Protein AF-A0A2R5GQH5-F1 (afdb_monomer)

Mean predicted aligned error: 20.08 Å

Structure (mmCIF, N/CA/C/O backbone):
data_AF-A0A2R5GQH5-F1
#
_entry.id   AF-A0A2R5GQH5-F1
#
loop_
_atom_site.group_PDB
_atom_site.id
_atom_site.type_symbol
_atom_site.label_atom_id
_atom_site.label_alt_id
_atom_site.label_comp_id
_atom_site.label_asym_id
_atom_site.label_entity_id
_atom_site.label_seq_id
_atom_site.pdbx_PDB_ins_code
_atom_site.Cartn_x
_atom_site.Cartn_y
_atom_site.Cartn_z
_atom_site.occupancy
_atom_site.B_iso_or_equiv
_atom_site.auth_seq_id
_atom_site.auth_comp_id
_atom_site.auth_asym_id
_atom_site.auth_atom_id
_atom_site.pdbx_PDB_model_num
ATOM 1 N N . MET A 1 1 ? 35.329 39.230 -35.478 1.00 44.91 1 MET A N 1
ATOM 2 C CA . MET A 1 1 ? 36.585 38.486 -35.707 1.00 44.91 1 MET A CA 1
ATOM 3 C C . MET A 1 1 ? 36.229 37.181 -36.399 1.00 44.91 1 MET A C 1
ATOM 5 O O . MET A 1 1 ? 35.336 36.503 -35.910 1.00 44.91 1 MET A O 1
ATOM 9 N N . LEU A 1 2 ? 36.819 36.884 -37.560 1.00 52.72 2 LEU A N 1
ATOM 10 C CA . LEU A 1 2 ? 36.615 35.599 -38.247 1.00 52.72 2 LEU A CA 1
ATOM 11 C C . LEU A 1 2 ? 37.352 34.487 -37.484 1.00 52.72 2 LEU A C 1
ATOM 13 O O . LEU A 1 2 ? 38.409 34.743 -36.910 1.00 52.72 2 LEU A O 1
ATOM 17 N N . SER A 1 3 ? 36.789 33.277 -37.451 1.00 60.03 3 SER A N 1
ATOM 18 C CA . SER A 1 3 ? 37.409 32.130 -36.780 1.00 60.03 3 SER A CA 1
ATOM 19 C C . SER A 1 3 ? 38.676 31.681 -37.515 1.00 60.03 3 SER A C 1
ATOM 21 O O . SER A 1 3 ? 38.767 31.780 -38.739 1.00 60.03 3 SER A O 1
ATOM 23 N N . LEU A 1 4 ? 39.652 31.149 -36.773 1.00 57.22 4 LEU A N 1
ATOM 24 C CA . LEU A 1 4 ? 40.913 30.622 -37.314 1.00 57.22 4 LEU A CA 1
ATOM 25 C C . LEU A 1 4 ? 40.680 29.596 -38.444 1.00 57.22 4 LEU A C 1
ATOM 27 O O . LEU A 1 4 ? 41.400 29.592 -39.439 1.00 57.22 4 LEU A O 1
ATOM 31 N N . ALA A 1 5 ? 39.606 28.809 -38.336 1.00 57.81 5 ALA A N 1
ATOM 32 C CA . ALA A 1 5 ? 39.188 27.841 -39.347 1.00 57.81 5 ALA A CA 1
ATOM 33 C C . ALA A 1 5 ? 38.790 28.491 -40.688 1.00 57.81 5 ALA A C 1
ATOM 35 O O . ALA A 1 5 ? 39.092 27.951 -41.750 1.00 57.81 5 ALA A O 1
ATOM 36 N N . ALA A 1 6 ? 38.158 29.671 -40.665 1.00 60.16 6 ALA A N 1
ATOM 37 C CA . ALA A 1 6 ? 37.800 30.390 -41.888 1.00 60.16 6 ALA A CA 1
ATOM 38 C C . ALA A 1 6 ? 39.041 30.942 -42.610 1.00 60.16 6 ALA A C 1
ATOM 40 O O . ALA A 1 6 ? 39.087 30.949 -43.838 1.00 60.16 6 ALA A O 1
ATOM 41 N N . VAL A 1 7 ? 40.069 31.355 -41.859 1.00 59.56 7 VAL A N 1
ATOM 42 C CA . VAL A 1 7 ? 41.346 31.825 -42.425 1.00 59.56 7 VAL A CA 1
ATOM 43 C C . VAL A 1 7 ? 42.114 30.666 -43.068 1.00 59.56 7 VAL A C 1
ATOM 45 O O . VAL A 1 7 ? 42.601 30.805 -44.189 1.00 59.56 7 VAL A O 1
ATOM 48 N N . GLN A 1 8 ? 42.149 29.504 -42.412 1.00 64.56 8 GLN A N 1
ATOM 49 C CA . GLN A 1 8 ? 42.804 28.299 -42.937 1.00 64.56 8 GLN A CA 1
ATOM 50 C C . GLN A 1 8 ? 42.114 27.754 -44.198 1.00 64.56 8 GLN A C 1
ATOM 52 O O . GLN A 1 8 ? 42.789 27.350 -45.144 1.00 64.56 8 GLN A O 1
ATOM 57 N N . ALA A 1 9 ? 40.779 27.803 -44.262 1.00 61.53 9 ALA A N 1
ATOM 58 C CA . ALA A 1 9 ? 40.029 27.378 -45.445 1.00 61.53 9 ALA A CA 1
ATOM 59 C C . ALA A 1 9 ? 40.311 28.262 -46.676 1.00 61.53 9 ALA A C 1
ATOM 61 O O . ALA A 1 9 ? 40.429 27.753 -47.789 1.00 61.53 9 ALA A O 1
ATOM 62 N N . VAL A 1 10 ? 40.469 29.578 -46.484 1.00 60.12 10 VAL A N 1
ATOM 63 C CA . VAL A 1 10 ? 40.819 30.508 -47.574 1.00 60.12 10 VAL A CA 1
ATOM 64 C C . VAL A 1 10 ? 42.263 30.301 -48.044 1.00 60.12 10 VAL A C 1
ATOM 66 O O . VAL A 1 10 ? 42.510 30.321 -49.248 1.00 60.12 10 VAL A O 1
ATOM 69 N N . GLN A 1 11 ? 43.202 30.036 -47.127 1.00 60.84 11 GLN A N 1
ATOM 70 C CA . GLN A 1 11 ? 44.593 29.705 -47.473 1.00 60.84 11 GLN A CA 1
ATOM 71 C C . GLN A 1 11 ? 44.680 28.449 -48.345 1.00 60.84 11 GLN A C 1
ATOM 73 O O . GLN A 1 11 ? 45.340 28.462 -49.384 1.00 60.84 11 GLN A O 1
ATOM 78 N N . ALA A 1 12 ? 43.957 27.392 -47.964 1.00 58.16 12 ALA A N 1
ATOM 79 C CA . ALA A 1 12 ? 43.946 26.134 -48.701 1.00 58.16 12 ALA A CA 1
ATOM 80 C C . ALA A 1 12 ? 43.295 26.265 -50.090 1.00 58.16 12 ALA A C 1
ATOM 82 O O . ALA A 1 12 ? 43.807 25.714 -51.061 1.00 58.16 12 ALA A O 1
ATOM 83 N N . ALA A 1 13 ? 42.194 27.015 -50.207 1.00 52.31 13 ALA A N 1
ATOM 84 C CA . ALA A 1 13 ? 41.469 27.158 -51.471 1.00 52.31 13 ALA A CA 1
ATOM 85 C C . ALA A 1 13 ? 42.189 28.045 -52.506 1.00 52.31 13 ALA A C 1
ATOM 87 O O . ALA A 1 13 ? 41.978 27.868 -53.705 1.00 52.31 13 ALA A O 1
ATOM 88 N N . ALA A 1 14 ? 43.019 28.996 -52.065 1.00 57.66 14 ALA A N 1
ATOM 89 C CA . ALA A 1 14 ? 43.700 29.946 -52.949 1.00 57.66 14 ALA A CA 1
ATOM 90 C C . ALA A 1 14 ? 45.151 29.558 -53.300 1.00 57.66 14 ALA A C 1
ATOM 92 O O . ALA A 1 14 ? 45.746 30.195 -54.167 1.00 57.66 14 ALA A O 1
ATOM 93 N N . GLY A 1 15 ? 45.727 28.539 -52.646 1.00 57.91 15 GLY A N 1
ATOM 94 C CA . GLY A 1 15 ? 47.116 28.113 -52.871 1.00 57.91 15 GLY A CA 1
ATOM 95 C C . GLY A 1 15 ? 48.166 29.164 -52.485 1.00 57.91 15 GLY A C 1
ATOM 96 O O . GLY A 1 15 ? 49.270 29.146 -53.025 1.00 57.91 15 GLY A O 1
ATOM 97 N N . LEU A 1 16 ? 47.811 30.097 -51.596 1.00 59.41 16 LEU A N 1
ATOM 98 C CA . LEU A 1 16 ? 48.658 31.218 -51.175 1.00 59.41 16 LEU A CA 1
ATOM 99 C C . LEU A 1 16 ? 49.509 30.845 -49.954 1.00 59.41 16 LEU A C 1
ATOM 101 O O . LEU A 1 16 ? 49.094 30.038 -49.118 1.00 59.41 16 LEU A O 1
ATOM 105 N N . GLY A 1 17 ? 50.684 31.467 -49.827 1.00 63.69 17 GLY A N 1
ATOM 106 C CA . GLY A 1 17 ? 51.513 31.387 -48.625 1.00 63.69 17 GLY A CA 1
ATOM 107 C C . GLY A 1 17 ? 50.888 32.107 -47.421 1.00 63.69 17 GLY A C 1
ATOM 108 O O . GLY A 1 17 ? 49.728 32.524 -47.434 1.00 63.69 17 GLY A O 1
ATOM 109 N N . ALA A 1 18 ? 51.658 32.257 -46.336 1.00 59.59 18 ALA A N 1
ATOM 110 C CA . ALA A 1 18 ? 51.179 32.866 -45.093 1.00 59.59 18 ALA A CA 1
ATOM 111 C C . ALA A 1 18 ? 50.524 34.250 -45.330 1.00 59.59 18 ALA A C 1
ATOM 113 O O . ALA A 1 18 ? 51.138 35.167 -45.880 1.00 59.59 18 ALA A O 1
ATOM 114 N N . ILE A 1 19 ? 49.267 34.396 -44.894 1.00 60.22 19 ILE A N 1
ATOM 115 C CA . ILE A 1 19 ? 48.483 35.639 -44.989 1.00 60.22 19 ILE A CA 1
ATOM 116 C C . ILE A 1 19 ? 48.817 36.522 -43.786 1.00 60.22 19 ILE A C 1
ATOM 118 O O . ILE A 1 19 ? 48.731 36.053 -42.652 1.00 60.22 19 ILE A O 1
ATOM 122 N N . VAL A 1 20 ? 49.136 37.800 -44.016 1.00 56.88 20 VAL A N 1
ATOM 123 C CA . VAL A 1 20 ? 49.542 38.731 -42.939 1.00 56.88 20 VAL A CA 1
ATOM 124 C C . VAL A 1 20 ? 48.451 39.740 -42.584 1.00 56.88 20 VAL A C 1
ATOM 126 O O . VAL A 1 20 ? 48.391 40.195 -41.444 1.00 56.88 20 VAL A O 1
ATOM 129 N N . ALA A 1 21 ? 47.558 40.079 -43.519 1.00 62.41 21 ALA A N 1
ATOM 130 C CA . ALA A 1 21 ? 46.476 41.026 -43.255 1.00 62.41 21 ALA A CA 1
ATOM 131 C C . ALA A 1 21 ? 45.223 40.751 -44.099 1.00 62.41 21 ALA A C 1
ATOM 133 O O . ALA A 1 21 ? 45.315 40.384 -45.273 1.00 62.41 21 ALA A O 1
ATOM 134 N N . LEU A 1 22 ? 44.053 40.975 -43.489 1.00 67.56 22 LEU A N 1
ATOM 135 C CA . LEU A 1 22 ? 42.733 40.883 -44.115 1.00 67.56 22 LEU A CA 1
ATOM 136 C C . LEU A 1 22 ? 42.000 42.216 -43.965 1.00 67.56 22 LEU A C 1
ATOM 138 O O . LEU A 1 22 ? 41.916 42.751 -42.857 1.00 67.56 22 LEU A O 1
ATOM 142 N N . ARG A 1 23 ? 41.428 42.732 -45.058 1.00 69.25 23 ARG A N 1
ATOM 143 C CA . ARG A 1 23 ? 40.576 43.930 -45.034 1.00 69.25 23 ARG A CA 1
ATOM 144 C C . ARG A 1 23 ? 39.230 43.648 -45.717 1.00 69.25 23 ARG A C 1
ATOM 146 O O . ARG A 1 23 ? 39.226 43.165 -46.849 1.00 69.25 23 ARG A O 1
ATOM 153 N N . PRO A 1 24 ? 38.088 43.952 -45.074 1.00 61.94 24 PRO A N 1
ATOM 154 C CA . PRO A 1 24 ? 36.787 43.879 -45.733 1.00 61.94 24 PRO A CA 1
ATOM 155 C C . PRO A 1 24 ? 36.673 44.946 -46.832 1.00 61.94 24 PRO A C 1
ATOM 157 O O . PRO A 1 24 ? 37.017 46.106 -46.593 1.00 61.94 24 PRO A O 1
ATOM 160 N N . ALA A 1 25 ? 36.164 44.570 -48.006 1.00 71.00 25 ALA A N 1
ATOM 161 C CA . ALA A 1 25 ? 35.782 45.480 -49.085 1.00 71.00 25 ALA A CA 1
ATOM 162 C C . ALA A 1 25 ? 34.329 45.210 -49.512 1.00 71.00 25 ALA A C 1
ATOM 164 O O . ALA A 1 25 ? 33.770 44.161 -49.198 1.00 71.00 25 ALA A O 1
ATOM 165 N N . ALA A 1 26 ? 33.712 46.160 -50.220 1.00 59.16 26 ALA A N 1
ATOM 166 C CA . ALA A 1 26 ? 32.292 46.095 -50.580 1.00 59.16 26 ALA A CA 1
ATOM 167 C C . ALA A 1 26 ? 31.913 44.851 -51.414 1.00 59.16 26 ALA A C 1
ATOM 169 O O . ALA A 1 26 ? 30.779 44.390 -51.326 1.00 59.16 26 ALA A O 1
ATOM 170 N N . GLU A 1 27 ? 32.859 44.279 -52.169 1.00 50.16 27 GLU A N 1
ATOM 171 C CA . GLU A 1 27 ? 32.619 43.157 -53.094 1.00 50.16 27 GLU A CA 1
ATOM 172 C C . GLU A 1 27 ? 33.393 41.869 -52.736 1.00 50.16 27 GLU A C 1
ATOM 174 O O . GLU A 1 27 ? 33.347 40.887 -53.475 1.00 50.16 27 GLU A O 1
ATOM 179 N N . GLY A 1 28 ? 34.105 41.830 -51.601 1.00 72.50 28 GLY A N 1
ATOM 180 C CA . GLY A 1 28 ? 34.888 40.652 -51.214 1.00 72.50 28 GLY A CA 1
ATOM 181 C C . GLY A 1 28 ? 35.925 40.896 -50.118 1.00 72.50 28 GLY A C 1
ATOM 182 O O . GLY A 1 28 ? 35.917 41.921 -49.433 1.00 72.50 28 GLY A O 1
ATOM 183 N N . LEU A 1 29 ? 36.826 39.927 -49.940 1.00 70.56 29 LEU A N 1
ATOM 184 C CA . LEU A 1 29 ? 37.911 40.002 -48.961 1.00 70.56 29 LEU A CA 1
ATOM 185 C C . LEU A 1 29 ? 39.220 40.380 -49.668 1.00 70.56 29 LEU A C 1
ATOM 187 O O . LEU A 1 29 ? 39.620 39.705 -50.616 1.00 70.56 29 LEU A O 1
ATOM 191 N N . LEU A 1 30 ? 39.893 41.438 -49.208 1.00 70.00 30 LEU A N 1
ATOM 192 C CA . LEU A 1 30 ? 41.240 41.782 -49.670 1.00 70.00 30 LEU A CA 1
ATOM 193 C C . LEU A 1 30 ? 42.273 41.072 -48.795 1.00 70.00 30 LEU A C 1
ATOM 195 O O . LEU A 1 30 ? 42.230 41.181 -47.564 1.00 70.00 30 LEU A O 1
ATOM 199 N N . VAL A 1 31 ? 43.201 40.367 -49.437 1.00 75.81 31 VAL A N 1
ATOM 200 C CA . VAL A 1 31 ? 44.246 39.573 -48.782 1.00 75.81 31 VAL A CA 1
ATOM 201 C C . VAL A 1 31 ? 45.618 40.092 -49.208 1.00 75.81 31 VAL A C 1
ATOM 203 O O . VAL A 1 31 ? 45.819 40.409 -50.382 1.00 75.81 31 VAL A O 1
ATOM 206 N N . ARG A 1 32 ? 46.557 40.179 -48.257 1.00 70.00 32 ARG A N 1
ATOM 207 C CA . ARG A 1 32 ? 47.958 40.542 -48.517 1.00 70.00 32 ARG A CA 1
ATOM 208 C C . ARG A 1 32 ? 48.910 39.436 -48.055 1.00 70.00 32 ARG A C 1
ATOM 210 O O . ARG A 1 32 ? 48.818 38.968 -46.915 1.00 70.00 32 ARG A O 1
ATOM 217 N N . GLU A 1 33 ? 49.807 39.025 -48.947 1.00 65.69 33 GLU A N 1
ATOM 218 C CA . GLU A 1 33 ? 50.773 37.942 -48.727 1.00 65.69 33 GLU A CA 1
ATOM 219 C C . GLU A 1 33 ? 52.028 38.442 -47.984 1.00 65.69 33 GLU A C 1
ATOM 221 O O . GLU A 1 33 ? 52.397 39.615 -48.079 1.00 65.69 33 GLU A O 1
ATOM 226 N N . ALA A 1 34 ? 52.681 37.568 -47.209 1.00 49.56 34 ALA A N 1
ATOM 227 C CA . ALA A 1 34 ? 53.808 37.938 -46.343 1.00 49.56 34 ALA A CA 1
ATOM 228 C C . ALA A 1 34 ? 55.090 38.350 -47.083 1.00 49.56 34 ALA A C 1
ATOM 230 O O . ALA A 1 34 ? 55.912 39.085 -46.534 1.00 49.56 34 ALA A O 1
ATOM 231 N N . ALA A 1 35 ? 55.286 37.873 -48.311 1.00 52.91 35 ALA A N 1
ATOM 232 C CA . ALA A 1 35 ? 56.545 38.013 -49.033 1.00 52.91 35 ALA A CA 1
ATOM 233 C C . ALA A 1 35 ? 56.564 39.272 -49.921 1.00 52.91 35 ALA A C 1
ATOM 235 O O . ALA A 1 35 ? 56.533 39.190 -51.142 1.00 52.91 35 ALA A O 1
ATOM 236 N N . GLY A 1 36 ? 56.616 40.452 -49.296 1.00 50.25 36 GLY A N 1
ATOM 237 C CA . GLY A 1 36 ? 57.161 41.673 -49.914 1.00 50.25 36 GLY A CA 1
ATOM 238 C C . GLY A 1 36 ? 56.387 42.341 -51.062 1.00 50.25 36 GLY A C 1
ATOM 239 O O . GLY A 1 36 ? 56.897 43.310 -51.613 1.00 50.25 36 GLY A O 1
ATOM 240 N N . GLY A 1 37 ? 55.184 41.886 -51.420 1.00 54.28 37 GLY A N 1
ATOM 241 C CA . GLY A 1 37 ? 54.320 42.587 -52.380 1.00 54.28 37 GLY A CA 1
ATOM 242 C C . GLY A 1 37 ? 53.517 43.717 -51.722 1.00 54.28 37 GLY A C 1
ATOM 243 O O . GLY A 1 37 ? 52.884 43.503 -50.686 1.00 54.28 37 GLY A O 1
ATOM 244 N N . GLU A 1 38 ? 53.524 44.919 -52.311 1.00 55.75 38 GLU A N 1
ATOM 245 C CA . GLU A 1 38 ? 52.734 46.071 -51.829 1.00 55.75 38 GLU A CA 1
ATOM 246 C C . GLU A 1 38 ? 51.245 46.008 -52.228 1.00 55.75 38 GLU A C 1
ATOM 248 O O . GLU A 1 38 ? 50.427 46.763 -51.694 1.00 55.75 38 GLU A O 1
ATOM 253 N N . ASP A 1 39 ? 50.869 45.065 -53.097 1.00 64.75 39 ASP A N 1
ATOM 254 C CA . ASP A 1 39 ? 49.532 44.986 -53.683 1.00 64.75 39 ASP A CA 1
ATOM 255 C C . ASP A 1 39 ? 48.560 44.095 -52.888 1.00 64.75 39 ASP A C 1
ATOM 257 O O . ASP A 1 39 ? 48.905 43.027 -52.377 1.00 64.75 39 ASP A O 1
ATOM 261 N N . TRP A 1 40 ? 47.302 44.537 -52.805 1.00 68.62 40 TRP A N 1
ATOM 262 C CA . TRP A 1 40 ? 46.192 43.782 -52.216 1.00 68.62 40 TRP A CA 1
ATOM 263 C C . TRP A 1 40 ? 45.435 43.010 -53.300 1.00 68.62 40 TRP A C 1
ATOM 265 O O . TRP A 1 40 ? 45.035 43.594 -54.306 1.00 68.62 40 TRP A O 1
ATOM 275 N N . VAL A 1 41 ? 45.166 41.720 -53.076 1.00 70.88 41 VAL A N 1
ATOM 276 C CA . VAL A 1 41 ? 44.414 40.876 -54.022 1.00 70.88 41 VAL A CA 1
ATOM 277 C C . VAL A 1 41 ? 42.979 40.684 -53.530 1.00 70.88 41 VAL A C 1
ATOM 279 O O . VAL A 1 41 ? 42.759 40.291 -52.382 1.00 70.88 41 VAL A O 1
ATOM 282 N N . LEU A 1 42 ? 41.995 40.963 -54.393 1.00 58.66 42 LEU A N 1
ATOM 283 C CA . LEU A 1 42 ? 40.571 40.760 -54.110 1.00 58.66 42 LEU A CA 1
ATOM 284 C C . LEU A 1 42 ? 40.181 39.304 -54.368 1.00 58.66 42 LEU A C 1
ATOM 286 O O . LEU A 1 42 ? 40.212 38.836 -55.503 1.00 58.66 42 LEU A O 1
ATOM 290 N N . VAL A 1 43 ? 39.766 38.605 -53.315 1.00 68.12 43 VAL A N 1
ATOM 291 C CA . VAL A 1 43 ? 39.209 37.255 -53.412 1.00 68.12 43 VAL A CA 1
ATOM 292 C C . VAL A 1 43 ? 37.685 37.373 -53.382 1.00 68.12 43 VAL A C 1
ATOM 294 O O . VAL A 1 43 ? 37.073 37.512 -52.320 1.00 68.12 43 VAL A O 1
ATOM 297 N N . ALA A 1 44 ? 37.073 37.372 -54.567 1.00 54.41 44 ALA A N 1
ATOM 298 C CA . ALA A 1 44 ? 35.622 37.333 -54.734 1.00 54.41 44 ALA A CA 1
ATOM 299 C C . ALA A 1 44 ? 35.114 35.881 -54.816 1.00 54.41 44 ALA A C 1
ATOM 301 O O . ALA A 1 44 ? 35.858 34.950 -55.133 1.00 54.41 44 ALA A O 1
ATOM 302 N N . ARG A 1 45 ? 33.825 35.673 -54.521 1.00 43.91 45 ARG A N 1
ATOM 303 C CA . ARG A 1 45 ? 33.162 34.365 -54.640 1.00 43.91 45 ARG A CA 1
ATOM 304 C C . ARG A 1 45 ? 33.105 33.929 -56.113 1.00 43.91 45 ARG A C 1
ATOM 306 O O . ARG A 1 45 ? 32.171 34.278 -56.821 1.00 43.91 45 ARG A O 1
ATOM 313 N N . GLY A 1 46 ? 34.069 33.105 -56.522 1.00 46.56 46 GLY A N 1
ATOM 314 C CA . GLY A 1 46 ? 34.028 32.319 -57.757 1.00 46.56 46 GLY A CA 1
ATOM 315 C C . GLY A 1 46 ? 34.837 32.902 -58.921 1.00 46.56 46 GLY A C 1
ATOM 316 O O . GLY A 1 46 ? 34.573 34.007 -59.373 1.00 46.56 46 GLY A O 1
ATOM 317 N N . ALA A 1 47 ? 35.748 32.066 -59.435 1.00 36.28 47 ALA A N 1
ATOM 318 C CA . ALA A 1 47 ? 36.594 32.202 -60.630 1.00 36.28 47 ALA A CA 1
ATOM 319 C C . ALA A 1 47 ? 37.929 32.967 -60.482 1.00 36.28 47 ALA A C 1
ATOM 321 O O . ALA A 1 47 ? 37.990 34.192 -60.457 1.00 36.28 47 ALA A O 1
ATOM 322 N N . VAL A 1 48 ? 39.029 32.202 -60.516 1.00 35.44 48 VAL A N 1
ATOM 323 C CA . VAL A 1 48 ? 40.366 32.676 -60.904 1.00 35.44 48 VAL A CA 1
ATOM 324 C C . VAL A 1 48 ? 40.530 32.374 -62.394 1.00 35.44 48 VAL A C 1
ATOM 326 O O . VAL A 1 48 ? 40.599 31.211 -62.784 1.00 35.44 48 VAL A O 1
ATOM 329 N N . GLY A 1 49 ? 40.570 33.403 -63.239 1.00 33.31 49 GLY A N 1
ATOM 330 C CA . GLY A 1 49 ? 40.846 33.263 -64.670 1.00 33.31 49 GLY A CA 1
ATOM 331 C C . GLY A 1 49 ? 42.182 33.902 -65.046 1.00 33.31 49 GLY A C 1
ATOM 332 O O . GLY A 1 49 ? 42.351 35.105 -64.875 1.00 33.31 49 GLY A O 1
ATOM 333 N N . ARG A 1 50 ? 43.117 33.121 -65.605 1.00 36.38 50 ARG A N 1
ATOM 334 C CA . ARG A 1 50 ? 44.210 33.639 -66.451 1.00 36.38 50 ARG A CA 1
ATOM 335 C C . ARG A 1 50 ? 43.858 33.388 -67.917 1.00 36.38 50 ARG A C 1
ATOM 337 O O . ARG A 1 50 ? 43.481 32.276 -68.275 1.00 36.38 50 ARG A O 1
ATOM 344 N N . ALA A 1 51 ? 44.012 34.405 -68.761 1.00 32.81 51 ALA A N 1
ATOM 345 C CA . ALA A 1 51 ? 43.858 34.288 -70.210 1.00 32.81 51 ALA A CA 1
ATOM 346 C C . ALA A 1 51 ? 45.065 33.554 -70.840 1.00 32.81 51 ALA A C 1
ATOM 348 O O . ALA A 1 51 ? 46.203 33.887 -70.498 1.00 32.81 51 ALA A O 1
ATOM 349 N N . PRO A 1 52 ? 44.872 32.593 -71.765 1.00 39.91 52 PRO A N 1
ATOM 350 C CA . PRO A 1 52 ? 45.980 31.956 -72.464 1.00 39.91 52 PRO A CA 1
ATOM 351 C C . PRO A 1 52 ? 46.329 32.678 -73.775 1.00 39.91 52 PRO A C 1
ATOM 353 O O . PRO A 1 52 ? 45.475 32.925 -74.625 1.00 39.91 52 PRO A O 1
ATOM 356 N N . GLY A 1 53 ? 47.621 32.978 -73.937 1.00 42.31 53 GLY A N 1
ATOM 357 C CA . GLY A 1 53 ? 48.237 33.414 -75.190 1.00 42.31 53 GLY A CA 1
ATOM 358 C C . GLY A 1 53 ? 48.583 32.250 -76.131 1.00 42.31 53 GLY A C 1
ATOM 359 O O . GLY A 1 53 ? 48.411 31.078 -75.806 1.00 42.31 53 GLY A O 1
ATOM 360 N N . ALA A 1 54 ? 49.097 32.606 -77.309 1.00 44.75 54 ALA A N 1
ATOM 361 C CA . ALA A 1 54 ? 49.195 31.843 -78.560 1.00 44.75 54 ALA A CA 1
ATOM 362 C C . ALA A 1 54 ? 49.955 30.484 -78.579 1.00 44.75 54 ALA A C 1
ATOM 364 O O . ALA A 1 54 ? 50.168 29.937 -79.657 1.00 44.75 54 ALA A O 1
ATOM 365 N N . ALA A 1 55 ? 50.298 29.875 -77.441 1.00 48.00 55 ALA A N 1
ATOM 366 C CA . ALA A 1 55 ? 51.019 28.592 -77.361 1.00 48.00 55 ALA A CA 1
ATOM 367 C C . ALA A 1 55 ? 50.122 27.330 -77.476 1.00 48.00 55 ALA A C 1
ATOM 369 O O . ALA A 1 55 ? 50.586 26.206 -77.290 1.00 48.00 55 ALA A O 1
ATOM 370 N N . ALA A 1 56 ? 48.824 27.489 -77.763 1.00 46.31 56 ALA A N 1
ATOM 371 C CA . ALA A 1 56 ? 47.840 26.399 -77.756 1.00 46.31 56 ALA A CA 1
ATOM 372 C C . ALA A 1 56 ? 47.757 25.578 -79.061 1.00 46.31 56 ALA A C 1
ATOM 374 O O . ALA A 1 56 ? 47.064 24.565 -79.094 1.00 46.31 56 ALA A O 1
ATOM 375 N N . ARG A 1 57 ? 48.442 25.986 -80.140 1.00 45.56 57 ARG A N 1
ATOM 376 C CA . ARG A 1 57 ? 48.354 25.287 -81.439 1.00 45.56 57 ARG A CA 1
ATOM 377 C C . ARG A 1 57 ? 49.390 24.175 -81.626 1.00 45.56 57 ARG A C 1
ATOM 379 O O . ARG A 1 57 ? 49.165 23.293 -82.444 1.00 45.56 57 ARG A O 1
ATOM 386 N N . GLU A 1 58 ? 50.460 24.154 -80.835 1.00 44.22 58 GLU A N 1
ATOM 387 C CA . GLU A 1 58 ? 51.537 23.157 -80.968 1.00 44.22 58 GLU A CA 1
ATOM 388 C C . GLU A 1 58 ? 51.278 21.884 -80.133 1.00 44.22 58 GLU A C 1
ATOM 390 O O . GLU A 1 58 ? 51.652 20.786 -80.532 1.00 44.22 58 GLU A O 1
ATOM 395 N N . ARG A 1 59 ? 50.482 21.976 -79.054 1.00 48.47 59 ARG A N 1
ATOM 396 C CA . ARG A 1 59 ? 50.102 20.820 -78.206 1.00 48.47 59 ARG A CA 1
ATOM 397 C C . ARG A 1 59 ? 49.019 19.912 -78.805 1.00 48.47 59 ARG A C 1
ATOM 399 O O . ARG A 1 59 ? 48.766 18.827 -78.287 1.00 48.47 59 ARG A O 1
ATOM 406 N N . GLN A 1 60 ? 48.362 20.328 -79.890 1.00 47.06 60 GLN A N 1
ATOM 407 C CA . GLN A 1 60 ? 47.344 19.506 -80.561 1.00 47.06 60 GLN A CA 1
ATOM 408 C C . GLN A 1 60 ? 47.946 18.342 -81.368 1.00 47.06 60 GLN A C 1
ATOM 410 O O . GLN A 1 60 ? 47.225 17.390 -81.666 1.00 47.06 60 GLN A O 1
ATOM 415 N N . ALA A 1 61 ? 49.245 18.388 -81.685 1.00 45.81 61 ALA A N 1
ATOM 416 C CA . ALA A 1 61 ? 49.947 17.292 -82.352 1.00 45.81 61 ALA A CA 1
ATOM 417 C C . ALA A 1 61 ? 50.395 16.199 -81.360 1.00 45.81 61 ALA A C 1
ATOM 419 O O . ALA A 1 61 ? 50.182 15.022 -81.635 1.00 45.81 61 ALA A O 1
ATOM 420 N N . GLU A 1 62 ? 50.887 16.565 -80.170 1.00 45.84 62 GLU A N 1
ATOM 421 C CA . GLU A 1 62 ? 51.282 15.603 -79.119 1.00 45.84 62 GLU A CA 1
ATOM 422 C C . GLU A 1 62 ? 50.081 14.906 -78.450 1.00 45.84 62 GLU A C 1
ATOM 424 O O . GLU A 1 62 ? 50.168 13.748 -78.045 1.00 45.84 62 GLU A O 1
ATOM 429 N N . ALA A 1 63 ? 48.907 15.548 -78.410 1.00 45.16 63 ALA A N 1
ATOM 430 C CA . ALA A 1 63 ? 47.684 14.954 -77.857 1.00 45.16 63 ALA A CA 1
ATOM 431 C C . ALA A 1 63 ? 47.096 13.794 -78.696 1.00 45.16 63 ALA A C 1
ATOM 433 O O . ALA A 1 63 ? 46.146 13.140 -78.256 1.00 45.16 63 ALA A O 1
ATOM 434 N N . ARG A 1 64 ? 47.612 13.540 -79.909 1.00 45.34 64 ARG A N 1
ATOM 435 C CA . ARG A 1 64 ? 47.182 12.406 -80.747 1.00 45.34 64 ARG A CA 1
ATOM 436 C C . ARG A 1 64 ? 47.890 11.096 -80.397 1.00 45.34 64 ARG A C 1
ATOM 438 O O . ARG A 1 64 ? 47.229 10.063 -80.470 1.00 45.34 64 ARG A O 1
ATOM 445 N N . ASP A 1 65 ? 49.143 11.135 -79.946 1.00 42.25 65 ASP A N 1
ATOM 446 C CA . ASP A 1 65 ? 49.895 9.921 -79.583 1.00 42.25 65 ASP A CA 1
ATOM 447 C C . ASP A 1 65 ? 49.571 9.413 -78.167 1.00 42.25 65 ASP A C 1
ATOM 449 O O . ASP A 1 65 ? 49.597 8.209 -77.921 1.00 42.25 65 ASP A O 1
ATOM 453 N N . VAL A 1 66 ? 49.131 10.290 -77.257 1.00 45.47 66 VAL A N 1
ATOM 454 C CA . VAL A 1 66 ? 48.702 9.904 -75.893 1.00 45.47 66 VAL A CA 1
ATOM 455 C C . VAL A 1 66 ? 47.375 9.119 -75.888 1.00 45.47 66 VAL A C 1
ATOM 457 O O . VAL A 1 66 ? 47.130 8.301 -75.007 1.00 45.47 66 VAL A O 1
ATOM 460 N N . LYS A 1 67 ? 46.519 9.283 -76.905 1.00 46.62 67 LYS A N 1
ATOM 461 C CA . LYS A 1 67 ? 45.207 8.604 -76.955 1.00 46.62 67 LYS A CA 1
ATOM 462 C C . LYS A 1 67 ? 45.272 7.124 -77.340 1.00 46.62 67 LYS A C 1
ATOM 464 O O . LYS A 1 67 ? 44.299 6.405 -77.128 1.00 46.62 67 LYS A O 1
ATOM 469 N N . VAL A 1 68 ? 46.388 6.659 -77.902 1.00 49.88 68 VAL A N 1
ATOM 470 C CA . VAL A 1 68 ? 46.564 5.243 -78.272 1.00 49.88 68 VAL A CA 1
ATOM 471 C C . VAL A 1 68 ? 47.038 4.412 -77.071 1.00 49.88 68 VAL A C 1
ATOM 473 O O . VAL A 1 68 ? 46.724 3.228 -76.991 1.00 49.88 68 VAL A O 1
ATOM 476 N N . THR A 1 69 ? 47.711 5.026 -76.093 1.00 50.28 69 THR A N 1
ATOM 477 C CA . THR A 1 69 ? 48.193 4.349 -74.878 1.00 50.28 69 THR A CA 1
ATOM 478 C C . THR A 1 69 ? 47.134 4.259 -73.770 1.00 50.28 69 THR A C 1
ATOM 480 O O . THR A 1 69 ? 47.087 3.251 -73.071 1.00 50.28 69 THR A O 1
ATOM 483 N N . GLU A 1 70 ? 46.211 5.223 -73.653 1.00 49.66 70 GLU A N 1
ATOM 484 C CA . GLU A 1 70 ? 45.096 5.163 -72.680 1.00 49.66 70 GLU A CA 1
ATOM 485 C C . GLU A 1 70 ? 44.070 4.053 -72.985 1.00 49.66 70 GLU A C 1
ATOM 487 O O . GLU A 1 70 ? 43.495 3.467 -72.069 1.00 49.66 70 GLU A O 1
ATOM 492 N N . ALA A 1 71 ? 43.872 3.699 -74.260 1.00 50.12 71 ALA A N 1
ATOM 493 C CA . ALA A 1 71 ? 42.968 2.613 -74.652 1.00 50.12 71 ALA A CA 1
ATOM 494 C C . ALA A 1 71 ? 43.471 1.221 -74.217 1.00 50.12 71 ALA A C 1
ATOM 496 O O . ALA A 1 71 ? 42.664 0.309 -74.049 1.00 50.12 71 ALA A O 1
ATOM 497 N N . ALA A 1 72 ? 44.783 1.058 -74.010 1.00 52.09 72 ALA A N 1
ATOM 498 C CA . ALA A 1 72 ? 45.375 -0.189 -73.530 1.00 52.09 72 ALA A CA 1
ATOM 499 C C . ALA A 1 72 ? 45.210 -0.373 -72.009 1.00 52.09 72 ALA A C 1
ATOM 501 O O . ALA A 1 72 ? 45.020 -1.495 -71.555 1.00 52.09 72 ALA A O 1
ATOM 502 N N . ALA A 1 73 ? 45.200 0.715 -71.229 1.00 54.19 73 ALA A N 1
ATOM 503 C CA . ALA A 1 73 ? 45.012 0.668 -69.773 1.00 54.19 73 ALA A CA 1
ATOM 504 C C . ALA A 1 73 ? 43.570 0.316 -69.355 1.00 54.19 73 ALA A C 1
ATOM 506 O O . ALA A 1 73 ? 43.342 -0.199 -68.266 1.00 54.19 73 ALA A O 1
ATOM 507 N N . LEU A 1 74 ? 42.589 0.553 -70.233 1.00 52.72 74 LEU A N 1
ATOM 508 C CA . LEU A 1 74 ? 41.188 0.185 -70.012 1.00 52.72 74 LEU A CA 1
ATOM 509 C C . LEU A 1 74 ? 40.909 -1.315 -70.194 1.00 52.72 74 LEU A C 1
ATOM 511 O O . LEU A 1 74 ? 39.799 -1.733 -69.899 1.00 52.72 74 LEU A O 1
ATOM 515 N N . ALA A 1 75 ? 41.857 -2.124 -70.677 1.00 51.28 75 ALA A N 1
ATOM 516 C CA . ALA A 1 75 ? 41.632 -3.547 -70.949 1.00 51.28 75 ALA A CA 1
ATOM 517 C C . ALA A 1 75 ? 41.736 -4.462 -69.708 1.00 51.28 75 ALA A C 1
ATOM 519 O O . ALA A 1 75 ? 41.202 -5.568 -69.752 1.00 51.28 75 ALA A O 1
ATOM 520 N N . ASP A 1 76 ? 42.365 -4.003 -68.617 1.00 51.50 76 ASP A N 1
ATOM 521 C CA . ASP A 1 76 ? 42.600 -4.803 -67.396 1.00 51.50 76 ASP A CA 1
ATOM 522 C C . ASP A 1 76 ? 41.450 -4.742 -66.368 1.00 51.50 76 ASP A C 1
ATOM 524 O O . ASP A 1 76 ? 41.421 -5.504 -65.402 1.00 51.50 76 ASP A O 1
ATOM 528 N N . GLU A 1 77 ? 40.460 -3.870 -66.573 1.00 58.78 77 GLU A N 1
ATOM 529 C CA . GLU A 1 77 ? 39.239 -3.844 -65.764 1.00 58.78 77 GLU A CA 1
ATOM 530 C C . GLU A 1 77 ? 38.296 -4.986 -66.195 1.00 58.78 77 GLU A C 1
ATOM 532 O O . GLU A 1 77 ? 38.101 -5.197 -67.396 1.00 58.78 77 GLU A O 1
ATOM 537 N N . PRO A 1 78 ? 37.608 -5.679 -65.267 1.00 57.62 78 PRO A N 1
ATOM 538 C CA . PRO A 1 78 ? 36.756 -6.833 -65.587 1.00 57.62 78 PRO A CA 1
ATOM 539 C C . PRO A 1 78 ? 35.592 -6.529 -66.554 1.00 57.62 78 PRO A C 1
ATOM 541 O O . PRO A 1 78 ? 34.993 -7.455 -67.092 1.00 57.62 78 PRO A O 1
ATOM 544 N N . ASN A 1 79 ? 35.296 -5.248 -66.821 1.00 58.50 79 ASN A N 1
ATOM 545 C CA . ASN A 1 79 ? 34.312 -4.790 -67.815 1.00 58.50 79 ASN A CA 1
ATOM 546 C C . ASN A 1 79 ? 34.913 -3.927 -68.945 1.00 58.50 79 ASN A C 1
ATOM 548 O O . ASN A 1 79 ? 34.187 -3.438 -69.813 1.00 58.50 79 ASN A O 1
ATOM 552 N N . GLY A 1 80 ? 36.230 -3.725 -68.947 1.00 61.69 80 GLY A N 1
ATOM 553 C CA . GLY A 1 80 ? 36.945 -2.910 -69.924 1.00 61.69 80 GLY A CA 1
ATOM 554 C C . GLY A 1 80 ? 36.847 -3.437 -71.354 1.00 61.69 80 GLY A C 1
ATOM 555 O O . GLY A 1 80 ? 36.681 -2.674 -72.309 1.00 61.69 80 GLY A O 1
ATOM 556 N N . SER A 1 81 ? 36.834 -4.764 -71.491 1.00 66.06 81 SER A N 1
ATOM 557 C CA . SER A 1 81 ? 36.706 -5.469 -72.768 1.00 66.06 81 SER A CA 1
ATOM 558 C C . SER A 1 81 ? 35.404 -5.142 -73.509 1.00 66.06 81 SER A C 1
ATOM 560 O O . SER A 1 81 ? 35.445 -4.938 -74.720 1.00 66.06 81 SER A O 1
ATOM 562 N N . GLN A 1 82 ? 34.273 -4.982 -72.807 1.00 63.88 82 GLN A N 1
ATOM 563 C CA . GLN A 1 82 ? 32.986 -4.635 -73.429 1.00 63.88 82 GLN A CA 1
ATOM 564 C C . GLN A 1 82 ? 32.970 -3.216 -74.006 1.00 63.88 82 GLN A C 1
ATOM 566 O O . GLN A 1 82 ? 32.478 -3.006 -75.115 1.00 63.88 82 GLN A O 1
ATOM 571 N N . CYS A 1 83 ? 33.531 -2.235 -73.294 1.00 63.56 83 CYS A N 1
ATOM 572 C CA . CYS A 1 83 ? 33.618 -0.858 -73.790 1.00 63.56 83 CYS A CA 1
ATOM 573 C C . CYS A 1 83 ? 34.551 -0.747 -75.001 1.00 63.56 83 CYS A C 1
ATOM 575 O O . CYS A 1 83 ? 34.237 -0.041 -75.965 1.00 63.56 83 CYS A O 1
ATOM 577 N N . VAL A 1 84 ? 35.679 -1.464 -74.974 1.00 73.25 84 VAL A N 1
ATOM 578 C CA . VAL A 1 84 ? 36.637 -1.512 -76.086 1.00 73.25 84 VAL A CA 1
ATOM 579 C C . VAL A 1 84 ? 36.026 -2.223 -77.298 1.00 73.25 84 VAL A C 1
ATOM 581 O O . VAL A 1 84 ? 36.145 -1.729 -78.419 1.00 73.25 84 VAL A O 1
ATOM 584 N N . GLU A 1 85 ? 35.306 -3.327 -77.094 1.00 74.38 85 GLU A N 1
ATOM 585 C CA . GLU A 1 85 ? 34.648 -4.078 -78.166 1.00 74.38 85 GLU A CA 1
ATOM 586 C C . GLU A 1 85 ? 33.486 -3.297 -78.798 1.00 74.38 85 GLU A C 1
ATOM 588 O O . GLU A 1 85 ? 33.375 -3.247 -80.026 1.00 74.38 85 GLU A O 1
ATOM 593 N N . MET A 1 86 ? 32.683 -2.595 -77.992 1.00 69.56 86 MET A N 1
ATOM 594 C CA . MET A 1 86 ? 31.590 -1.744 -78.474 1.00 69.56 86 MET A CA 1
ATOM 595 C C . MET A 1 86 ? 32.114 -0.515 -79.236 1.00 69.56 86 MET A C 1
ATOM 597 O O . MET A 1 86 ? 31.601 -0.170 -80.303 1.00 69.56 86 MET A O 1
ATOM 601 N N . SER A 1 87 ? 33.209 0.091 -78.765 1.00 71.12 87 SER A N 1
ATOM 602 C CA . SER A 1 87 ? 33.902 1.174 -79.479 1.00 71.12 87 SER A CA 1
ATOM 603 C C . SER A 1 87 ? 34.507 0.684 -80.800 1.00 71.12 87 SER A C 1
ATOM 605 O O . SER A 1 87 ? 34.385 1.345 -81.833 1.00 71.12 87 SER A O 1
ATOM 607 N N . ALA A 1 88 ? 35.110 -0.508 -80.807 1.00 77.00 88 ALA A N 1
ATOM 608 C CA . ALA A 1 88 ? 35.639 -1.132 -82.015 1.00 77.00 88 ALA A CA 1
ATOM 609 C C . ALA A 1 88 ? 34.527 -1.500 -83.014 1.00 77.00 88 ALA A C 1
ATOM 611 O O . ALA A 1 88 ? 34.721 -1.332 -84.220 1.00 77.00 88 ALA A O 1
ATOM 612 N N . GLN A 1 89 ? 33.358 -1.953 -82.547 1.00 74.00 89 GLN A N 1
ATOM 613 C CA . GLN A 1 89 ? 32.181 -2.181 -83.390 1.00 74.00 89 GLN A CA 1
ATOM 614 C C . GLN A 1 89 ? 31.671 -0.884 -84.022 1.00 74.00 89 GLN A C 1
ATOM 616 O O . GLN A 1 89 ? 31.427 -0.872 -85.227 1.00 74.00 89 GLN A O 1
ATOM 621 N N . LEU A 1 90 ? 31.591 0.220 -83.271 1.00 67.06 90 LEU A N 1
ATOM 622 C CA . LEU A 1 90 ? 31.207 1.530 -83.814 1.00 67.06 90 LEU A CA 1
ATOM 623 C C . LEU A 1 90 ? 32.188 2.014 -84.891 1.00 67.06 90 LEU A C 1
ATOM 625 O O . LEU A 1 90 ? 31.763 2.477 -85.949 1.00 67.06 90 LEU A O 1
ATOM 629 N N . ILE A 1 91 ? 33.496 1.836 -84.675 1.00 77.38 91 ILE A N 1
ATOM 630 C CA . ILE A 1 91 ? 34.527 2.170 -85.672 1.00 77.38 91 ILE A CA 1
ATOM 631 C C . ILE A 1 91 ? 34.400 1.290 -86.927 1.00 77.38 91 ILE A C 1
ATOM 633 O O . ILE A 1 91 ? 34.587 1.784 -88.041 1.00 77.38 91 ILE A O 1
ATOM 637 N N . ARG A 1 92 ? 34.074 -0.003 -86.782 1.00 77.50 92 ARG A N 1
ATOM 638 C CA . ARG A 1 92 ? 33.843 -0.906 -87.926 1.00 77.50 92 ARG A CA 1
ATOM 639 C C . ARG A 1 92 ? 32.575 -0.532 -88.697 1.00 77.50 92 ARG A C 1
ATOM 641 O O . ARG A 1 92 ? 32.633 -0.456 -89.921 1.00 77.50 92 ARG A O 1
ATOM 648 N N . LEU A 1 93 ? 31.473 -0.244 -88.004 1.00 66.81 93 LEU A N 1
ATOM 649 C CA . LEU A 1 93 ? 30.200 0.162 -88.612 1.00 66.81 93 LEU A CA 1
ATOM 650 C C . LEU A 1 93 ? 30.325 1.496 -89.357 1.00 66.81 93 LEU A C 1
ATOM 652 O O . LEU A 1 93 ? 29.844 1.615 -90.481 1.00 66.81 93 LEU A O 1
ATOM 656 N N . ALA A 1 94 ? 31.060 2.459 -88.794 1.00 66.50 94 ALA A N 1
ATOM 657 C CA . ALA A 1 94 ? 31.328 3.744 -89.437 1.00 66.50 94 ALA A CA 1
ATOM 658 C C . ALA A 1 94 ? 32.149 3.627 -90.739 1.00 66.50 94 ALA A C 1
ATOM 660 O O . ALA A 1 94 ? 32.113 4.533 -91.569 1.00 66.50 94 ALA A O 1
ATOM 661 N N . ARG A 1 95 ? 32.894 2.527 -90.936 1.00 75.81 95 ARG A N 1
ATOM 662 C CA . ARG A 1 95 ? 33.713 2.291 -92.140 1.00 75.81 95 ARG A CA 1
ATOM 663 C C . ARG A 1 95 ? 32.974 1.562 -93.265 1.00 75.81 95 ARG A C 1
ATOM 665 O O . ARG A 1 95 ? 33.452 1.604 -94.393 1.00 75.81 95 ARG A O 1
ATOM 672 N N . GLN A 1 96 ? 31.869 0.869 -92.982 1.00 72.56 96 GLN A N 1
ATOM 673 C CA . GLN A 1 96 ? 31.271 -0.080 -93.933 1.00 72.56 96 GLN A CA 1
ATOM 674 C C . GLN A 1 96 ? 30.127 0.489 -94.794 1.00 72.56 96 GLN A C 1
ATOM 676 O O . GLN A 1 96 ? 29.813 -0.115 -95.815 1.00 72.56 96 GLN A O 1
ATOM 681 N N . ALA A 1 97 ? 29.541 1.647 -94.466 1.00 60.28 97 ALA A N 1
ATOM 682 C CA . ALA A 1 97 ? 28.543 2.326 -95.308 1.00 60.28 97 ALA A CA 1
ATOM 683 C C . ALA A 1 97 ? 28.288 3.774 -94.837 1.00 60.28 97 ALA A C 1
ATOM 685 O O . ALA A 1 97 ? 28.517 4.069 -93.662 1.00 60.28 97 ALA A O 1
ATOM 686 N N . PRO A 1 98 ? 27.758 4.679 -95.691 1.00 69.50 98 PRO A N 1
ATOM 687 C CA . PRO A 1 98 ? 27.166 5.929 -95.224 1.00 69.50 98 PRO A CA 1
ATOM 688 C C . PRO A 1 98 ? 25.915 5.598 -94.400 1.00 69.50 98 PRO A C 1
ATOM 690 O O . PRO A 1 98 ? 24.830 5.380 -94.942 1.00 69.50 98 PRO A O 1
ATOM 693 N N . LEU A 1 99 ? 26.086 5.496 -93.083 1.00 64.56 99 LEU A N 1
ATOM 694 C CA . LEU A 1 99 ? 24.985 5.297 -92.146 1.00 64.56 99 LEU A CA 1
ATOM 695 C C . LEU A 1 99 ? 23.964 6.426 -92.326 1.00 64.56 99 LEU A C 1
ATOM 697 O O . LEU A 1 99 ? 24.325 7.602 -92.439 1.00 64.56 99 LEU A O 1
ATOM 701 N N . ARG A 1 100 ? 22.675 6.075 -92.356 1.00 76.38 100 ARG A N 1
ATOM 702 C CA . ARG A 1 100 ? 21.607 7.076 -92.324 1.00 76.38 100 ARG A CA 1
ATOM 703 C C . ARG A 1 100 ? 21.667 7.780 -90.968 1.00 76.38 100 ARG A C 1
ATOM 705 O O . ARG A 1 100 ? 21.966 7.156 -89.953 1.00 76.38 100 ARG A O 1
ATOM 712 N N . GLY A 1 101 ? 21.377 9.081 -90.936 1.00 80.06 101 GLY A N 1
ATOM 713 C CA . GLY A 1 101 ? 21.519 9.888 -89.714 1.00 80.06 101 GLY A CA 1
ATOM 714 C C . GLY A 1 101 ? 20.718 9.371 -88.508 1.00 80.06 101 GLY A C 1
ATOM 715 O O . GLY A 1 101 ? 21.078 9.655 -87.369 1.00 80.06 101 GLY A O 1
ATOM 716 N N . GLU A 1 102 ? 19.667 8.586 -88.747 1.00 82.31 102 GLU A N 1
ATOM 717 C CA . GLU A 1 102 ? 18.842 7.964 -87.709 1.00 82.31 102 GLU A CA 1
ATOM 718 C C . GLU A 1 102 ? 19.545 6.795 -86.999 1.00 82.31 102 GLU A C 1
ATOM 720 O O . GLU A 1 102 ? 19.505 6.720 -85.772 1.00 82.31 102 GLU A O 1
ATOM 725 N N . ASP A 1 103 ? 20.285 5.956 -87.734 1.00 82.00 103 ASP A N 1
ATOM 726 C CA . ASP A 1 103 ? 21.061 4.854 -87.149 1.00 82.00 103 ASP A CA 1
ATOM 727 C C . ASP A 1 103 ? 22.184 5.397 -86.257 1.00 82.00 103 ASP A C 1
ATOM 729 O O . ASP A 1 103 ? 22.410 4.906 -85.151 1.00 82.00 103 ASP A O 1
ATOM 733 N N . ILE A 1 104 ? 22.836 6.481 -86.695 1.00 80.94 104 ILE A N 1
ATOM 734 C CA . ILE A 1 104 ? 23.861 7.171 -85.904 1.00 80.94 104 ILE A CA 1
ATOM 735 C C . ILE A 1 104 ? 23.249 7.702 -84.604 1.00 80.94 104 ILE A C 1
ATOM 737 O O . ILE A 1 104 ? 23.788 7.443 -83.531 1.00 80.94 104 ILE A O 1
ATOM 741 N N . ARG A 1 105 ? 22.097 8.382 -84.670 1.00 84.06 105 ARG A N 1
ATOM 742 C CA . ARG A 1 105 ? 21.432 8.917 -83.473 1.00 84.06 105 ARG A CA 1
ATOM 743 C C . ARG A 1 105 ? 21.089 7.811 -82.474 1.00 84.06 105 ARG A C 1
ATOM 745 O O . ARG A 1 105 ? 21.462 7.925 -81.312 1.00 84.06 105 ARG A O 1
ATOM 752 N N . ARG A 1 106 ? 20.487 6.713 -82.9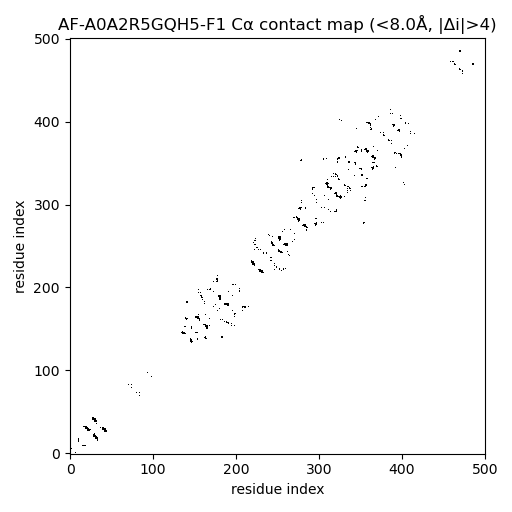39 1.00 86.31 106 ARG A N 1
ATOM 753 C CA . ARG A 1 106 ? 20.133 5.573 -82.082 1.00 86.31 106 ARG A CA 1
ATOM 754 C C . ARG A 1 106 ? 21.363 4.921 -81.448 1.00 86.31 106 ARG A C 1
ATOM 756 O O . ARG A 1 106 ? 21.340 4.560 -80.277 1.00 86.31 106 ARG A O 1
ATOM 763 N N . THR A 1 107 ? 22.462 4.790 -82.196 1.00 83.56 107 THR A N 1
ATOM 764 C CA . THR A 1 107 ? 23.720 4.276 -81.625 1.00 83.56 107 THR A CA 1
ATOM 765 C C . THR A 1 107 ? 24.327 5.219 -80.586 1.00 83.56 107 THR A C 1
ATOM 767 O O . THR A 1 107 ? 24.853 4.742 -79.584 1.00 83.56 107 THR A O 1
ATOM 770 N N . MET A 1 108 ? 24.218 6.539 -80.773 1.00 84.69 108 MET A N 1
ATOM 771 C CA . MET A 1 108 ? 24.676 7.525 -79.790 1.00 84.69 108 MET A CA 1
ATOM 772 C C . MET A 1 108 ? 23.814 7.528 -78.522 1.00 84.69 108 MET A C 1
ATOM 774 O O . MET A 1 108 ? 24.363 7.629 -77.429 1.00 84.69 108 MET A O 1
ATOM 778 N N . GLU A 1 109 ? 22.494 7.376 -78.651 1.00 91.00 109 GLU A N 1
ATOM 779 C CA . GLU A 1 109 ? 21.567 7.237 -77.517 1.00 91.00 109 GLU A CA 1
ATOM 780 C C . GLU A 1 109 ? 21.882 5.973 -76.705 1.00 91.00 109 GLU A C 1
ATOM 782 O O . GLU A 1 109 ? 22.149 6.071 -75.508 1.00 91.00 109 GLU A O 1
ATOM 787 N N . ASN A 1 110 ? 21.998 4.815 -77.366 1.00 86.62 110 ASN A N 1
ATOM 788 C CA . ASN A 1 110 ? 22.380 3.558 -76.713 1.00 86.62 110 ASN A CA 1
ATOM 789 C C . ASN A 1 110 ? 23.747 3.662 -76.008 1.00 86.62 110 ASN A C 1
ATOM 791 O O . ASN A 1 110 ? 23.928 3.136 -74.910 1.00 86.62 110 ASN A O 1
ATOM 795 N N . LEU A 1 111 ? 24.721 4.343 -76.625 1.00 85.75 111 LEU A N 1
ATOM 796 C CA . LEU A 1 111 ? 26.038 4.559 -76.023 1.00 85.75 111 LEU A CA 1
ATOM 797 C C . LEU A 1 111 ? 25.958 5.476 -74.795 1.00 85.75 111 LEU A C 1
ATOM 799 O O . LEU A 1 111 ? 26.600 5.197 -73.783 1.00 85.75 111 LEU A O 1
ATOM 803 N N . SER A 1 112 ? 25.155 6.541 -74.861 1.00 91.44 112 SER A N 1
ATOM 804 C CA . SER A 1 112 ? 24.921 7.448 -73.735 1.00 91.44 112 SER A CA 1
ATOM 805 C C . SER A 1 112 ? 24.260 6.730 -72.554 1.00 91.44 112 SER A C 1
ATOM 807 O O . SER A 1 112 ? 24.677 6.925 -71.413 1.00 91.44 112 SER A O 1
ATOM 809 N N . GLU A 1 113 ? 23.265 5.876 -72.808 1.00 94.06 113 GLU A N 1
ATOM 810 C CA . GLU A 1 113 ? 22.613 5.056 -71.777 1.00 94.06 113 GLU A CA 1
ATOM 811 C C . GLU A 1 113 ? 23.581 4.042 -71.153 1.00 94.06 113 GLU A C 1
ATOM 813 O O . GLU A 1 113 ? 23.659 3.926 -69.928 1.00 94.06 113 GLU A O 1
ATOM 818 N N . ALA A 1 114 ? 24.382 3.357 -71.975 1.00 89.69 114 ALA A N 1
ATOM 819 C CA . ALA A 1 114 ? 25.396 2.422 -71.492 1.00 89.69 114 ALA A CA 1
ATOM 820 C C . ALA A 1 114 ? 26.455 3.121 -70.620 1.00 89.69 114 ALA A C 1
ATOM 822 O O . ALA A 1 114 ? 26.816 2.617 -69.554 1.00 89.69 114 ALA A O 1
ATOM 823 N N . MET A 1 115 ? 26.918 4.309 -71.026 1.00 88.12 115 MET A N 1
ATOM 824 C CA . MET A 1 115 ? 27.843 5.120 -70.231 1.00 88.12 115 MET A CA 1
ATOM 825 C C . MET A 1 115 ? 27.229 5.569 -68.899 1.00 88.12 115 MET A C 1
ATOM 827 O O . MET A 1 115 ? 27.910 5.516 -67.873 1.00 88.12 115 MET A O 1
ATOM 831 N N . ALA A 1 116 ? 25.955 5.974 -68.888 1.00 92.62 116 ALA A N 1
ATOM 832 C CA . ALA A 1 116 ? 25.255 6.364 -67.664 1.00 92.62 116 ALA A CA 1
ATOM 833 C C . ALA A 1 116 ? 25.130 5.192 -66.675 1.00 92.62 116 ALA A C 1
ATOM 835 O O . ALA A 1 116 ? 25.411 5.354 -65.487 1.00 92.62 116 ALA A O 1
ATOM 836 N N . LEU A 1 117 ? 24.796 3.992 -67.164 1.00 93.12 117 LEU A N 1
ATOM 837 C CA . LEU A 1 117 ? 24.708 2.787 -66.335 1.00 93.12 117 LEU A CA 1
ATOM 838 C C . LEU A 1 117 ? 26.068 2.394 -65.734 1.00 93.12 117 LEU A C 1
ATOM 840 O O . LEU A 1 117 ? 26.147 2.014 -64.564 1.00 93.12 117 LEU A O 1
ATOM 844 N N . LEU A 1 118 ? 27.151 2.497 -66.509 1.00 90.38 118 LEU A N 1
ATOM 845 C CA . LEU A 1 118 ? 28.505 2.232 -66.013 1.00 90.38 118 LEU A CA 1
ATOM 846 C C . LEU A 1 118 ? 28.939 3.255 -64.958 1.00 90.38 118 LEU A C 1
ATOM 848 O O . LEU A 1 118 ? 29.512 2.870 -63.938 1.00 90.38 118 LEU A O 1
ATOM 852 N N . ALA A 1 119 ? 28.623 4.537 -65.161 1.00 91.62 119 ALA A N 1
ATOM 853 C CA . ALA A 1 119 ? 28.886 5.584 -64.177 1.00 91.62 119 ALA A CA 1
ATOM 854 C C . ALA A 1 119 ? 28.129 5.331 -62.861 1.00 91.62 119 ALA A C 1
ATOM 856 O O . ALA A 1 119 ? 28.721 5.443 -61.786 1.00 91.62 119 ALA A O 1
ATOM 857 N N . GLN A 1 120 ? 26.860 4.912 -62.936 1.00 94.50 120 GLN A N 1
ATOM 858 C CA . GLN A 1 120 ? 26.077 4.533 -61.759 1.00 94.50 120 GLN A CA 1
ATOM 859 C C . GLN A 1 120 ? 26.714 3.351 -61.013 1.00 94.50 120 GLN A C 1
ATOM 861 O O . GLN A 1 120 ? 26.946 3.439 -59.809 1.00 94.50 120 GLN A O 1
ATOM 866 N N . ARG A 1 121 ? 27.072 2.269 -61.718 1.00 92.62 121 ARG A N 1
ATOM 867 C CA . ARG A 1 121 ? 27.711 1.091 -61.102 1.00 92.62 121 ARG A CA 1
ATOM 868 C C . ARG A 1 121 ? 29.048 1.422 -60.445 1.00 92.62 121 ARG A C 1
ATOM 870 O O . ARG A 1 121 ? 29.348 0.889 -59.379 1.00 92.62 121 ARG A O 1
ATOM 877 N N . ARG A 1 122 ? 29.846 2.296 -61.067 1.00 90.69 122 ARG A N 1
ATOM 878 C CA . ARG A 1 122 ? 31.109 2.772 -60.494 1.00 90.69 122 ARG A CA 1
ATOM 879 C C . ARG A 1 122 ? 30.866 3.571 -59.217 1.00 90.69 122 ARG A C 1
ATOM 881 O O . ARG A 1 122 ? 31.514 3.294 -58.216 1.00 90.69 122 ARG A O 1
ATOM 888 N N . SER A 1 123 ? 29.896 4.485 -59.223 1.00 91.25 123 SER A N 1
ATOM 889 C CA . SER A 1 123 ? 29.518 5.248 -58.028 1.00 91.25 123 SER A CA 1
ATOM 890 C C . SER A 1 123 ? 29.035 4.338 -56.891 1.00 91.25 123 SER A C 1
ATOM 892 O O . SER A 1 123 ? 29.449 4.508 -55.746 1.00 91.25 123 SER A O 1
ATOM 894 N N . GLU A 1 124 ? 28.230 3.316 -57.195 1.00 91.62 124 GLU A N 1
ATOM 895 C CA . GLU A 1 124 ? 27.790 2.313 -56.216 1.00 91.62 124 GLU A CA 1
ATOM 896 C C . GLU A 1 124 ? 28.959 1.466 -55.682 1.00 91.62 124 GLU A C 1
ATOM 898 O O . GLU A 1 124 ? 29.004 1.147 -54.494 1.00 91.62 124 GLU A O 1
ATOM 903 N N . ALA A 1 125 ? 29.924 1.101 -56.532 1.00 89.69 125 ALA A N 1
ATOM 904 C CA . ALA A 1 125 ? 31.128 0.379 -56.121 1.00 89.69 125 ALA A CA 1
ATOM 905 C C . ALA A 1 125 ? 32.046 1.234 -55.232 1.00 89.69 125 ALA A C 1
ATOM 907 O O . ALA A 1 125 ? 32.464 0.764 -54.177 1.00 89.69 125 ALA A O 1
ATOM 908 N N . GLU A 1 126 ? 32.294 2.492 -55.603 1.00 89.94 126 GLU A N 1
ATOM 909 C CA . GLU A 1 126 ? 33.068 3.451 -54.804 1.00 89.94 126 GLU A CA 1
ATOM 910 C C . GLU A 1 126 ? 32.390 3.718 -53.451 1.00 89.94 126 GLU A C 1
ATOM 912 O O . GLU A 1 126 ? 33.053 3.730 -52.413 1.00 89.94 126 GLU A O 1
ATOM 917 N N . HIS A 1 127 ? 31.059 3.852 -53.431 1.00 87.25 127 HIS A N 1
ATOM 918 C CA . HIS A 1 127 ? 30.300 3.988 -52.190 1.00 87.25 127 HIS A CA 1
ATOM 919 C C . HIS A 1 127 ? 30.424 2.742 -51.300 1.00 87.25 127 HIS A C 1
ATOM 921 O O . HIS A 1 127 ? 30.682 2.878 -50.105 1.00 87.25 127 HIS A O 1
ATOM 927 N N . ARG A 1 128 ? 30.301 1.532 -51.868 1.00 83.88 128 ARG A N 1
ATOM 928 C CA . ARG A 1 128 ? 30.499 0.271 -51.128 1.00 83.88 128 ARG A CA 1
ATOM 929 C C . ARG A 1 128 ? 31.907 0.166 -50.542 1.00 83.88 128 ARG A C 1
ATOM 931 O O . ARG A 1 128 ? 32.030 -0.101 -49.351 1.00 83.88 128 ARG A O 1
ATOM 938 N N . ALA A 1 129 ? 32.940 0.462 -51.331 1.00 85.12 129 ALA A N 1
ATOM 939 C CA . ALA A 1 129 ? 34.328 0.443 -50.872 1.00 85.12 129 ALA A CA 1
ATOM 940 C C . ALA A 1 129 ? 34.573 1.448 -49.732 1.00 85.12 129 ALA A C 1
ATOM 942 O O . ALA A 1 129 ? 35.231 1.131 -48.743 1.00 85.12 129 ALA A O 1
ATOM 943 N N . LEU A 1 130 ? 33.990 2.650 -49.818 1.00 82.94 130 LEU A N 1
ATOM 944 C CA . LEU A 1 130 ? 34.082 3.649 -48.752 1.00 82.94 130 LEU A CA 1
ATOM 945 C C . LEU A 1 130 ? 33.377 3.190 -47.466 1.00 82.94 130 LEU A C 1
ATOM 947 O O . LEU A 1 130 ? 33.864 3.457 -46.367 1.00 82.94 130 LEU A O 1
ATOM 951 N N . VAL A 1 131 ? 32.227 2.522 -47.586 1.00 78.62 131 VAL A N 1
ATOM 952 C CA . VAL A 1 131 ? 31.497 1.962 -46.439 1.00 78.62 131 VAL A CA 1
ATOM 953 C C . VAL A 1 131 ? 32.301 0.845 -45.774 1.00 78.62 131 VAL A C 1
ATOM 955 O O . VAL A 1 131 ? 32.372 0.816 -44.548 1.00 78.62 131 VAL A O 1
ATOM 958 N N . GLU A 1 132 ? 32.947 -0.031 -46.544 1.00 79.25 132 GLU A N 1
ATOM 959 C CA . GLU A 1 132 ? 33.820 -1.084 -46.008 1.00 79.25 132 GLU A CA 1
ATOM 960 C C . GLU A 1 132 ? 35.057 -0.511 -45.316 1.00 79.25 132 GLU A C 1
ATOM 962 O O . GLU A 1 132 ? 35.346 -0.891 -44.183 1.00 79.25 132 GLU A O 1
ATOM 967 N N . LEU A 1 133 ? 35.715 0.486 -45.915 1.00 79.19 133 LEU A N 1
ATOM 968 C CA . LEU A 1 133 ? 36.849 1.169 -45.289 1.00 79.19 133 LEU A CA 1
ATOM 969 C C . LEU A 1 133 ? 36.445 1.835 -43.963 1.00 79.19 133 LEU A C 1
ATOM 971 O O . LEU A 1 133 ? 37.146 1.727 -42.959 1.00 79.19 133 LEU A O 1
ATOM 975 N N . LYS A 1 134 ? 35.279 2.493 -43.934 1.00 78.69 134 LYS A N 1
ATOM 976 C CA . LYS A 1 134 ? 34.734 3.081 -42.703 1.00 78.69 134 LYS A CA 1
ATOM 977 C C . LYS A 1 134 ? 34.365 2.033 -41.661 1.00 78.69 134 LYS A C 1
ATOM 979 O O . LYS A 1 134 ? 34.395 2.357 -40.481 1.00 78.69 134 LYS A O 1
ATOM 984 N N . ARG A 1 135 ? 33.988 0.816 -42.065 1.00 73.75 135 ARG A N 1
ATOM 985 C CA . ARG A 1 135 ? 33.723 -0.296 -41.141 1.00 73.75 135 ARG A CA 1
ATOM 986 C C . ARG A 1 135 ? 35.015 -0.855 -40.554 1.00 73.75 135 ARG A C 1
ATOM 988 O O . ARG A 1 135 ? 35.053 -1.068 -39.348 1.00 73.75 135 ARG A O 1
ATOM 995 N N . ALA A 1 136 ? 36.058 -1.007 -41.368 1.00 74.81 136 ALA A N 1
ATOM 996 C CA . ALA A 1 136 ? 37.377 -1.468 -40.934 1.00 74.81 136 ALA A CA 1
ATOM 997 C C . ALA A 1 136 ? 38.008 -0.544 -39.876 1.00 74.81 136 ALA A C 1
ATOM 999 O O . ALA A 1 136 ? 38.644 -1.001 -38.935 1.00 74.81 136 ALA A O 1
ATOM 1000 N N . GLN A 1 137 ? 37.757 0.766 -39.970 1.00 82.25 137 GLN A N 1
ATOM 1001 C CA . GLN A 1 137 ? 38.285 1.762 -39.029 1.00 82.25 137 GLN A CA 1
ATOM 1002 C C . GLN A 1 137 ? 37.497 1.894 -37.714 1.00 82.25 137 GLN A C 1
ATOM 1004 O O . GLN A 1 137 ? 37.812 2.763 -36.900 1.00 82.25 137 GLN A O 1
ATOM 1009 N N . ARG A 1 138 ? 36.449 1.093 -37.488 1.00 86.94 138 ARG A N 1
ATOM 1010 C CA . ARG A 1 138 ? 35.668 1.173 -36.246 1.00 86.94 138 ARG A CA 1
ATOM 1011 C C . ARG A 1 138 ? 36.387 0.436 -35.123 1.00 86.94 138 ARG A C 1
ATOM 1013 O O . ARG A 1 138 ? 36.761 -0.725 -35.268 1.00 86.94 138 ARG A O 1
ATOM 1020 N N . THR A 1 139 ? 36.511 1.106 -33.983 1.00 93.12 139 THR A N 1
ATOM 1021 C CA . THR A 1 139 ? 37.008 0.531 -32.731 1.00 93.12 139 THR A CA 1
ATOM 1022 C C . THR A 1 139 ? 35.895 0.462 -31.694 1.00 93.12 139 THR A C 1
ATOM 1024 O O . THR A 1 139 ? 34.962 1.272 -31.683 1.00 93.12 139 THR A O 1
ATOM 1027 N N . CYS A 1 140 ? 35.972 -0.525 -30.804 1.00 93.88 140 CYS A N 1
ATO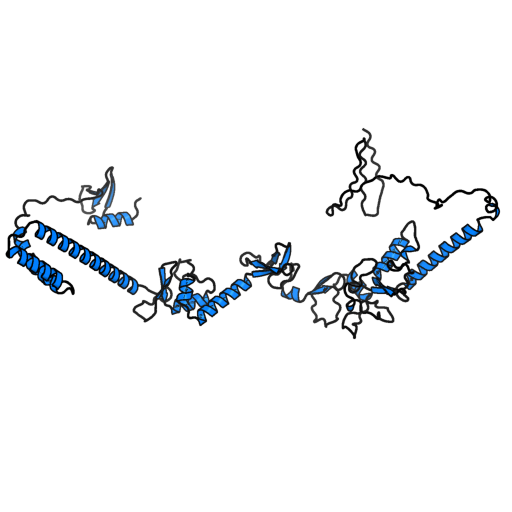M 1028 C CA . CYS A 1 140 ? 35.101 -0.587 -29.641 1.00 93.88 140 CYS A CA 1
ATOM 1029 C C . CYS A 1 140 ? 35.412 0.570 -28.685 1.00 93.88 140 CYS A C 1
ATOM 1031 O O . CYS A 1 140 ? 36.520 0.666 -28.177 1.00 93.88 140 CYS A O 1
ATOM 1033 N N . CYS A 1 141 ? 34.408 1.365 -28.314 1.00 93.31 141 CYS A N 1
ATOM 1034 C CA . CYS A 1 141 ? 34.589 2.505 -27.409 1.00 93.31 141 CYS A CA 1
ATOM 1035 C C . CYS A 1 141 ? 34.969 2.163 -25.955 1.00 93.31 141 CYS A C 1
ATOM 1037 O O . CYS A 1 141 ? 35.138 3.074 -25.148 1.00 93.31 141 CYS A O 1
ATOM 1039 N N . LYS A 1 142 ? 35.032 0.877 -25.587 1.00 93.12 142 LYS A N 1
ATOM 1040 C CA . LYS A 1 142 ? 35.343 0.419 -24.224 1.00 93.12 142 LYS A CA 1
ATOM 1041 C C . LYS A 1 142 ? 36.704 -0.267 -24.114 1.00 93.12 142 LYS A C 1
ATOM 1043 O O . LYS A 1 142 ? 37.357 -0.119 -23.087 1.00 93.12 142 LYS A O 1
ATOM 1048 N N . CYS A 1 143 ? 37.100 -1.045 -25.119 1.00 93.69 143 CYS A N 1
ATOM 1049 C CA . CYS A 1 143 ? 38.349 -1.813 -25.104 1.00 93.69 143 CYS A CA 1
ATOM 1050 C C . CYS A 1 143 ? 39.281 -1.508 -26.284 1.00 93.69 143 CYS A C 1
ATOM 1052 O O . CYS A 1 143 ? 40.293 -2.186 -26.423 1.00 93.69 143 CYS A O 1
ATOM 1054 N N . ASP A 1 144 ? 38.924 -0.545 -27.139 1.00 90.56 144 ASP A N 1
ATOM 1055 C CA . ASP A 1 144 ? 39.674 -0.098 -28.321 1.00 90.56 144 ASP A CA 1
ATOM 1056 C C . ASP A 1 144 ? 39.990 -1.183 -29.368 1.00 90.56 144 ASP A C 1
ATOM 1058 O O . ASP A 1 144 ? 40.711 -0.931 -30.329 1.00 90.56 144 ASP A O 1
ATOM 1062 N N . VAL A 1 145 ? 39.396 -2.374 -29.243 1.00 91.31 145 VAL A N 1
ATOM 1063 C CA . VAL A 1 145 ? 39.525 -3.467 -30.219 1.00 91.31 145 VAL A CA 1
ATOM 1064 C C . VAL A 1 145 ? 38.943 -3.042 -31.568 1.00 91.31 145 VAL A C 1
ATOM 1066 O O . VAL A 1 145 ? 37.806 -2.562 -31.628 1.00 91.31 145 VAL A O 1
ATOM 1069 N N . THR A 1 146 ? 39.715 -3.227 -32.641 1.00 86.06 146 THR A N 1
ATOM 1070 C CA . THR A 1 146 ? 39.261 -3.035 -34.026 1.00 86.06 146 THR A CA 1
ATOM 1071 C C . THR A 1 146 ? 38.536 -4.283 -34.538 1.00 86.06 146 THR A C 1
ATOM 1073 O O . THR A 1 146 ? 38.727 -5.386 -34.022 1.00 86.06 146 THR A O 1
ATOM 1076 N N . ALA A 1 147 ? 37.723 -4.126 -35.585 1.00 80.56 147 ALA A N 1
ATOM 1077 C CA . ALA A 1 147 ? 37.071 -5.258 -36.250 1.00 80.56 147 ALA A CA 1
ATOM 1078 C C . ALA A 1 147 ? 38.058 -6.235 -36.929 1.00 80.56 147 ALA A C 1
ATOM 1080 O O . ALA A 1 147 ? 37.675 -7.357 -37.245 1.00 80.56 147 ALA A O 1
ATOM 1081 N N . GLU A 1 148 ? 39.304 -5.818 -37.187 1.00 77.62 148 GLU A N 1
ATOM 1082 C CA . GLU A 1 148 ? 40.315 -6.639 -37.869 1.00 77.62 148 GLU A CA 1
ATOM 1083 C C . GLU A 1 148 ? 41.111 -7.523 -36.895 1.00 77.62 148 GLU A C 1
ATOM 1085 O O . GLU A 1 148 ? 41.497 -8.638 -37.245 1.00 77.62 148 GLU A O 1
ATOM 1090 N N . ASP A 1 149 ? 41.331 -7.054 -35.661 1.00 70.44 149 ASP A N 1
ATOM 1091 C CA . ASP A 1 149 ? 42.256 -7.688 -34.707 1.00 70.44 149 ASP A CA 1
ATOM 1092 C C . ASP A 1 149 ? 41.694 -8.948 -34.039 1.00 70.44 149 ASP A C 1
ATOM 1094 O O . ASP A 1 149 ? 42.424 -9.788 -33.512 1.00 70.44 149 ASP A O 1
ATOM 1098 N N . THR A 1 150 ? 40.377 -9.096 -34.045 1.00 61.03 150 THR A N 1
ATOM 1099 C CA . THR A 1 150 ? 39.676 -10.237 -33.467 1.00 61.03 150 THR A CA 1
ATOM 1100 C C . THR A 1 150 ? 38.411 -10.426 -34.284 1.00 61.03 150 THR A C 1
ATOM 1102 O O . THR A 1 150 ? 37.831 -9.439 -34.717 1.00 61.03 150 THR A O 1
ATOM 1105 N N . TYR A 1 151 ? 37.932 -11.655 -34.471 1.00 68.00 151 TYR A N 1
ATOM 1106 C CA . TYR A 1 151 ? 36.597 -11.939 -35.031 1.00 68.00 151 TYR A CA 1
ATOM 1107 C C . TYR A 1 151 ? 35.454 -11.422 -34.118 1.00 68.00 151 TYR A C 1
ATOM 1109 O O . TYR A 1 151 ? 34.430 -12.077 -33.946 1.00 68.00 151 TYR A O 1
ATOM 1117 N N . ALA A 1 152 ? 35.660 -10.295 -33.441 1.00 73.75 152 ALA A N 1
ATOM 1118 C CA . ALA A 1 152 ? 34.717 -9.639 -32.580 1.00 73.75 152 ALA A CA 1
ATOM 1119 C C . ALA A 1 152 ? 33.739 -8.854 -33.447 1.00 73.75 152 ALA A C 1
ATOM 1121 O O . ALA A 1 152 ? 34.089 -7.856 -34.079 1.00 73.75 152 ALA A O 1
ATOM 1122 N N . ASP A 1 153 ? 32.487 -9.291 -33.422 1.00 89.25 153 ASP A N 1
ATOM 1123 C CA . ASP A 1 153 ? 31.397 -8.523 -33.993 1.00 89.25 153 ASP A CA 1
ATOM 1124 C C . ASP A 1 153 ? 31.285 -7.181 -33.241 1.00 89.25 153 ASP A C 1
ATOM 1126 O O . ASP A 1 153 ? 31.211 -7.121 -32.007 1.00 89.25 153 ASP A O 1
ATOM 1130 N N . LEU A 1 154 ? 31.331 -6.075 -33.987 1.00 93.44 154 LEU A N 1
ATOM 1131 C CA . LEU A 1 154 ? 31.075 -4.737 -33.459 1.00 93.44 154 LEU A CA 1
ATOM 1132 C C . LEU A 1 154 ? 29.591 -4.403 -33.624 1.00 93.44 154 LEU A C 1
ATOM 1134 O O . LEU A 1 154 ? 29.038 -4.462 -34.720 1.00 93.44 154 LEU A O 1
ATOM 1138 N N . VAL A 1 155 ? 28.968 -3.986 -32.530 1.00 95.00 155 VAL A N 1
ATOM 1139 C CA . VAL A 1 155 ? 27.588 -3.510 -32.470 1.00 95.00 155 VAL A CA 1
ATOM 1140 C C . VAL A 1 155 ? 27.590 -1.989 -32.560 1.00 95.00 155 VAL A C 1
ATOM 1142 O O . VAL A 1 155 ? 28.148 -1.315 -31.693 1.00 95.00 155 VAL A O 1
ATOM 1145 N N . GLU A 1 156 ? 26.972 -1.447 -33.607 1.00 95.38 156 GLU A N 1
ATOM 1146 C CA . GLU A 1 156 ? 26.726 -0.010 -33.764 1.00 95.38 156 GLU A CA 1
ATOM 1147 C C . GLU A 1 156 ? 25.433 0.366 -33.034 1.00 95.38 156 GLU A C 1
ATOM 1149 O O . GLU A 1 156 ? 24.367 -0.166 -33.332 1.00 95.38 156 GLU A O 1
ATOM 1154 N N . LEU A 1 157 ? 25.526 1.272 -32.062 1.00 96.00 157 LEU A N 1
ATOM 1155 C CA . LEU A 1 157 ? 24.388 1.692 -31.251 1.00 96.00 157 LEU A CA 1
ATOM 1156 C C . LEU A 1 157 ? 23.458 2.592 -32.065 1.00 96.00 157 LEU A C 1
ATOM 1158 O O . LEU A 1 157 ? 23.850 3.689 -32.468 1.00 96.00 157 LEU A O 1
ATOM 1162 N N . SER A 1 158 ? 22.202 2.179 -32.232 1.00 96.06 158 SER A N 1
ATOM 1163 C CA . SER A 1 158 ? 21.239 2.840 -33.124 1.00 96.06 158 SER A CA 1
ATOM 1164 C C . SER A 1 158 ? 20.987 4.312 -32.765 1.00 96.06 158 SER A C 1
ATOM 1166 O O . SER A 1 158 ? 20.741 5.139 -33.641 1.00 96.06 158 SER A O 1
ATOM 1168 N N . ASN A 1 159 ? 21.076 4.659 -31.477 1.00 95.25 159 ASN A N 1
ATOM 1169 C CA . ASN A 1 159 ? 20.769 6.006 -30.986 1.00 95.25 159 ASN A CA 1
ATOM 1170 C C . ASN A 1 159 ? 21.933 7.005 -31.092 1.00 95.25 159 ASN A C 1
ATOM 1172 O O . ASN A 1 159 ? 21.689 8.208 -31.024 1.00 95.25 159 ASN A O 1
ATOM 1176 N N . CYS A 1 160 ? 23.185 6.548 -31.210 1.00 95.38 160 CYS A N 1
ATOM 1177 C CA . CYS A 1 160 ? 24.353 7.442 -31.181 1.00 95.38 160 CYS A CA 1
ATOM 1178 C C . CYS A 1 160 ? 25.471 7.108 -32.179 1.00 95.38 160 CYS A C 1
ATOM 1180 O O . CYS A 1 160 ? 26.397 7.902 -32.317 1.00 95.38 160 CYS A O 1
ATOM 1182 N N . GLY A 1 161 ? 25.415 5.970 -32.876 1.00 93.94 161 GLY A N 1
ATOM 1183 C CA . GLY A 1 161 ? 26.412 5.551 -33.869 1.00 93.94 161 GLY A CA 1
ATOM 1184 C C . GLY A 1 161 ? 27.755 5.084 -33.292 1.00 93.94 161 GLY A C 1
ATOM 1185 O O . GLY A 1 161 ? 28.636 4.668 -34.043 1.00 93.94 161 GLY A O 1
ATOM 1186 N N . HIS A 1 162 ? 27.944 5.126 -31.969 1.00 95.25 162 HIS A N 1
ATOM 1187 C CA . HIS A 1 162 ? 29.134 4.560 -31.331 1.00 95.25 162 HIS A CA 1
ATOM 1188 C C . HIS A 1 162 ? 29.141 3.032 -31.441 1.00 95.25 162 HIS A C 1
ATOM 1190 O O . HIS A 1 162 ? 28.087 2.400 -31.483 1.00 95.25 162 HIS A O 1
ATOM 1196 N N . CYS A 1 163 ? 30.333 2.436 -31.461 1.00 95.19 163 CYS A N 1
ATOM 1197 C CA . CYS A 1 163 ? 30.512 0.996 -31.635 1.00 95.19 163 CYS A CA 1
ATOM 1198 C C . CYS A 1 163 ? 31.036 0.328 -30.358 1.00 95.19 163 CYS A C 1
ATOM 1200 O O . CYS A 1 163 ? 31.927 0.854 -29.690 1.00 95.19 163 CYS A O 1
ATOM 1202 N N . MET A 1 164 ? 30.523 -0.860 -30.037 1.00 95.44 164 MET A N 1
ATOM 1203 C CA . MET A 1 164 ? 31.011 -1.712 -28.947 1.00 95.44 164 MET A CA 1
ATOM 1204 C C . MET A 1 164 ? 31.214 -3.135 -29.454 1.00 95.44 164 MET A C 1
ATOM 1206 O O . MET A 1 164 ? 30.356 -3.638 -30.167 1.00 95.44 164 MET A O 1
ATOM 1210 N N . CYS A 1 165 ? 32.293 -3.819 -29.068 1.00 95.06 165 CYS A N 1
ATOM 1211 C CA . CYS A 1 165 ? 32.368 -5.254 -29.334 1.00 95.06 165 CYS A CA 1
ATOM 1212 C C . CYS A 1 165 ? 31.281 -5.989 -28.541 1.00 95.06 165 CYS A C 1
ATOM 1214 O O . CYS A 1 165 ? 30.917 -5.561 -27.437 1.00 95.06 165 CYS A O 1
ATOM 1216 N N . THR A 1 166 ? 30.766 -7.087 -29.094 1.00 95.25 166 THR A N 1
ATOM 1217 C CA . THR A 1 166 ? 29.666 -7.866 -28.507 1.00 95.25 166 THR A CA 1
ATOM 1218 C C . THR A 1 166 ? 29.910 -8.221 -27.040 1.00 95.25 166 THR A C 1
ATOM 1220 O O . THR A 1 166 ? 29.000 -8.092 -26.223 1.00 95.25 166 THR A O 1
ATOM 1223 N N . ASP A 1 167 ? 31.136 -8.585 -26.662 1.00 94.94 167 ASP A N 1
ATOM 1224 C CA . ASP A 1 167 ? 31.465 -8.930 -25.273 1.00 94.94 167 ASP A CA 1
ATOM 1225 C C . ASP A 1 167 ? 31.419 -7.716 -24.334 1.00 94.94 167 ASP A C 1
ATOM 1227 O O . ASP A 1 167 ? 30.821 -7.779 -23.255 1.00 94.94 167 ASP A O 1
ATOM 1231 N N . CYS A 1 168 ? 31.979 -6.576 -24.756 1.00 95.94 168 CYS A N 1
ATOM 1232 C CA . CYS A 1 168 ? 31.899 -5.330 -23.993 1.00 95.94 168 CYS A CA 1
ATOM 1233 C C . CYS A 1 168 ? 30.458 -4.840 -23.851 1.00 95.94 168 CYS A C 1
ATOM 1235 O O . CYS A 1 168 ? 30.088 -4.360 -22.775 1.00 95.94 168 CYS A O 1
ATOM 1237 N N . PHE A 1 169 ? 29.661 -4.963 -24.915 1.00 96.69 169 PHE A N 1
ATOM 1238 C CA . PHE A 1 169 ? 28.246 -4.610 -24.920 1.00 96.69 169 PHE A CA 1
ATOM 1239 C C . PHE A 1 169 ? 27.458 -5.485 -23.940 1.00 96.69 169 PHE A C 1
ATOM 1241 O O . PHE A 1 169 ? 26.792 -4.954 -23.054 1.00 96.69 169 PHE A O 1
ATOM 1248 N N . ARG A 1 170 ? 27.584 -6.818 -24.031 1.00 96.38 170 ARG A N 1
ATOM 1249 C CA . ARG A 1 170 ? 26.885 -7.777 -23.154 1.00 96.38 170 ARG A CA 1
ATOM 1250 C C . ARG A 1 170 ? 27.227 -7.550 -21.686 1.00 96.38 170 ARG A C 1
ATOM 1252 O O . ARG A 1 170 ? 26.326 -7.388 -20.865 1.00 96.38 170 ARG A O 1
ATOM 1259 N N . GLY A 1 171 ? 28.520 -7.456 -21.365 1.00 95.88 171 GLY A N 1
ATOM 1260 C CA . GLY A 1 171 ? 28.971 -7.200 -19.998 1.00 95.88 171 GLY A CA 1
ATOM 1261 C C . GLY A 1 171 ? 28.471 -5.861 -19.450 1.00 95.88 171 GLY A C 1
ATOM 1262 O O . GLY A 1 171 ? 28.099 -5.774 -18.283 1.00 95.88 171 GLY A O 1
ATOM 1263 N N . HIS A 1 172 ? 28.413 -4.821 -20.287 1.00 96.25 172 HIS A N 1
ATOM 1264 C CA . HIS A 1 172 ? 27.895 -3.512 -19.888 1.00 96.25 172 HIS A CA 1
ATOM 1265 C C . HIS A 1 172 ? 26.380 -3.515 -19.666 1.00 96.25 172 HIS A C 1
ATOM 1267 O O . HIS A 1 172 ? 25.915 -3.078 -18.618 1.00 96.25 172 HIS A O 1
ATOM 1273 N N . VAL A 1 173 ? 25.609 -4.046 -20.617 1.00 96.44 173 VAL A N 1
ATOM 1274 C CA . VAL A 1 173 ? 24.140 -4.083 -20.546 1.00 96.44 173 VAL A CA 1
ATOM 1275 C C . VAL A 1 173 ? 23.653 -4.897 -19.350 1.00 96.44 173 VAL A C 1
ATOM 1277 O O . VAL A 1 173 ? 22.727 -4.469 -18.662 1.00 96.44 173 VAL A O 1
ATOM 1280 N N . LEU A 1 174 ? 24.290 -6.036 -19.064 1.00 94.31 174 LEU A N 1
ATOM 1281 C CA . LEU A 1 174 ? 23.938 -6.867 -17.912 1.00 94.31 174 LEU A CA 1
ATOM 1282 C C . LEU A 1 174 ? 24.302 -6.204 -16.577 1.00 94.31 174 LEU A C 1
ATOM 1284 O O . LEU A 1 174 ? 23.547 -6.330 -15.615 1.00 94.31 174 LEU A O 1
ATOM 1288 N N . ALA A 1 175 ? 25.417 -5.469 -16.515 1.00 92.94 175 ALA A N 1
ATOM 1289 C CA . ALA A 1 175 ? 25.828 -4.753 -15.307 1.00 92.94 175 ALA A CA 1
ATOM 1290 C C . ALA A 1 175 ? 24.999 -3.481 -15.044 1.00 92.94 175 ALA A C 1
ATOM 1292 O O . ALA A 1 175 ? 24.766 -3.132 -13.891 1.00 92.94 175 ALA A O 1
ATOM 1293 N N . ALA A 1 176 ? 24.547 -2.796 -16.098 1.00 90.56 176 ALA A N 1
ATOM 1294 C CA . ALA A 1 176 ? 23.817 -1.526 -16.024 1.00 90.56 176 ALA A CA 1
ATOM 1295 C C . ALA A 1 176 ? 22.287 -1.674 -16.184 1.00 90.56 176 ALA A C 1
ATOM 1297 O O . ALA A 1 176 ? 21.582 -0.699 -16.464 1.00 90.56 176 ALA A O 1
ATOM 1298 N N . ALA A 1 177 ? 21.750 -2.889 -16.039 1.00 86.75 177 ALA A N 1
ATOM 1299 C CA . ALA A 1 177 ? 20.316 -3.136 -16.137 1.00 86.75 177 ALA A CA 1
ATOM 1300 C C . ALA A 1 177 ? 19.529 -2.343 -15.066 1.00 86.75 177 ALA A C 1
ATOM 1302 O O . ALA A 1 177 ? 19.961 -2.267 -13.916 1.00 86.75 177 ALA A O 1
ATOM 1303 N N . PRO A 1 178 ? 18.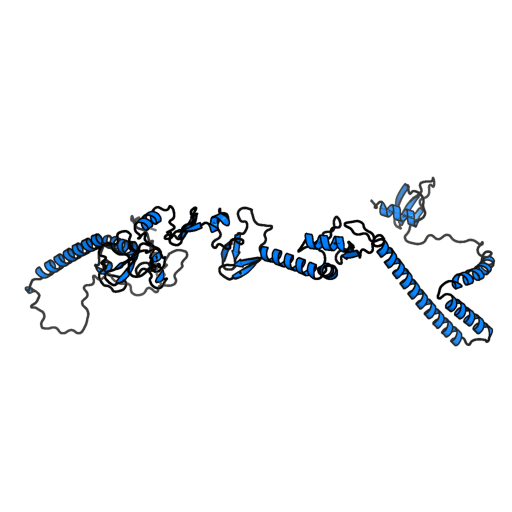356 -1.771 -15.406 1.00 86.00 178 PRO A N 1
ATOM 1304 C CA . PRO A 1 178 ? 17.620 -1.964 -16.653 1.00 86.00 178 PRO A CA 1
ATOM 1305 C C . PRO A 1 178 ? 17.796 -0.839 -17.672 1.00 86.00 178 PRO A C 1
ATOM 1307 O O . PRO A 1 178 ? 17.254 -0.938 -18.765 1.00 86.00 178 PRO A O 1
ATOM 1310 N N . ARG A 1 179 ? 18.516 0.237 -17.349 1.00 88.19 179 ARG A N 1
ATOM 1311 C CA . ARG A 1 179 ? 18.649 1.412 -18.225 1.00 88.19 179 ARG A CA 1
ATOM 1312 C C . ARG A 1 179 ? 20.114 1.642 -18.601 1.00 88.19 179 ARG A C 1
ATOM 1314 O O . ARG A 1 179 ? 20.720 2.587 -18.102 1.00 88.19 179 ARG A O 1
ATOM 1321 N N . PRO A 1 180 ? 20.695 0.784 -19.456 1.00 92.88 180 PRO A N 1
ATOM 1322 C CA . PRO A 1 180 ? 22.072 0.957 -19.882 1.00 92.88 180 PRO A CA 1
ATOM 1323 C C . PRO A 1 180 ? 22.202 2.167 -20.820 1.00 92.88 180 PRO A C 1
ATOM 1325 O O . PRO A 1 180 ? 21.422 2.337 -21.760 1.00 92.88 180 PRO A O 1
ATOM 1328 N N . CYS A 1 181 ? 23.221 2.990 -20.582 1.00 95.50 181 CYS A N 1
ATOM 1329 C CA . CYS A 1 181 ? 23.608 4.106 -21.450 1.00 95.50 181 CYS A CA 1
ATOM 1330 C C . CYS A 1 181 ? 24.911 3.790 -22.189 1.00 95.50 181 CYS A C 1
ATOM 1332 O O . CYS A 1 181 ? 25.658 2.902 -21.779 1.00 95.50 181 CYS A O 1
ATOM 1334 N N . CYS A 1 182 ? 25.196 4.509 -23.272 1.00 95.62 182 CYS A N 1
ATOM 1335 C CA . CYS A 1 182 ? 26.469 4.394 -23.984 1.00 95.62 182 CYS A CA 1
ATOM 1336 C C . CYS A 1 182 ? 27.668 4.645 -23.045 1.00 95.62 182 CYS A C 1
ATOM 1338 O O . CYS A 1 182 ? 27.616 5.524 -22.190 1.00 95.62 182 CYS A O 1
ATOM 1340 N N . THR A 1 183 ? 28.761 3.889 -23.205 1.00 93.75 183 THR A N 1
ATOM 1341 C CA . THR A 1 183 ? 29.992 4.071 -22.408 1.00 93.75 183 THR A CA 1
ATOM 1342 C C . THR A 1 183 ? 30.947 5.111 -22.985 1.00 93.75 183 THR A C 1
ATOM 1344 O O . THR A 1 183 ? 31.972 5.394 -22.369 1.00 93.75 183 THR A O 1
ATOM 1347 N N . PHE A 1 184 ? 30.661 5.647 -24.175 1.00 93.00 184 PHE A N 1
ATOM 1348 C CA . PHE A 1 184 ? 31.525 6.641 -24.797 1.00 93.00 184 PHE A CA 1
ATOM 1349 C C . PHE A 1 184 ? 31.516 7.933 -23.962 1.00 93.00 184 PHE A C 1
ATOM 1351 O O . PHE A 1 184 ? 30.433 8.402 -23.593 1.00 93.00 184 PHE A O 1
ATOM 1358 N N . PRO A 1 185 ? 32.686 8.531 -23.666 1.00 91.00 185 PRO A N 1
ATOM 1359 C CA . PRO A 1 185 ? 32.753 9.782 -22.924 1.00 91.00 185 PRO A CA 1
ATOM 1360 C C . PRO A 1 185 ? 31.842 10.848 -23.540 1.00 91.00 185 PRO A C 1
ATOM 1362 O O . PRO A 1 185 ? 31.841 11.045 -24.752 1.00 91.00 185 PRO A O 1
ATOM 1365 N N . PHE A 1 186 ? 31.077 11.548 -22.702 1.00 89.88 186 PHE A N 1
ATOM 1366 C CA . PHE A 1 186 ? 30.149 12.614 -23.116 1.00 89.88 186 PHE A CA 1
ATOM 1367 C C . PHE A 1 186 ? 28.921 12.156 -23.928 1.00 89.88 186 PHE A C 1
ATOM 1369 O O . PHE A 1 186 ? 28.175 13.000 -24.423 1.00 89.88 186 PHE A O 1
ATOM 1376 N N . CYS A 1 187 ? 28.667 10.849 -24.053 1.00 91.38 187 CYS A N 1
ATOM 1377 C CA . CYS A 1 187 ? 27.436 10.329 -24.646 1.00 91.38 187 CYS A CA 1
ATOM 1378 C C . CYS A 1 187 ? 26.455 9.876 -23.555 1.00 91.38 187 CYS A C 1
ATOM 1380 O O . CYS A 1 187 ? 26.691 8.887 -22.871 1.00 91.38 187 CYS A O 1
ATOM 1382 N N . GLU A 1 188 ? 25.318 10.563 -23.428 1.00 91.12 188 GLU A N 1
ATOM 1383 C CA . GLU A 1 188 ? 24.248 10.214 -22.473 1.00 91.12 188 GLU A CA 1
ATOM 1384 C C . GLU A 1 188 ? 23.098 9.426 -23.124 1.00 91.12 188 GLU A C 1
ATOM 1386 O O . GLU A 1 188 ? 22.045 9.213 -22.523 1.00 91.12 188 GLU A O 1
ATOM 1391 N N . CYS A 1 189 ? 23.267 8.989 -24.374 1.00 95.31 189 CYS A N 1
ATOM 1392 C CA . CYS A 1 189 ? 22.228 8.254 -25.083 1.00 95.31 189 CYS A CA 1
ATOM 1393 C C . CYS A 1 189 ? 21.974 6.896 -24.414 1.00 95.31 189 CYS A C 1
ATOM 1395 O O . CYS A 1 189 ? 22.892 6.085 -24.248 1.00 95.31 189 CYS A O 1
ATOM 1397 N N . ALA A 1 190 ? 20.709 6.62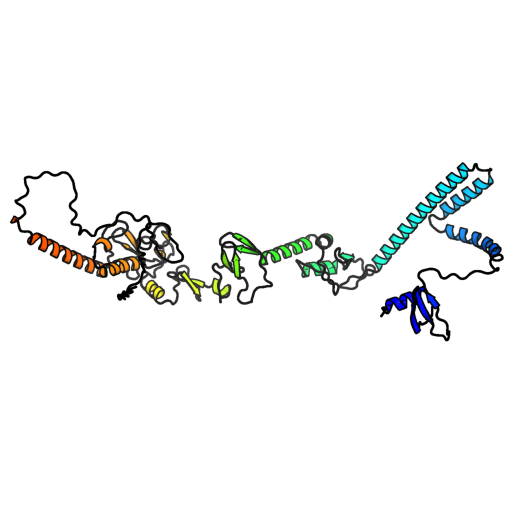8 -24.089 1.00 95.62 190 ALA A N 1
ATOM 1398 C CA . ALA A 1 190 ? 20.258 5.299 -23.695 1.00 95.62 190 ALA A CA 1
ATOM 1399 C C . ALA A 1 190 ? 20.458 4.312 -24.856 1.00 95.62 190 ALA A C 1
ATOM 1401 O O . ALA A 1 190 ? 20.225 4.659 -26.019 1.00 95.62 190 ALA A O 1
ATOM 1402 N N . ILE A 1 191 ? 20.871 3.084 -24.549 1.00 96.88 191 ILE A N 1
ATOM 1403 C CA . ILE A 1 191 ? 20.971 2.013 -25.547 1.00 96.88 191 ILE A CA 1
ATOM 1404 C C . ILE A 1 191 ? 19.553 1.606 -25.964 1.00 96.88 191 ILE A C 1
ATOM 1406 O O . ILE A 1 191 ? 18.678 1.434 -25.112 1.00 96.88 191 ILE A O 1
ATOM 1410 N N . ALA A 1 192 ? 19.304 1.480 -27.270 1.00 96.06 192 ALA A N 1
ATOM 1411 C CA . ALA A 1 192 ? 17.984 1.111 -27.763 1.00 96.06 192 ALA A CA 1
ATOM 1412 C C . ALA A 1 192 ? 17.642 -0.337 -27.375 1.00 96.06 192 ALA A C 1
ATOM 1414 O O . ALA A 1 192 ? 18.488 -1.228 -27.423 1.00 96.06 192 ALA A O 1
ATOM 1415 N N . GLU A 1 193 ? 16.373 -0.599 -27.051 1.00 94.75 193 GLU A N 1
ATOM 1416 C CA . GLU A 1 193 ? 15.907 -1.954 -26.717 1.00 94.75 193 GLU A CA 1
ATOM 1417 C C . GLU A 1 193 ? 16.147 -2.946 -27.868 1.00 94.75 193 GLU A C 1
ATOM 1419 O O . GLU A 1 193 ? 16.422 -4.123 -27.632 1.00 94.75 193 GLU A O 1
ATOM 1424 N N . LEU A 1 194 ? 16.092 -2.465 -29.116 1.00 96.06 194 LEU A N 1
ATOM 1425 C CA . LEU A 1 194 ? 16.395 -3.266 -30.299 1.00 96.06 194 LEU A CA 1
ATOM 1426 C C . LEU A 1 194 ? 17.850 -3.762 -30.296 1.00 96.06 194 LEU A C 1
ATOM 1428 O O . LEU A 1 194 ? 18.072 -4.943 -30.548 1.00 96.06 194 LEU A O 1
ATOM 1432 N N . ASP A 1 195 ? 18.811 -2.902 -29.941 1.00 96.94 195 ASP A N 1
ATOM 1433 C CA . ASP A 1 195 ? 20.237 -3.253 -29.874 1.00 96.94 195 ASP A CA 1
ATOM 1434 C C . ASP A 1 195 ? 20.486 -4.298 -28.770 1.00 96.94 195 ASP A C 1
ATOM 1436 O O . ASP A 1 19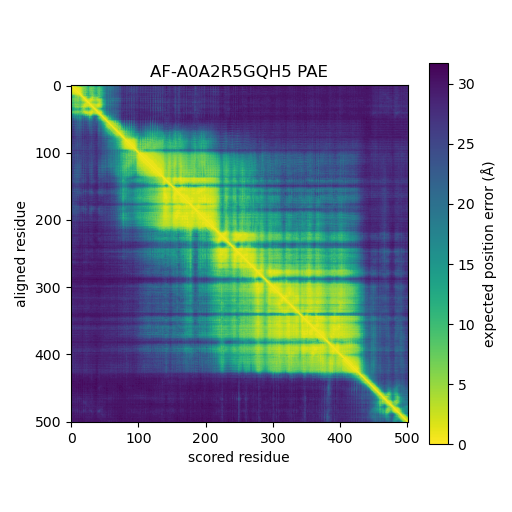5 ? 21.235 -5.258 -28.961 1.00 96.94 195 ASP A O 1
ATOM 1440 N N . VAL A 1 196 ? 19.798 -4.157 -27.626 1.00 96.69 196 VAL A N 1
ATOM 1441 C CA . VAL A 1 196 ? 19.844 -5.129 -26.519 1.00 96.69 196 VAL A CA 1
ATOM 1442 C C . VAL A 1 196 ? 19.316 -6.492 -26.969 1.00 96.69 196 VAL A C 1
ATOM 1444 O O . VAL A 1 196 ? 19.995 -7.503 -26.792 1.00 96.69 196 VAL A O 1
ATOM 1447 N N . ARG A 1 197 ? 18.129 -6.527 -27.586 1.00 96.31 197 ARG A N 1
ATOM 1448 C CA . ARG A 1 197 ? 17.498 -7.771 -28.060 1.00 96.31 197 ARG A CA 1
ATOM 1449 C C . ARG A 1 197 ? 18.279 -8.449 -29.180 1.00 96.31 197 ARG A C 1
ATOM 1451 O O . ARG A 1 197 ? 18.286 -9.672 -29.236 1.00 96.31 197 ARG A O 1
ATOM 1458 N N . ALA A 1 198 ? 18.900 -7.671 -30.064 1.00 96.31 198 ALA A N 1
ATOM 1459 C CA . ALA A 1 198 ? 19.678 -8.199 -31.179 1.00 96.31 198 ALA A CA 1
ATOM 1460 C C . ALA A 1 198 ? 21.020 -8.804 -30.735 1.00 96.31 198 ALA A C 1
ATOM 1462 O O . ALA A 1 198 ? 21.525 -9.702 -31.402 1.00 96.31 198 ALA A O 1
ATOM 1463 N N . THR A 1 199 ? 21.590 -8.325 -29.623 1.00 96.56 199 THR A N 1
ATOM 1464 C CA . THR A 1 199 ? 22.957 -8.683 -29.211 1.00 96.56 199 THR A CA 1
ATOM 1465 C C . THR A 1 199 ? 23.013 -9.702 -28.070 1.00 96.56 199 THR A C 1
ATOM 1467 O O . THR A 1 199 ? 23.927 -10.528 -28.026 1.00 96.56 199 THR A O 1
ATOM 1470 N N . LEU A 1 200 ? 22.086 -9.643 -27.106 1.00 97.12 200 LEU A N 1
ATOM 1471 C CA . LEU A 1 200 ? 22.085 -10.574 -25.974 1.00 97.12 200 LEU A CA 1
ATOM 1472 C C . LEU A 1 200 ? 21.673 -11.984 -26.415 1.00 97.12 200 LEU A C 1
ATOM 1474 O O . LEU A 1 200 ? 20.770 -12.159 -27.234 1.00 97.12 200 LEU A O 1
ATOM 1478 N N . ARG A 1 201 ? 22.281 -13.013 -25.811 1.00 97.19 201 ARG A N 1
ATOM 1479 C CA . ARG A 1 201 ? 21.790 -14.392 -25.959 1.00 97.19 201 ARG A CA 1
ATOM 1480 C C . ARG A 1 201 ? 20.421 -14.532 -25.274 1.00 97.19 201 ARG A C 1
ATOM 1482 O O . ARG A 1 201 ? 20.158 -13.792 -24.327 1.00 97.19 201 ARG A O 1
ATOM 1489 N N . PRO A 1 202 ? 19.572 -15.501 -25.666 1.00 97.44 202 PRO A N 1
ATOM 1490 C CA . PRO A 1 202 ? 18.242 -15.675 -25.070 1.00 97.44 202 PRO A CA 1
ATOM 1491 C C . PRO A 1 202 ? 18.240 -15.737 -23.532 1.00 97.44 202 PRO A C 1
ATOM 1493 O O . PRO A 1 202 ? 17.455 -15.040 -22.894 1.00 97.44 202 PRO A O 1
ATOM 1496 N N . GLU A 1 203 ? 19.173 -16.486 -22.938 1.00 97.12 203 GLU A N 1
ATOM 1497 C CA . GLU A 1 203 ? 19.331 -16.620 -21.478 1.00 97.12 203 GLU A CA 1
ATOM 1498 C C . GLU A 1 203 ? 19.704 -15.287 -20.799 1.00 97.12 203 GLU A C 1
ATOM 1500 O O . GLU A 1 203 ? 19.218 -14.950 -19.721 1.00 97.12 203 GLU A O 1
ATOM 1505 N N . GLU A 1 204 ? 20.550 -14.484 -21.448 1.00 97.06 204 GLU A N 1
ATOM 1506 C CA . GLU A 1 204 ? 20.973 -13.174 -20.942 1.00 97.06 204 GLU A CA 1
ATOM 1507 C C . GLU A 1 204 ? 19.874 -12.129 -21.081 1.00 97.06 204 GLU A C 1
ATOM 1509 O O . GLU A 1 204 ? 19.710 -11.280 -20.206 1.00 97.06 204 GLU A O 1
ATOM 1514 N N . LEU A 1 205 ? 19.109 -12.194 -22.172 1.00 96.12 205 LEU A N 1
ATOM 1515 C CA . LEU A 1 205 ? 17.956 -11.335 -22.386 1.00 96.12 205 LEU A CA 1
ATOM 1516 C C . LEU A 1 205 ? 16.887 -11.597 -21.320 1.00 96.12 205 LEU A C 1
ATOM 1518 O O . LEU A 1 205 ? 16.339 -10.648 -20.760 1.00 96.12 205 LEU A O 1
ATOM 1522 N N . GLU A 1 206 ? 16.629 -12.862 -20.987 1.00 94.00 206 GLU A N 1
ATOM 1523 C CA . GLU A 1 206 ? 15.722 -13.229 -19.897 1.00 94.00 206 GLU A CA 1
ATOM 1524 C C . GLU A 1 206 ? 16.229 -12.721 -18.539 1.00 94.00 206 GLU A C 1
ATOM 1526 O O . GLU A 1 206 ? 15.455 -12.157 -17.755 1.00 94.00 206 GLU A O 1
ATOM 1531 N N . ALA A 1 207 ? 17.536 -12.832 -18.276 1.00 92.25 207 ALA A N 1
ATOM 1532 C CA . ALA A 1 207 ? 18.154 -12.279 -17.074 1.00 92.25 207 ALA A CA 1
ATOM 1533 C C . ALA A 1 207 ? 18.018 -10.745 -17.001 1.00 92.25 207 ALA A C 1
ATOM 1535 O O . ALA A 1 207 ? 17.659 -10.213 -15.945 1.00 92.25 207 ALA A O 1
ATOM 1536 N N . TYR A 1 208 ? 18.239 -10.040 -18.116 1.00 92.81 208 TYR A N 1
ATOM 1537 C CA . TYR A 1 208 ? 18.077 -8.588 -18.235 1.00 92.81 208 TYR A CA 1
ATOM 1538 C C . TYR A 1 208 ? 16.622 -8.152 -18.003 1.00 92.81 208 TYR A C 1
ATOM 1540 O O . TYR A 1 208 ? 16.368 -7.254 -17.197 1.00 92.81 208 TYR A O 1
ATOM 1548 N N . ILE A 1 209 ? 15.651 -8.829 -18.629 1.00 91.12 209 ILE A N 1
ATOM 1549 C CA . ILE A 1 209 ? 14.217 -8.563 -18.428 1.00 91.12 209 ILE A CA 1
ATOM 1550 C C . ILE A 1 209 ? 13.837 -8.804 -16.965 1.00 91.12 209 ILE A C 1
ATOM 1552 O O . ILE A 1 209 ? 13.202 -7.954 -16.345 1.00 91.12 209 ILE A O 1
ATOM 1556 N N . SER A 1 210 ? 14.278 -9.918 -16.379 1.00 86.56 210 SER A N 1
ATOM 1557 C CA . SER A 1 210 ? 14.012 -10.248 -14.976 1.00 86.56 210 SER A CA 1
ATOM 1558 C C . SER A 1 210 ? 14.607 -9.214 -14.016 1.00 86.56 210 SER A C 1
ATOM 1560 O O . SER A 1 210 ? 13.974 -8.847 -13.024 1.00 86.56 210 SER A O 1
ATOM 1562 N N . ALA A 1 211 ? 15.807 -8.704 -14.308 1.00 84.06 211 ALA A N 1
ATOM 1563 C CA . ALA A 1 211 ? 16.413 -7.609 -13.558 1.00 84.06 211 ALA A CA 1
ATOM 1564 C C . ALA A 1 211 ? 15.616 -6.302 -13.706 1.00 84.06 211 ALA A C 1
ATOM 1566 O O . ALA A 1 211 ? 15.446 -5.577 -12.726 1.00 84.06 211 ALA A O 1
ATOM 1567 N N . GLY A 1 212 ? 15.071 -6.019 -14.891 1.00 83.25 212 GLY A N 1
ATOM 1568 C CA . GLY A 1 212 ? 14.171 -4.887 -15.105 1.00 83.25 212 GLY A CA 1
ATOM 1569 C C . GLY A 1 212 ? 12.858 -5.002 -14.346 1.00 83.25 212 GLY A C 1
ATOM 1570 O O . GLY A 1 212 ? 12.453 -4.040 -13.700 1.00 83.25 212 GLY A O 1
ATOM 1571 N N . VAL A 1 213 ? 12.238 -6.181 -14.328 1.00 77.56 213 VAL A N 1
ATOM 1572 C CA . VAL A 1 213 ? 11.010 -6.427 -13.560 1.00 77.56 213 VAL A CA 1
ATOM 1573 C C . VAL A 1 213 ? 11.251 -6.251 -12.061 1.00 77.56 213 VAL A C 1
ATOM 1575 O O . VAL A 1 213 ? 10.437 -5.610 -11.403 1.00 77.56 213 VAL A O 1
ATOM 1578 N N . ARG A 1 214 ? 12.375 -6.745 -11.518 1.00 72.19 214 ARG A N 1
ATOM 1579 C CA . ARG A 1 214 ? 12.736 -6.525 -10.103 1.00 72.19 214 ARG A CA 1
ATOM 1580 C C . ARG A 1 214 ? 12.907 -5.039 -9.780 1.00 72.19 214 ARG A C 1
ATOM 1582 O O . ARG A 1 214 ? 12.319 -4.560 -8.820 1.00 72.19 214 ARG A O 1
ATOM 1589 N N . ASN A 1 215 ? 13.613 -4.296 -10.631 1.00 72.81 215 ASN A N 1
ATOM 1590 C CA . ASN A 1 215 ? 13.776 -2.851 -10.454 1.00 72.81 215 ASN A CA 1
ATOM 1591 C C . ASN A 1 215 ? 12.446 -2.083 -10.540 1.00 72.81 215 ASN A C 1
ATOM 1593 O O . ASN A 1 215 ? 12.244 -1.129 -9.797 1.00 72.81 215 ASN A O 1
ATOM 1597 N N . ILE A 1 216 ? 11.524 -2.494 -11.419 1.00 73.50 216 ILE A N 1
ATOM 1598 C CA . ILE A 1 216 ? 10.178 -1.904 -11.486 1.00 73.50 216 ILE A CA 1
ATOM 1599 C C . ILE A 1 216 ? 9.370 -2.269 -10.238 1.00 73.50 216 ILE A C 1
ATOM 1601 O O . ILE A 1 216 ? 8.671 -1.409 -9.711 1.00 73.50 216 ILE A O 1
ATOM 1605 N N . ALA A 1 217 ? 9.478 -3.507 -9.745 1.00 72.56 217 ALA A N 1
ATOM 1606 C CA . ALA A 1 217 ? 8.805 -3.951 -8.526 1.00 72.56 217 ALA A CA 1
ATOM 1607 C C . ALA A 1 217 ? 9.218 -3.111 -7.306 1.00 72.56 217 ALA A C 1
ATOM 1609 O O . ALA A 1 217 ? 8.362 -2.758 -6.501 1.00 72.56 217 ALA A O 1
ATOM 1610 N N . ASP A 1 218 ? 10.486 -2.706 -7.224 1.00 72.12 218 ASP A N 1
ATOM 1611 C CA . ASP A 1 218 ? 10.985 -1.813 -6.170 1.00 72.12 218 ASP A CA 1
ATOM 1612 C C . ASP A 1 218 ? 10.537 -0.347 -6.344 1.00 72.12 218 ASP A C 1
ATOM 1614 O O . ASP A 1 218 ? 10.595 0.448 -5.402 1.00 72.12 218 ASP A O 1
ATOM 1618 N N . GLN A 1 219 ? 10.067 0.019 -7.540 1.00 80.38 219 GLN A N 1
ATOM 1619 C CA . GLN A 1 219 ? 9.539 1.343 -7.883 1.00 80.38 219 GLN A CA 1
ATOM 1620 C C . GLN A 1 219 ? 8.012 1.406 -7.854 1.00 80.38 219 GLN A C 1
ATOM 1622 O O . GLN A 1 219 ? 7.444 2.443 -8.189 1.00 80.38 219 GLN A O 1
ATOM 1627 N N . ILE A 1 220 ? 7.318 0.337 -7.466 1.00 87.31 220 ILE A N 1
ATOM 1628 C CA . ILE A 1 220 ? 5.860 0.341 -7.351 1.00 87.31 220 ILE A CA 1
ATOM 1629 C C . ILE A 1 220 ? 5.420 -0.222 -6.003 1.00 87.31 220 ILE A C 1
ATOM 1631 O O . ILE A 1 220 ? 5.958 -1.201 -5.501 1.00 87.31 220 ILE A O 1
ATOM 1635 N N . CYS A 1 221 ? 4.385 0.364 -5.412 1.00 89.75 221 CYS A N 1
ATOM 1636 C CA . CYS A 1 221 ? 3.730 -0.194 -4.236 1.00 89.75 221 CYS A CA 1
ATOM 1637 C C . CYS A 1 221 ? 2.215 -0.252 -4.428 1.00 89.75 221 CYS A C 1
ATOM 1639 O O . CYS A 1 221 ? 1.634 0.503 -5.206 1.00 89.75 221 CYS A O 1
ATOM 1641 N N . GLN A 1 222 ? 1.558 -1.168 -3.721 1.00 91.81 222 GLN A N 1
ATOM 1642 C CA . GLN A 1 222 ? 0.101 -1.268 -3.698 1.00 91.81 222 GLN A CA 1
ATOM 1643 C C . GLN A 1 222 ? -0.432 -0.663 -2.407 1.00 91.81 222 GLN A C 1
ATOM 1645 O O . GLN A 1 222 ? 0.079 -0.936 -1.321 1.00 91.81 222 GLN A O 1
ATOM 1650 N N . CYS A 1 223 ? -1.481 0.148 -2.523 1.00 93.69 223 CYS A N 1
ATOM 1651 C CA . CYS A 1 223 ? -2.165 0.681 -1.355 1.00 93.69 223 CYS A CA 1
ATOM 1652 C C . CYS A 1 223 ? -2.847 -0.451 -0.561 1.00 93.69 223 CYS A C 1
ATOM 1654 O O . CYS A 1 223 ? -3.678 -1.151 -1.138 1.00 93.69 223 CYS A O 1
ATOM 1656 N N . PRO A 1 224 ? -2.608 -0.594 0.758 1.00 92.56 224 PRO A N 1
ATOM 1657 C CA . PRO A 1 224 ? -3.221 -1.659 1.557 1.00 92.56 224 PRO A CA 1
ATOM 1658 C C . PRO A 1 224 ? -4.751 -1.543 1.654 1.00 92.56 224 PRO A C 1
ATOM 1660 O O . PRO A 1 224 ? -5.431 -2.542 1.863 1.00 92.56 224 PRO A O 1
ATOM 1663 N N . LYS A 1 225 ? -5.303 -0.336 1.472 1.00 94.25 225 LYS A N 1
ATOM 1664 C CA . LYS A 1 225 ? -6.742 -0.064 1.586 1.00 94.25 225 LYS A CA 1
ATOM 1665 C C . LYS A 1 225 ? -7.519 -0.307 0.295 1.00 94.25 225 LYS A C 1
ATOM 1667 O O . LYS A 1 225 ? -8.578 -0.917 0.333 1.00 94.25 225 LYS A O 1
ATOM 1672 N N . CYS A 1 226 ? -7.026 0.190 -0.841 1.00 94.75 226 CYS A N 1
ATOM 1673 C CA . CYS A 1 226 ? -7.748 0.125 -2.121 1.00 94.75 226 CYS A CA 1
ATOM 1674 C C . CYS A 1 226 ? -7.030 -0.673 -3.216 1.00 94.75 226 CYS A C 1
ATOM 1676 O O . CYS A 1 226 ? -7.512 -0.709 -4.344 1.00 94.75 226 CYS A O 1
ATOM 1678 N N . GLN A 1 227 ? -5.871 -1.269 -2.915 1.00 93.19 227 GLN A N 1
ATOM 1679 C CA . GLN A 1 227 ? -5.066 -2.103 -3.821 1.00 93.19 227 GLN A CA 1
ATOM 1680 C C . GLN A 1 227 ? -4.558 -1.402 -5.095 1.00 93.19 227 GLN A C 1
ATOM 1682 O O . GLN A 1 227 ? -3.979 -2.035 -5.976 1.00 93.19 227 GLN A O 1
ATOM 1687 N N . LYS A 1 228 ? -4.709 -0.075 -5.202 1.00 93.12 228 LYS A N 1
ATOM 1688 C CA . LYS A 1 228 ? -4.191 0.701 -6.335 1.00 93.12 228 LYS A CA 1
ATOM 1689 C C . LYS A 1 228 ? -2.660 0.693 -6.340 1.00 93.12 228 LYS A C 1
ATOM 1691 O O . LYS A 1 228 ? -2.047 0.956 -5.305 1.00 93.12 228 LYS A O 1
ATOM 1696 N N . VAL A 1 229 ? -2.072 0.438 -7.510 1.00 90.94 229 VAL A N 1
ATOM 1697 C CA . VAL A 1 229 ? -0.622 0.505 -7.747 1.00 90.94 229 VAL A CA 1
ATOM 1698 C C . VAL A 1 229 ? -0.184 1.968 -7.857 1.00 90.94 229 VAL A C 1
ATOM 1700 O O . VAL A 1 229 ? -0.829 2.769 -8.537 1.00 90.94 229 VAL A O 1
ATOM 1703 N N . ILE A 1 230 ? 0.897 2.317 -7.168 1.00 90.94 230 ILE A N 1
ATOM 1704 C CA . ILE A 1 230 ? 1.471 3.659 -7.073 1.00 90.94 230 ILE A CA 1
ATOM 1705 C C . ILE A 1 230 ? 2.953 3.553 -7.428 1.00 90.94 230 ILE A C 1
ATOM 1707 O O . ILE A 1 230 ? 3.655 2.730 -6.848 1.00 90.94 230 ILE A O 1
ATOM 1711 N N . ALA A 1 231 ? 3.422 4.379 -8.362 1.00 88.06 231 ALA A N 1
ATOM 1712 C CA . ALA A 1 231 ? 4.848 4.507 -8.650 1.00 88.06 231 ALA A CA 1
ATOM 1713 C C . ALA A 1 231 ? 5.547 5.325 -7.549 1.00 88.06 231 ALA A C 1
ATOM 1715 O O . ALA A 1 231 ? 5.043 6.369 -7.130 1.00 88.06 231 ALA A O 1
ATOM 1716 N N . LEU A 1 232 ? 6.691 4.838 -7.083 1.00 85.38 232 LEU A N 1
ATOM 1717 C CA . LEU A 1 232 ? 7.540 5.444 -6.067 1.00 85.38 232 LEU A CA 1
ATOM 1718 C C . LEU A 1 232 ? 8.640 6.265 -6.745 1.00 85.38 232 LEU A C 1
ATOM 1720 O O . LEU A 1 232 ? 9.415 5.733 -7.534 1.00 85.38 232 LEU A O 1
ATOM 1724 N N . ASP A 1 233 ? 8.742 7.546 -6.398 1.00 77.88 233 ASP A N 1
ATOM 1725 C CA . ASP A 1 233 ? 9.862 8.409 -6.794 1.00 77.88 233 ASP A CA 1
ATOM 1726 C C . ASP A 1 233 ? 10.898 8.407 -5.656 1.00 77.88 233 ASP A C 1
ATOM 1728 O O . ASP A 1 233 ? 10.865 9.250 -4.758 1.00 77.88 233 ASP A O 1
ATOM 1732 N N . ARG A 1 234 ? 11.762 7.378 -5.622 1.00 69.31 234 ARG A N 1
ATOM 1733 C CA . ARG A 1 234 ? 12.753 7.194 -4.542 1.00 69.31 234 ARG A CA 1
ATOM 1734 C C . ARG A 1 234 ? 13.840 8.277 -4.529 1.00 69.31 234 ARG A C 1
ATOM 1736 O O . ARG A 1 234 ? 14.434 8.495 -3.477 1.00 69.31 234 ARG A O 1
ATOM 1743 N N . ASP A 1 235 ? 14.031 9.002 -5.629 1.00 65.88 235 ASP A N 1
ATOM 1744 C CA . ASP A 1 235 ? 15.097 10.002 -5.775 1.00 65.88 235 ASP A CA 1
ATOM 1745 C C . ASP A 1 235 ? 14.803 11.317 -5.029 1.00 65.88 235 ASP A C 1
ATOM 1747 O O . ASP A 1 235 ? 15.689 12.156 -4.873 1.00 65.88 235 ASP A O 1
ATOM 1751 N N . LYS A 1 236 ? 13.570 11.511 -4.536 1.00 57.12 236 LYS A N 1
ATOM 1752 C CA . LYS A 1 236 ? 13.129 12.768 -3.896 1.00 57.12 236 LYS A CA 1
ATOM 1753 C C . LYS A 1 236 ? 12.767 12.655 -2.419 1.00 57.12 236 LYS A C 1
ATOM 1755 O O . LYS A 1 236 ? 12.264 13.622 -1.847 1.00 57.12 236 LYS A O 1
ATOM 1760 N N . HIS A 1 237 ? 12.967 11.502 -1.788 1.00 55.84 237 HIS A N 1
ATOM 1761 C CA . HIS A 1 237 ? 12.544 11.325 -0.402 1.00 55.84 237 HIS A CA 1
ATOM 1762 C C . HIS A 1 237 ? 13.626 11.745 0.600 1.00 55.84 237 HIS A C 1
ATOM 1764 O O . HIS A 1 237 ? 14.710 11.169 0.647 1.00 55.84 237 HIS A O 1
ATOM 1770 N N . ASP A 1 238 ? 13.285 12.705 1.466 1.00 58.59 238 ASP A N 1
ATOM 1771 C CA . ASP A 1 238 ? 14.058 13.028 2.668 1.00 58.59 238 ASP A CA 1
ATOM 1772 C C . ASP A 1 238 ? 14.325 11.758 3.487 1.00 58.59 238 ASP A C 1
ATOM 1774 O O . ASP A 1 238 ? 13.407 10.971 3.728 1.00 58.59 238 ASP A O 1
ATOM 1778 N N . ALA A 1 239 ? 15.545 11.589 4.004 1.00 61.72 239 ALA A N 1
ATOM 1779 C CA . ALA A 1 239 ? 15.956 10.394 4.754 1.00 61.72 239 ALA A CA 1
ATOM 1780 C C . ALA A 1 239 ? 15.038 10.042 5.949 1.00 61.72 239 ALA A C 1
ATOM 1782 O O . ALA A 1 239 ? 14.956 8.883 6.343 1.00 61.72 239 ALA A O 1
ATOM 1783 N N . ARG A 1 240 ? 14.311 11.020 6.514 1.00 59.22 240 ARG A N 1
ATOM 1784 C CA . ARG A 1 240 ? 13.317 10.803 7.587 1.00 59.22 240 ARG A CA 1
ATOM 1785 C C . ARG A 1 240 ? 11.935 10.345 7.104 1.00 59.22 240 ARG A C 1
ATOM 1787 O O . ARG A 1 240 ? 11.192 9.779 7.895 1.00 59.22 240 ARG A O 1
ATOM 1794 N N . ASN A 1 241 ? 11.591 10.595 5.841 1.00 68.31 241 ASN A N 1
ATOM 1795 C CA . ASN A 1 241 ? 10.307 10.248 5.217 1.00 68.31 241 ASN A CA 1
ATOM 1796 C C . ASN A 1 241 ? 10.472 9.207 4.099 1.00 68.31 241 ASN A C 1
ATOM 1798 O O . ASN A 1 241 ? 9.575 9.057 3.262 1.00 68.31 241 ASN A O 1
ATOM 1802 N N . ALA A 1 242 ? 11.613 8.515 4.064 1.00 72.88 242 ALA A N 1
ATOM 1803 C CA . ALA A 1 242 ? 11.874 7.444 3.119 1.00 72.88 242 ALA A CA 1
ATOM 1804 C C . ALA A 1 242 ? 10.741 6.407 3.202 1.00 72.88 242 ALA A C 1
ATOM 1806 O O . ALA A 1 242 ? 10.451 5.857 4.264 1.00 72.88 242 ALA A O 1
ATOM 1807 N N . GLY A 1 243 ? 10.035 6.222 2.084 1.00 84.75 243 GLY A N 1
ATOM 1808 C CA . GLY A 1 243 ? 8.928 5.275 1.976 1.00 84.75 243 GLY A CA 1
ATOM 1809 C C . GLY A 1 243 ? 7.550 5.795 2.403 1.00 84.75 243 GLY A C 1
ATOM 1810 O O . GLY A 1 243 ? 6.607 5.009 2.397 1.00 84.75 243 GLY A O 1
ATOM 1811 N N . ARG A 1 244 ? 7.354 7.075 2.752 1.00 91.62 244 ARG A N 1
ATOM 1812 C CA . ARG A 1 244 ? 5.997 7.593 3.027 1.00 91.62 244 ARG A CA 1
ATOM 1813 C C . ARG A 1 244 ? 5.206 7.765 1.733 1.00 91.62 244 ARG A C 1
ATOM 1815 O O . ARG A 1 244 ? 5.515 8.639 0.928 1.00 91.62 244 ARG A O 1
ATOM 1822 N N . VAL A 1 245 ? 4.120 7.011 1.582 1.00 92.50 245 VAL A N 1
ATOM 1823 C CA . VAL A 1 245 ? 3.241 7.081 0.407 1.00 92.50 245 VAL A CA 1
ATOM 1824 C C . VAL A 1 245 ? 1.860 7.551 0.821 1.00 92.50 245 VAL A C 1
ATOM 1826 O O . VAL A 1 245 ? 1.276 7.038 1.774 1.00 92.50 245 VAL A O 1
ATOM 1829 N N . ARG A 1 246 ? 1.312 8.512 0.075 1.00 94.19 246 ARG A N 1
ATOM 1830 C CA . ARG A 1 246 ? -0.090 8.920 0.185 1.00 94.19 246 ARG A CA 1
ATOM 1831 C C . ARG A 1 246 ? -0.847 8.440 -1.045 1.00 94.19 246 ARG A C 1
ATOM 1833 O O . ARG A 1 246 ? -0.549 8.848 -2.163 1.00 94.19 246 ARG A O 1
ATOM 1840 N N . CYS A 1 247 ? -1.840 7.583 -0.837 1.00 94.56 247 CYS A N 1
ATOM 1841 C CA . CYS A 1 247 ? -2.726 7.134 -1.903 1.00 94.56 247 CYS A CA 1
ATOM 1842 C C . CYS A 1 247 ? -3.788 8.196 -2.233 1.00 94.56 247 CYS A C 1
ATOM 1844 O O . CYS A 1 247 ? -4.149 9.028 -1.402 1.00 94.56 247 CYS A O 1
ATOM 1846 N N . VAL A 1 248 ? -4.378 8.093 -3.426 1.00 94.12 248 VAL A N 1
ATOM 1847 C CA . VAL A 1 248 ? -5.558 8.869 -3.846 1.00 94.12 248 VAL A CA 1
ATOM 1848 C C . VAL A 1 248 ? -6.769 8.621 -2.933 1.00 94.12 248 VAL A C 1
ATOM 1850 O O . VAL A 1 248 ? -7.573 9.524 -2.734 1.00 94.12 248 VAL A O 1
ATOM 1853 N N . CYS A 1 249 ? -6.878 7.442 -2.305 1.00 94.44 249 CYS A N 1
ATOM 1854 C CA . CYS A 1 249 ? -7.908 7.166 -1.290 1.00 94.44 249 CYS A CA 1
ATOM 1855 C C . CYS A 1 249 ? -7.630 7.830 0.077 1.00 94.44 249 CYS A C 1
ATOM 1857 O O . CYS A 1 249 ? -8.284 7.497 1.063 1.00 94.44 249 CYS A O 1
ATOM 1859 N N . GLN A 1 250 ? -6.651 8.742 0.127 1.00 94.69 250 GLN A N 1
ATOM 1860 C CA . GLN A 1 250 ? -6.174 9.496 1.292 1.00 94.69 250 GLN A CA 1
ATOM 1861 C C . GLN A 1 250 ? -5.430 8.674 2.351 1.00 94.69 250 GLN A C 1
ATOM 1863 O O . GLN A 1 250 ? -4.905 9.243 3.304 1.00 94.69 250 GLN A O 1
ATOM 1868 N N . GLU A 1 251 ? -5.308 7.360 2.163 1.00 94.75 251 GLU A N 1
ATOM 1869 C CA . GLU A 1 251 ? -4.531 6.514 3.061 1.00 94.75 251 GLU A CA 1
ATOM 1870 C C . GLU A 1 251 ? -3.034 6.831 2.955 1.00 94.75 251 GLU A C 1
ATOM 1872 O O . GLU A 1 251 ? -2.472 6.872 1.854 1.00 94.75 251 GLU A O 1
ATOM 1877 N N . THR A 1 252 ? -2.388 7.037 4.101 1.00 94.62 252 THR A N 1
ATOM 1878 C CA . THR A 1 252 ? -0.937 7.230 4.198 1.00 94.62 252 THR A CA 1
ATOM 1879 C C . THR A 1 252 ? -0.295 6.008 4.826 1.00 94.62 252 THR A C 1
ATOM 1881 O O . THR A 1 252 ? -0.633 5.671 5.958 1.00 94.62 252 THR A O 1
ATOM 1884 N N . PHE A 1 253 ? 0.650 5.384 4.133 1.00 94.38 253 PHE A N 1
ATOM 1885 C CA . PHE A 1 253 ? 1.271 4.130 4.557 1.00 94.38 253 PHE A CA 1
ATOM 1886 C C . PHE A 1 253 ? 2.758 4.089 4.184 1.00 94.38 253 PHE A C 1
ATOM 1888 O O . PHE A 1 253 ? 3.246 4.933 3.428 1.00 94.38 253 PHE A O 1
ATOM 1895 N N . CYS A 1 254 ? 3.490 3.127 4.742 1.00 92.44 254 CYS A N 1
ATOM 1896 C CA . CYS A 1 254 ? 4.897 2.898 4.406 1.00 92.44 254 CYS A CA 1
ATOM 1897 C C . CYS A 1 254 ? 5.026 1.994 3.170 1.00 92.44 254 CYS A C 1
ATOM 1899 O O . CYS A 1 254 ? 4.448 0.911 3.146 1.00 92.44 254 CYS A O 1
ATOM 1901 N N . ALA A 1 255 ? 5.801 2.397 2.164 1.00 91.31 255 ALA A N 1
ATOM 1902 C CA . ALA A 1 255 ? 6.068 1.615 0.959 1.00 91.31 255 ALA A CA 1
ATOM 1903 C C . ALA A 1 255 ? 6.766 0.283 1.268 1.00 91.31 255 ALA A C 1
ATOM 1905 O O . ALA A 1 255 ? 6.434 -0.731 0.659 1.00 91.31 255 ALA A O 1
ATOM 1906 N N . ASP A 1 256 ? 7.688 0.287 2.235 1.00 88.81 256 ASP A N 1
ATOM 1907 C CA . ASP A 1 256 ? 8.568 -0.852 2.495 1.00 88.81 256 ASP A CA 1
ATOM 1908 C C . ASP A 1 256 ? 7.895 -1.908 3.385 1.00 88.81 256 ASP A C 1
ATOM 1910 O O . ASP A 1 256 ? 7.903 -3.094 3.063 1.00 88.81 256 ASP A O 1
ATOM 1914 N N . CYS A 1 257 ? 7.268 -1.500 4.497 1.00 89.62 257 CYS A N 1
ATOM 1915 C CA . CYS A 1 257 ? 6.609 -2.436 5.421 1.00 89.62 257 CYS A CA 1
ATOM 1916 C C . CYS A 1 257 ? 5.084 -2.528 5.263 1.00 89.62 257 CYS A C 1
ATOM 1918 O O . CYS A 1 257 ? 4.455 -3.352 5.925 1.00 89.62 257 CYS A O 1
ATOM 1920 N N . ARG A 1 258 ? 4.477 -1.692 4.408 1.00 90.88 258 ARG A N 1
ATOM 1921 C CA . ARG A 1 258 ? 3.020 -1.603 4.171 1.00 90.88 258 ARG A CA 1
ATOM 1922 C C . ARG A 1 258 ? 2.177 -1.234 5.396 1.00 90.88 258 ARG A C 1
ATOM 1924 O O . ARG A 1 258 ? 0.954 -1.349 5.349 1.00 90.88 258 ARG A O 1
ATOM 1931 N N . ALA A 1 259 ? 2.793 -0.762 6.480 1.00 88.94 259 ALA A N 1
ATOM 1932 C CA . ALA A 1 259 ? 2.066 -0.345 7.672 1.00 88.94 259 ALA A CA 1
ATOM 1933 C C . ALA A 1 259 ? 1.199 0.895 7.403 1.00 88.94 259 ALA A C 1
ATOM 1935 O O . ALA A 1 259 ? 1.667 1.868 6.805 1.00 88.94 259 ALA A O 1
ATOM 1936 N N . SER A 1 260 ? -0.048 0.840 7.881 1.00 89.06 260 SER A N 1
ATOM 1937 C CA . SER A 1 260 ? -1.057 1.896 7.770 1.00 89.06 260 SER A CA 1
ATOM 1938 C C . SER A 1 260 ? -1.685 2.156 9.147 1.00 89.06 260 SER A C 1
ATOM 1940 O O . SER A 1 260 ? -2.139 1.191 9.772 1.00 89.06 260 SER A O 1
ATOM 1942 N N . PRO A 1 261 ? -1.720 3.408 9.642 1.00 89.56 261 PRO A N 1
ATOM 1943 C CA . PRO A 1 261 ? -1.109 4.602 9.051 1.00 89.56 261 PRO A CA 1
ATOM 1944 C C . PRO A 1 261 ? 0.435 4.555 9.065 1.00 89.56 261 PRO A C 1
ATOM 1946 O O . PRO A 1 261 ? 1.038 3.727 9.751 1.00 89.56 261 PRO A O 1
ATOM 1949 N N . PHE A 1 262 ? 1.074 5.439 8.292 1.00 91.06 262 PHE A N 1
ATOM 1950 C CA . PHE A 1 262 ? 2.536 5.585 8.239 1.00 91.06 262 PHE A CA 1
ATOM 1951 C C . PHE A 1 262 ? 3.136 5.850 9.632 1.00 91.06 262 PHE A C 1
ATOM 1953 O O . PHE A 1 262 ? 2.604 6.651 10.399 1.00 91.06 262 PHE A O 1
ATOM 1960 N N . HIS A 1 263 ? 4.258 5.196 9.941 1.00 87.06 263 HIS A N 1
ATOM 1961 C CA . HIS A 1 263 ? 4.961 5.338 11.217 1.00 87.06 263 HIS A CA 1
ATOM 1962 C C . HIS A 1 263 ? 5.976 6.489 11.170 1.00 87.06 263 HIS A C 1
ATOM 1964 O O . HIS A 1 263 ? 7.074 6.357 10.634 1.00 87.06 263 HIS A O 1
ATOM 1970 N N . GLU A 1 264 ? 5.622 7.634 11.749 1.00 85.94 264 GLU A N 1
ATOM 1971 C CA . GLU A 1 264 ? 6.537 8.773 11.867 1.00 85.94 264 GLU A CA 1
ATOM 1972 C C . GLU A 1 264 ? 7.531 8.557 13.020 1.00 85.94 264 GLU A C 1
ATOM 1974 O O . GLU A 1 264 ? 7.146 8.182 14.126 1.00 85.94 264 GLU A O 1
ATOM 1979 N N . GLY A 1 265 ? 8.823 8.790 12.765 1.00 83.00 265 GLY A N 1
ATOM 1980 C CA . GLY A 1 265 ? 9.867 8.751 13.798 1.00 83.00 265 GLY A CA 1
ATOM 1981 C C . GLY A 1 265 ? 10.329 7.357 14.242 1.00 83.00 265 GLY A C 1
ATOM 1982 O O . GLY A 1 265 ? 11.126 7.274 15.169 1.00 83.00 265 GLY A O 1
ATOM 1983 N N . MET A 1 266 ? 9.869 6.288 13.587 1.00 82.50 266 MET A N 1
ATOM 1984 C CA . MET A 1 266 ? 10.315 4.910 13.826 1.00 82.50 266 MET A CA 1
ATOM 1985 C C . MET A 1 266 ? 10.711 4.245 12.508 1.00 82.50 266 MET A C 1
ATOM 1987 O O . MET A 1 266 ? 10.155 4.550 11.451 1.00 82.50 266 MET A O 1
ATOM 1991 N N . THR A 1 267 ? 11.653 3.313 12.566 1.00 86.50 267 THR A N 1
ATOM 1992 C CA . THR A 1 267 ? 12.063 2.470 11.439 1.00 86.50 267 THR A CA 1
ATOM 1993 C C . THR A 1 267 ? 11.021 1.387 11.138 1.00 86.50 267 THR A C 1
ATOM 1995 O O . THR A 1 267 ? 10.195 1.024 11.978 1.00 86.50 267 THR A O 1
ATOM 1998 N N . CYS A 1 268 ? 11.071 0.813 9.931 1.00 86.81 268 CYS A N 1
ATOM 1999 C CA . CYS A 1 268 ? 10.216 -0.322 9.563 1.00 86.81 268 CYS A CA 1
ATOM 2000 C C . CYS A 1 268 ? 10.408 -1.538 10.487 1.00 86.81 268 CYS A C 1
ATOM 2002 O O . CYS A 1 268 ? 9.478 -2.317 10.690 1.00 86.81 268 CYS A O 1
ATOM 2004 N N . GLU A 1 269 ? 11.612 -1.723 11.026 1.00 84.69 269 GLU A N 1
ATOM 2005 C CA . GLU A 1 269 ? 11.925 -2.813 11.947 1.00 84.69 269 GLU A CA 1
ATOM 2006 C C . GLU A 1 269 ? 11.291 -2.593 13.321 1.00 84.69 269 GLU A C 1
ATOM 2008 O O . GLU A 1 269 ? 10.591 -3.476 13.816 1.00 84.69 269 GLU A O 1
ATOM 2013 N N . GLU A 1 270 ? 11.420 -1.388 13.879 1.00 84.38 270 GLU A N 1
ATOM 2014 C CA . GLU A 1 270 ? 10.733 -1.005 15.117 1.00 84.38 270 GLU A CA 1
ATOM 2015 C C . GLU A 1 270 ? 9.214 -1.124 14.963 1.00 84.38 270 GLU A C 1
ATOM 2017 O O . GLU A 1 270 ? 8.552 -1.693 15.830 1.00 84.38 270 GLU A O 1
ATOM 2022 N N . MET A 1 271 ? 8.656 -0.687 13.827 1.00 86.75 271 MET A N 1
ATOM 2023 C CA . MET A 1 271 ? 7.222 -0.804 13.556 1.00 86.75 271 MET A CA 1
ATOM 2024 C C . MET A 1 271 ? 6.747 -2.263 13.533 1.00 86.75 271 MET A C 1
ATOM 2026 O O . MET A 1 271 ? 5.687 -2.561 14.088 1.00 86.75 271 MET A O 1
ATOM 2030 N N . ARG A 1 272 ? 7.520 -3.187 12.944 1.00 83.75 272 ARG A N 1
ATOM 2031 C CA . ARG A 1 272 ? 7.203 -4.630 12.958 1.00 83.75 272 ARG A CA 1
ATOM 2032 C C . ARG A 1 272 ? 7.203 -5.221 14.368 1.00 83.75 272 ARG A C 1
ATOM 2034 O O . ARG A 1 272 ? 6.416 -6.123 14.640 1.00 83.75 272 ARG A O 1
ATOM 2041 N N . SER A 1 273 ? 8.031 -4.680 15.256 1.00 83.31 273 SER A N 1
ATOM 2042 C CA . SER A 1 273 ? 8.108 -5.074 16.668 1.00 83.31 273 SER A CA 1
ATOM 2043 C C . SER A 1 273 ? 7.047 -4.401 17.546 1.00 83.31 273 SER A C 1
ATOM 2045 O O . SER A 1 273 ? 6.928 -4.713 18.734 1.00 83.31 273 SER A O 1
ATOM 2047 N N . THR A 1 274 ? 6.245 -3.486 16.991 1.00 85.69 274 THR A N 1
ATOM 2048 C CA . THR A 1 274 ? 5.126 -2.891 17.726 1.00 85.69 274 THR A CA 1
ATOM 2049 C C . THR A 1 274 ? 3.877 -3.759 17.654 1.00 85.69 274 THR A C 1
ATOM 2051 O O . THR A 1 274 ? 3.475 -4.229 16.587 1.00 85.69 274 THR A O 1
ATOM 2054 N N . ARG A 1 275 ? 3.195 -3.908 18.790 1.00 84.62 275 ARG A N 1
ATOM 2055 C CA . ARG A 1 275 ? 1.848 -4.487 18.868 1.00 84.62 275 ARG A CA 1
ATOM 2056 C C . ARG A 1 275 ? 0.864 -3.427 19.376 1.00 84.62 275 ARG A C 1
ATOM 2058 O O . ARG A 1 275 ? 1.260 -2.562 20.159 1.00 84.62 275 ARG A O 1
ATOM 2065 N N . PRO A 1 276 ? -0.399 -3.426 18.920 1.00 86.25 276 PRO A N 1
ATOM 2066 C CA . PRO A 1 276 ? -1.396 -2.506 19.452 1.00 86.25 276 PRO A CA 1
ATOM 2067 C C . PRO A 1 276 ? -1.681 -2.833 20.922 1.00 86.25 276 PRO A C 1
ATOM 2069 O O . PRO A 1 276 ? -1.842 -3.995 21.289 1.00 86.25 276 PRO A O 1
ATOM 2072 N N . CYS A 1 277 ? -1.766 -1.801 21.759 1.00 88.94 277 CYS A N 1
ATOM 2073 C CA . CYS A 1 277 ? -2.299 -1.913 23.110 1.00 88.94 277 CYS A CA 1
ATOM 2074 C C . CYS A 1 277 ? -3.721 -2.475 23.045 1.00 88.94 277 CYS A C 1
ATOM 2076 O O . CYS A 1 277 ? -4.536 -1.996 22.254 1.00 88.94 277 CYS A O 1
ATOM 2078 N N . ARG A 1 278 ? -4.041 -3.444 23.902 1.00 87.50 278 ARG A N 1
ATOM 2079 C CA . ARG A 1 278 ? -5.363 -4.078 23.954 1.00 87.50 278 ARG A CA 1
ATOM 2080 C C . ARG A 1 278 ? -6.508 -3.067 24.077 1.00 87.50 278 ARG A C 1
ATOM 2082 O O . ARG A 1 278 ? -7.505 -3.208 23.368 1.00 87.50 278 ARG A O 1
ATOM 2089 N N . PHE A 1 279 ? -6.329 -2.067 24.941 1.00 87.62 279 PHE A N 1
ATOM 2090 C CA . PHE A 1 279 ? -7.364 -1.109 25.333 1.00 87.62 279 PHE A CA 1
ATOM 2091 C C . PHE A 1 279 ? -7.402 0.109 24.400 1.00 87.62 279 PHE A C 1
ATOM 2093 O O . PHE A 1 279 ? -8.358 0.299 23.661 1.00 87.62 279 PHE A O 1
ATOM 2100 N N . CYS A 1 280 ? -6.332 0.911 24.353 1.00 87.94 280 CYS A N 1
ATOM 2101 C CA . CYS A 1 280 ? -6.322 2.161 23.577 1.00 87.94 280 CYS A CA 1
ATOM 2102 C C . CYS A 1 280 ? -5.898 2.007 22.108 1.00 87.94 280 CYS A C 1
ATOM 2104 O O . CYS A 1 280 ? -5.839 2.999 21.385 1.00 87.94 280 CYS A O 1
ATOM 2106 N N . LYS A 1 281 ? -5.512 0.799 21.674 1.00 86.81 281 LYS A N 1
ATOM 2107 C CA . LYS A 1 281 ? -5.001 0.481 20.324 1.00 86.81 281 LYS A CA 1
ATOM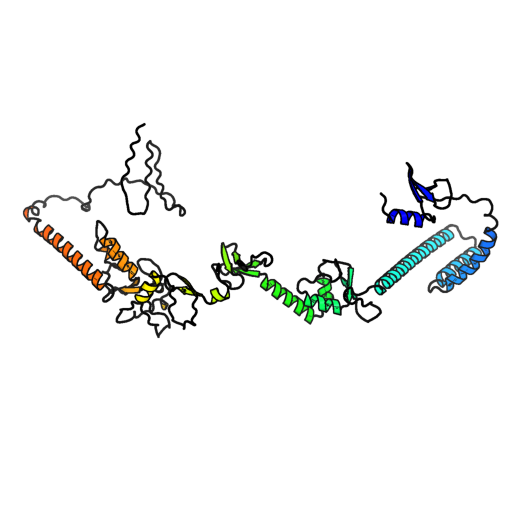 2108 C C . LYS A 1 281 ? -3.723 1.211 19.896 1.00 86.81 281 LYS A C 1
ATOM 2110 O O . LYS A 1 281 ? -3.196 0.934 18.819 1.00 86.81 281 LYS A O 1
ATOM 2115 N N . THR A 1 282 ? -3.160 2.079 20.739 1.00 86.94 282 THR A N 1
ATOM 2116 C CA . THR A 1 282 ? -1.850 2.699 20.508 1.00 86.94 282 THR A CA 1
ATOM 2117 C C . THR A 1 282 ? -0.790 1.616 20.367 1.00 86.94 282 THR A C 1
ATOM 2119 O O . THR A 1 282 ? -0.702 0.720 21.203 1.00 86.94 282 THR A O 1
ATOM 2122 N N . ARG A 1 283 ? 0.020 1.692 19.312 1.00 85.44 283 ARG A N 1
ATOM 2123 C CA . ARG A 1 283 ? 1.129 0.764 19.091 1.00 85.44 283 ARG A CA 1
ATOM 2124 C C . ARG A 1 283 ? 2.207 0.957 20.154 1.00 85.44 283 ARG A C 1
ATOM 2126 O O . ARG A 1 283 ? 2.635 2.077 20.409 1.00 85.44 283 ARG A O 1
ATOM 2133 N N . VAL A 1 284 ? 2.632 -0.143 20.763 1.00 85.94 284 VAL A N 1
ATOM 2134 C CA . VAL A 1 284 ? 3.668 -0.189 21.798 1.00 85.94 284 VAL A CA 1
ATOM 2135 C C . VAL A 1 284 ? 4.769 -1.113 21.309 1.00 85.94 284 VAL A C 1
ATOM 2137 O O . VAL A 1 284 ? 4.477 -2.180 20.768 1.00 85.94 284 VAL A O 1
ATOM 2140 N N . ILE A 1 285 ? 6.027 -0.711 21.484 1.00 81.44 285 ILE A N 1
ATOM 2141 C CA . ILE A 1 285 ? 7.176 -1.568 21.186 1.00 81.44 285 ILE A CA 1
ATOM 2142 C C . ILE A 1 285 ? 7.165 -2.727 22.187 1.00 81.44 285 ILE A C 1
ATOM 2144 O O . ILE A 1 285 ? 7.321 -2.518 23.390 1.00 81.44 285 ILE A O 1
ATOM 2148 N N . CYS A 1 286 ? 6.977 -3.951 21.698 1.00 74.25 286 CYS A N 1
ATOM 2149 C CA . CYS A 1 286 ? 7.108 -5.151 22.513 1.00 74.25 286 CYS A CA 1
ATOM 2150 C C . CYS A 1 286 ? 8.537 -5.674 22.375 1.00 74.25 286 CYS A C 1
ATOM 2152 O O . CYS A 1 286 ? 8.854 -6.374 21.420 1.00 74.25 286 CYS A O 1
ATOM 2154 N N . ALA A 1 287 ? 9.402 -5.337 23.335 1.00 63.88 287 ALA A N 1
ATOM 2155 C CA . ALA A 1 287 ? 10.786 -5.823 23.363 1.00 63.88 287 ALA A CA 1
ATOM 2156 C C . ALA A 1 287 ? 10.899 -7.331 23.669 1.00 63.88 287 ALA A C 1
ATOM 2158 O O . ALA A 1 287 ? 11.949 -7.930 23.456 1.00 63.88 287 ALA A O 1
ATOM 2159 N N . LEU A 1 288 ? 9.828 -7.950 24.173 1.00 57.56 288 LEU A N 1
ATOM 2160 C CA . LEU A 1 288 ? 9.784 -9.370 24.504 1.00 57.56 288 LEU A CA 1
ATOM 2161 C C . LEU A 1 288 ? 8.971 -10.127 23.456 1.00 57.56 288 LEU A C 1
ATOM 2163 O O . LEU A 1 288 ? 7.947 -9.630 22.979 1.00 57.56 288 LEU A O 1
ATOM 2167 N N . ALA A 1 289 ? 9.421 -11.343 23.136 1.00 51.19 289 ALA A N 1
ATOM 2168 C CA . ALA A 1 289 ? 8.676 -12.325 22.359 1.00 51.19 289 ALA A CA 1
ATOM 2169 C C . ALA A 1 289 ? 7.423 -12.738 23.144 1.00 51.19 289 ALA A C 1
ATOM 2171 O O . ALA A 1 289 ? 7.389 -13.773 23.797 1.00 51.19 289 ALA A O 1
ATOM 2172 N N . ALA A 1 290 ? 6.418 -11.866 23.125 1.00 57.25 290 ALA A N 1
ATOM 2173 C CA . ALA A 1 290 ? 5.129 -12.084 23.743 1.00 57.25 290 ALA A CA 1
ATOM 2174 C C . ALA A 1 290 ? 4.511 -13.326 23.099 1.00 57.25 290 ALA A C 1
ATOM 2176 O O . ALA A 1 290 ? 4.254 -13.347 21.881 1.00 57.25 290 ALA A O 1
ATOM 2177 N N . SER A 1 291 ? 4.328 -14.347 23.928 1.00 61.06 291 SER A N 1
ATOM 2178 C CA . SER A 1 291 ? 3.721 -15.617 23.565 1.00 61.06 291 SER A CA 1
ATOM 2179 C C . SER A 1 291 ? 2.321 -15.359 23.002 1.00 61.06 291 SER A C 1
ATOM 2181 O O . SER A 1 291 ? 1.704 -14.329 23.309 1.00 61.06 291 SER A O 1
ATOM 2183 N N . PRO A 1 292 ? 1.780 -16.256 22.164 1.00 58.97 292 PRO A N 1
ATOM 2184 C CA . PRO A 1 292 ? 0.372 -16.193 21.795 1.00 58.97 292 PRO A CA 1
ATOM 2185 C C . PRO A 1 292 ? -0.487 -16.167 23.071 1.00 58.97 292 PRO A C 1
ATOM 2187 O O . PRO A 1 292 ? -0.444 -17.111 23.854 1.00 58.97 292 PRO A O 1
ATOM 2190 N N . GLY A 1 293 ? -1.214 -15.069 23.304 1.00 63.59 293 GLY A N 1
ATOM 2191 C CA . GLY A 1 293 ? -2.059 -14.877 24.491 1.00 63.59 293 GLY A CA 1
ATOM 2192 C C . GLY A 1 293 ? -1.583 -13.803 25.477 1.00 63.59 293 GLY A C 1
ATOM 2193 O O . GLY A 1 293 ? -2.381 -13.367 26.308 1.00 63.59 293 GLY A O 1
ATOM 2194 N N . ASP A 1 294 ? -0.346 -13.311 25.360 1.00 74.69 294 ASP A N 1
ATOM 2195 C CA . ASP A 1 294 ? 0.143 -12.234 26.225 1.00 74.69 294 ASP A CA 1
ATOM 2196 C C . ASP A 1 294 ? -0.563 -10.908 25.901 1.00 74.69 294 ASP A C 1
ATOM 2198 O O . ASP A 1 294 ? -0.566 -10.422 24.763 1.00 74.69 294 ASP A O 1
ATOM 2202 N N . ILE A 1 295 ? -1.167 -10.307 26.926 1.00 79.50 295 ILE A N 1
ATOM 2203 C CA . ILE A 1 295 ? -1.881 -9.037 26.805 1.00 79.50 295 ILE A CA 1
ATOM 2204 C C . ILE A 1 295 ? -0.858 -7.902 26.711 1.00 79.50 295 ILE A C 1
ATOM 2206 O O . ILE A 1 295 ? -0.122 -7.625 27.655 1.00 79.50 295 ILE A O 1
ATOM 2210 N N . VAL A 1 296 ? -0.846 -7.199 25.579 1.00 87.56 296 VAL A N 1
ATOM 2211 C CA . VAL A 1 296 ? -0.008 -6.009 25.390 1.00 87.56 296 VAL A CA 1
ATOM 2212 C C . VAL A 1 296 ? -0.747 -4.775 25.900 1.00 87.56 296 VAL A C 1
ATOM 2214 O O . VAL A 1 296 ? -1.824 -4.438 25.406 1.00 87.56 296 VAL A O 1
ATOM 2217 N N . VAL A 1 297 ? -0.151 -4.074 26.864 1.00 89.56 297 VAL A N 1
ATOM 2218 C CA . VAL A 1 297 ? -0.713 -2.865 27.484 1.00 89.56 297 VAL A CA 1
ATOM 2219 C C . VAL A 1 297 ? 0.311 -1.738 27.412 1.00 89.56 297 VAL A C 1
ATOM 2221 O O . VAL A 1 297 ? 1.485 -1.940 27.713 1.00 89.56 297 VAL A O 1
ATOM 2224 N N . CYS A 1 298 ? -0.112 -0.541 27.002 1.00 90.56 298 CYS A N 1
ATOM 2225 C CA . CYS A 1 298 ? 0.769 0.627 26.977 1.00 90.56 298 CYS A CA 1
ATOM 2226 C C . CYS A 1 298 ? 1.064 1.156 28.393 1.00 90.56 298 CYS A 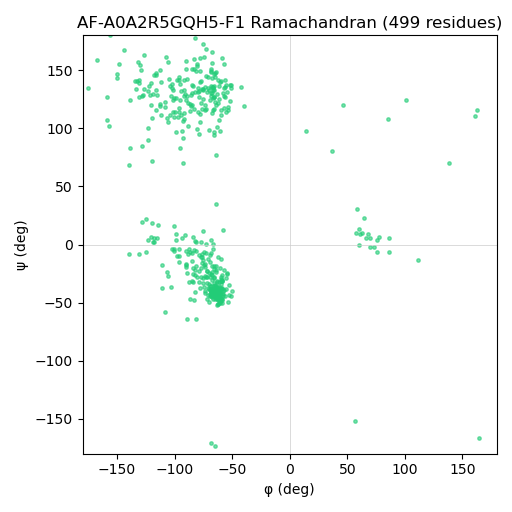C 1
ATOM 2228 O O . CYS A 1 298 ? 0.403 0.796 29.365 1.00 90.56 298 CYS A O 1
ATOM 2230 N N . ALA A 1 299 ? 2.038 2.061 28.513 1.00 89.94 299 ALA A N 1
ATOM 2231 C CA . ALA A 1 299 ? 2.421 2.667 29.792 1.00 89.94 299 ALA A CA 1
ATOM 2232 C C . ALA A 1 299 ? 1.399 3.686 30.347 1.00 89.94 299 ALA A C 1
ATOM 2234 O O . ALA A 1 299 ? 1.637 4.275 31.399 1.00 89.94 299 ALA A O 1
ATOM 2235 N N . SER A 1 300 ? 0.275 3.930 29.659 1.00 92.88 300 SER A N 1
ATOM 2236 C CA . SER A 1 300 ? -0.731 4.879 30.147 1.00 92.88 300 SER A CA 1
ATOM 2237 C C . SER A 1 300 ? -1.409 4.356 31.413 1.00 92.88 300 SER A C 1
ATOM 2239 O O . SER A 1 300 ? -1.803 3.191 31.483 1.00 92.88 300 SER A O 1
ATOM 2241 N N . GLN A 1 301 ? -1.582 5.230 32.406 1.00 92.88 301 GLN A N 1
ATOM 2242 C CA . GLN A 1 301 ? -2.193 4.863 33.684 1.00 92.88 301 GLN A CA 1
ATOM 2243 C C . GLN A 1 301 ? -3.603 4.278 33.505 1.00 92.88 301 GLN A C 1
ATOM 2245 O O . GLN A 1 301 ? -3.920 3.287 34.155 1.00 92.88 301 GLN A O 1
ATOM 2250 N N . ALA A 1 302 ? -4.402 4.823 32.582 1.00 89.56 302 ALA A N 1
ATOM 2251 C CA . ALA A 1 302 ? -5.734 4.309 32.266 1.00 89.56 302 ALA A CA 1
ATOM 2252 C C . ALA A 1 302 ? -5.686 2.857 31.756 1.00 89.56 302 ALA A C 1
ATOM 2254 O O . ALA A 1 302 ? -6.352 1.989 32.307 1.00 89.56 302 ALA A O 1
ATOM 2255 N N . CYS A 1 303 ? -4.829 2.547 30.773 1.00 91.19 303 CYS A N 1
ATOM 2256 C CA . CYS A 1 303 ? -4.702 1.175 30.262 1.00 91.19 303 CYS A CA 1
ATOM 2257 C C . CYS A 1 303 ? -4.128 0.210 31.309 1.00 91.19 303 CYS A C 1
ATOM 2259 O O . CYS A 1 303 ? -4.492 -0.962 31.335 1.00 91.19 303 CYS A O 1
ATOM 2261 N N . GLN A 1 304 ? -3.233 0.688 32.175 1.00 92.06 304 GLN A N 1
ATOM 2262 C CA . GLN A 1 304 ? -2.681 -0.101 33.278 1.00 92.06 304 GLN A CA 1
ATOM 2263 C C . GLN A 1 304 ? -3.739 -0.414 34.344 1.00 92.06 304 GLN A C 1
ATOM 2265 O O . GLN A 1 304 ? -3.750 -1.520 34.879 1.00 92.06 304 GLN A O 1
ATOM 2270 N N . GLN A 1 305 ? -4.632 0.530 34.650 1.00 90.38 305 GLN A N 1
ATOM 2271 C CA . GLN A 1 305 ? -5.766 0.311 35.552 1.00 90.38 305 GLN A CA 1
ATOM 2272 C C . GLN A 1 305 ? -6.765 -0.682 34.951 1.00 90.38 305 GLN A C 1
ATOM 2274 O O . GLN A 1 305 ? -7.101 -1.659 35.616 1.00 90.38 305 GLN A O 1
ATOM 2279 N N . GLU A 1 306 ? -7.134 -0.514 33.677 1.00 88.81 306 GLU A N 1
ATOM 2280 C CA . GLU A 1 306 ? -7.970 -1.482 32.951 1.00 88.81 306 GLU A CA 1
ATOM 2281 C C . GLU A 1 306 ? -7.355 -2.883 32.968 1.00 88.81 306 GLU A C 1
ATOM 2283 O O . GLU A 1 306 ? -8.023 -3.867 33.272 1.00 88.81 306 GLU A O 1
ATOM 2288 N N . SER A 1 307 ? -6.044 -2.986 32.734 1.00 90.81 307 SER A N 1
ATOM 2289 C CA . SER A 1 307 ? -5.341 -4.268 32.778 1.00 90.81 307 SER A CA 1
ATOM 2290 C C . SER A 1 307 ? -5.432 -4.974 34.127 1.00 90.81 307 SER A C 1
ATOM 2292 O O . SER A 1 307 ? -5.341 -6.197 34.154 1.00 90.81 307 SER A O 1
ATOM 2294 N N . ARG A 1 308 ? -5.556 -4.231 35.233 1.00 90.88 308 ARG A N 1
ATOM 2295 C CA . ARG A 1 308 ? -5.716 -4.803 36.578 1.00 90.88 308 ARG A CA 1
ATOM 2296 C C . ARG A 1 308 ? -7.154 -5.230 36.850 1.00 90.88 308 ARG A C 1
ATOM 2298 O O . ARG A 1 308 ? -7.358 -6.133 37.647 1.00 90.88 308 ARG A O 1
ATOM 2305 N N . ALA A 1 309 ? -8.124 -4.587 36.203 1.00 88.50 309 ALA A N 1
ATOM 2306 C CA . ALA A 1 309 ? -9.538 -4.923 36.327 1.00 88.50 309 ALA A CA 1
ATOM 2307 C C . ALA A 1 309 ? -9.927 -6.157 35.497 1.00 88.50 309 ALA A C 1
ATOM 2309 O O . ALA A 1 309 ? -10.919 -6.811 35.807 1.00 88.50 309 ALA A O 1
ATOM 2310 N N . VAL A 1 310 ? -9.157 -6.492 34.456 1.00 92.06 310 VAL A N 1
ATOM 2311 C CA . VAL A 1 310 ? -9.423 -7.627 33.563 1.00 92.06 310 VAL A CA 1
ATOM 2312 C C . VAL A 1 310 ? -8.772 -8.917 34.062 1.00 92.06 310 VAL A C 1
ATOM 2314 O O . VAL A 1 310 ? -7.625 -8.938 34.501 1.00 92.06 310 VAL A O 1
ATOM 2317 N N . CYS A 1 311 ? -9.471 -10.035 33.893 1.00 91.50 311 CYS A N 1
ATOM 2318 C CA . CYS A 1 311 ? -8.949 -11.373 34.117 1.00 91.50 311 CYS A CA 1
ATOM 2319 C C . CYS A 1 311 ? -7.701 -11.641 33.257 1.00 91.50 311 CYS A C 1
ATOM 2321 O O . CYS A 1 311 ? -7.774 -11.684 32.025 1.00 91.50 311 CYS A O 1
ATOM 2323 N N . GLY A 1 312 ? -6.562 -11.884 33.913 1.00 87.56 312 GLY A N 1
ATOM 2324 C CA . GLY A 1 312 ? -5.283 -12.200 33.263 1.00 87.56 312 GLY A CA 1
ATOM 2325 C C . GLY A 1 312 ? -5.158 -13.637 32.740 1.00 87.56 312 GLY A C 1
ATOM 2326 O O . GLY A 1 312 ? -4.104 -14.009 32.232 1.00 87.56 312 GLY A O 1
ATOM 2327 N N . LYS A 1 313 ? -6.200 -14.468 32.872 1.00 90.06 313 LYS A N 1
ATOM 2328 C CA . LYS A 1 313 ? -6.185 -15.860 32.400 1.00 90.06 313 LYS A CA 1
ATOM 2329 C C . LYS A 1 313 ? -6.386 -15.916 30.883 1.00 90.06 313 LYS A C 1
ATOM 2331 O O . LYS A 1 313 ? -7.236 -15.216 30.326 1.00 90.06 313 LYS A O 1
ATOM 2336 N N . VAL A 1 314 ? -5.649 -16.810 30.231 1.00 89.25 314 VAL A N 1
ATOM 2337 C CA . VAL A 1 314 ? -5.892 -17.209 28.840 1.00 89.25 314 VAL A CA 1
ATOM 2338 C C . VAL A 1 314 ? -6.804 -18.429 28.842 1.00 89.25 314 VAL A C 1
ATOM 2340 O O . VAL A 1 314 ? -6.610 -19.370 29.613 1.00 89.25 314 VAL A O 1
ATOM 2343 N N . ARG A 1 315 ? -7.830 -18.396 27.997 1.00 88.25 315 ARG A N 1
ATOM 2344 C CA . ARG A 1 315 ? -8.789 -19.485 27.850 1.00 88.25 315 ARG A CA 1
ATOM 2345 C C . ARG A 1 315 ? -8.155 -20.684 27.149 1.00 88.25 315 ARG A C 1
ATOM 2347 O O . ARG A 1 315 ? -7.537 -20.528 26.101 1.00 88.25 315 ARG A O 1
ATOM 2354 N N . GLN A 1 316 ? -8.328 -21.880 27.708 1.00 86.75 316 GLN A N 1
ATOM 2355 C CA . GLN A 1 316 ? -7.723 -23.107 27.170 1.00 86.75 316 GLN A CA 1
ATOM 2356 C C . GLN A 1 316 ? -8.432 -23.634 25.915 1.00 86.75 316 GLN A C 1
ATOM 2358 O O . GLN A 1 316 ? -7.793 -24.256 25.075 1.00 86.75 316 GLN A O 1
ATOM 2363 N N . ASP A 1 317 ? -9.733 -23.382 25.782 1.00 88.38 317 ASP A N 1
ATOM 2364 C CA . ASP A 1 317 ? -10.569 -23.848 24.672 1.00 88.38 317 ASP A CA 1
ATOM 2365 C C . ASP A 1 317 ? -10.282 -23.116 23.354 1.00 88.38 317 ASP A C 1
ATOM 2367 O O . ASP A 1 317 ? -10.370 -23.719 22.288 1.00 88.38 317 ASP A O 1
ATOM 2371 N N . CYS A 1 318 ? -9.917 -21.832 23.416 1.00 90.12 318 CYS A N 1
ATOM 2372 C CA . CYS A 1 318 ? -9.719 -21.002 22.223 1.00 90.12 318 CYS A CA 1
ATOM 2373 C C . CYS A 1 318 ? -8.408 -20.203 22.182 1.00 90.12 318 CYS A C 1
ATOM 2375 O O . CYS A 1 318 ? -8.106 -19.598 21.158 1.00 90.12 318 CYS A O 1
ATOM 2377 N N . GLY A 1 319 ? -7.628 -20.164 23.266 1.00 88.00 319 GLY A N 1
ATOM 2378 C CA . GLY A 1 319 ? -6.360 -19.427 23.333 1.00 88.00 319 GLY A CA 1
ATOM 2379 C C . GLY A 1 319 ? -6.491 -17.904 23.470 1.00 88.00 319 GLY A C 1
ATOM 2380 O O . GLY A 1 319 ? -5.479 -17.205 23.477 1.00 88.00 319 GLY A O 1
ATOM 2381 N N . HIS A 1 320 ? -7.707 -17.363 23.593 1.00 88.62 320 HIS A N 1
ATOM 2382 C CA . HIS A 1 320 ? -7.926 -15.924 23.762 1.00 88.62 320 HIS A CA 1
ATOM 2383 C C . HIS A 1 320 ? -7.810 -15.481 25.229 1.00 88.62 320 HIS A C 1
ATOM 2385 O O . HIS A 1 320 ? -8.149 -16.245 26.140 1.00 88.62 320 HIS A O 1
ATOM 2391 N N . PRO A 1 321 ? -7.396 -14.229 25.498 1.00 88.25 321 PRO A N 1
ATOM 2392 C CA . PRO A 1 321 ? -7.489 -13.667 26.840 1.00 88.25 321 PRO A CA 1
ATOM 2393 C C . PRO A 1 321 ? -8.958 -13.610 27.282 1.00 88.25 321 PRO A C 1
ATOM 2395 O O . PRO A 1 321 ? -9.825 -13.208 26.510 1.00 88.25 321 PRO A O 1
ATOM 2398 N N . CYS A 1 322 ? -9.236 -13.991 28.531 1.00 89.94 322 CYS A N 1
ATOM 2399 C CA . CYS A 1 322 ? -10.598 -14.133 29.052 1.00 89.94 322 CYS A CA 1
ATOM 2400 C C . CYS A 1 322 ? -11.457 -12.868 28.862 1.00 89.94 322 CYS A C 1
ATOM 2402 O O . CYS A 1 322 ? -12.570 -12.949 28.349 1.00 89.94 322 CYS A O 1
ATOM 2404 N N . GLY A 1 323 ? -10.939 -11.697 29.251 1.00 88.06 323 GLY A N 1
ATOM 2405 C CA . GLY A 1 323 ? -11.675 -10.426 29.148 1.00 88.06 323 GLY A CA 1
ATOM 2406 C C . GLY A 1 323 ? -12.767 -10.208 30.200 1.00 88.06 323 GLY A C 1
ATOM 2407 O O . GLY A 1 323 ? -13.299 -9.104 30.262 1.00 88.06 323 GLY A O 1
ATOM 2408 N N . GLY A 1 324 ? -13.047 -11.217 31.034 1.00 91.62 324 GLY A N 1
ATOM 2409 C CA . GLY A 1 324 ? -13.833 -11.086 32.266 1.00 91.62 324 GLY A CA 1
ATOM 2410 C C . GLY A 1 324 ? -13.151 -10.208 33.316 1.00 91.62 324 GLY A C 1
ATOM 2411 O O . GLY A 1 324 ? -12.084 -9.642 33.060 1.00 91.62 324 GLY A O 1
ATOM 2412 N N . LEU A 1 325 ? -13.716 -10.138 34.517 1.00 91.62 325 LEU A N 1
ATOM 2413 C CA . LEU A 1 325 ? -13.131 -9.378 35.624 1.00 91.62 325 LEU A CA 1
ATOM 2414 C C . LEU A 1 325 ? -12.015 -10.149 36.342 1.00 91.62 325 LEU A C 1
ATOM 2416 O O . LEU A 1 325 ? -12.014 -11.376 36.406 1.00 91.62 325 LEU A O 1
ATOM 2420 N N . ALA A 1 326 ? -11.035 -9.425 36.885 1.00 90.19 326 ALA A N 1
ATOM 2421 C CA . ALA A 1 326 ? -9.906 -10.017 37.606 1.00 90.19 326 ALA A CA 1
ATOM 2422 C C . ALA A 1 326 ? -10.328 -10.727 38.900 1.00 90.19 326 ALA A C 1
ATOM 2424 O O . ALA A 1 326 ? -9.754 -11.759 39.242 1.00 90.19 326 ALA A O 1
ATOM 2425 N N . GLU A 1 327 ? -11.336 -10.185 39.582 1.00 83.25 327 GLU A N 1
ATOM 2426 C CA . GLU A 1 327 ? -11.829 -10.678 40.872 1.00 83.25 327 GLU A CA 1
ATOM 2427 C C . GLU A 1 327 ? -13.003 -11.658 40.731 1.00 83.25 327 GLU A C 1
ATOM 2429 O O . GLU A 1 327 ? -13.547 -12.101 41.737 1.00 83.25 327 GLU A O 1
ATOM 2434 N N . GLU A 1 328 ? -13.372 -12.035 39.500 1.00 88.00 328 GLU A N 1
ATOM 2435 C CA . GLU A 1 328 ? -14.448 -13.001 39.283 1.00 88.00 328 GLU A CA 1
ATOM 2436 C C . GLU A 1 328 ? -14.047 -14.409 39.751 1.00 88.00 328 GLU A C 1
ATOM 2438 O O . GLU A 1 328 ? -13.016 -14.954 39.330 1.00 88.00 328 GLU A O 1
ATOM 2443 N N . SER A 1 329 ? -14.884 -15.036 40.585 1.00 85.75 329 SER A N 1
ATOM 2444 C CA . SER A 1 329 ? -14.644 -16.401 41.083 1.00 85.75 329 SER A CA 1
ATOM 2445 C C . SER A 1 329 ? -14.604 -17.428 39.950 1.00 85.75 329 SER A C 1
ATOM 2447 O O . SER A 1 329 ? -13.836 -18.396 39.990 1.00 85.75 329 SER A O 1
ATOM 2449 N N . SER A 1 330 ? -15.385 -17.187 38.896 1.00 88.75 330 SER A N 1
ATOM 2450 C CA . SER A 1 330 ? -15.421 -17.999 37.686 1.00 88.75 330 SER A CA 1
ATOM 2451 C C . SER A 1 330 ? -15.380 -17.115 36.444 1.00 88.75 330 SER A C 1
ATOM 2453 O O . SER A 1 330 ? -16.092 -16.123 36.346 1.00 88.75 330 SER A O 1
ATOM 2455 N N . CYS A 1 331 ? -14.528 -17.476 35.481 1.00 89.88 331 CYS A N 1
ATOM 2456 C CA . CYS A 1 331 ? -14.494 -16.776 34.203 1.00 89.88 331 CYS A CA 1
ATOM 2457 C C . CYS A 1 331 ? -15.816 -16.989 33.447 1.00 89.88 331 CYS A C 1
ATOM 2459 O O . CYS A 1 331 ? -16.366 -18.093 33.517 1.00 89.88 331 CYS A O 1
ATOM 2461 N N . PRO A 1 332 ? -16.283 -16.000 32.663 1.00 86.69 332 PRO A N 1
ATOM 2462 C CA . PRO A 1 332 ? -17.477 -16.145 31.841 1.00 86.69 332 PRO A CA 1
ATOM 2463 C C . PRO A 1 332 ? -17.425 -17.414 30.988 1.00 86.69 332 PRO A C 1
ATOM 2465 O O . PRO A 1 332 ? -16.390 -17.737 30.399 1.00 86.69 332 PRO A O 1
ATOM 2468 N N . ALA A 1 333 ? -18.543 -18.140 30.906 1.00 86.00 333 ALA A N 1
ATOM 2469 C CA . ALA A 1 333 ? -18.607 -19.400 30.163 1.00 86.00 333 ALA A CA 1
ATOM 2470 C C . ALA A 1 333 ? -18.269 -19.207 28.676 1.00 86.00 333 ALA A C 1
ATOM 2472 O O . ALA A 1 333 ? -17.556 -20.016 28.084 1.00 86.00 333 ALA A O 1
ATOM 2473 N N . GLU A 1 334 ? -18.695 -18.088 28.093 1.00 86.69 334 GLU A N 1
ATOM 2474 C CA . GLU A 1 334 ? -18.445 -17.735 26.697 1.00 86.69 334 GLU A CA 1
ATOM 2475 C C . GLU A 1 334 ? -17.223 -16.814 26.554 1.00 86.69 334 GLU A C 1
ATOM 2477 O O . GLU A 1 334 ? -16.950 -15.966 27.404 1.00 86.69 334 GLU A O 1
ATOM 2482 N N . CYS A 1 335 ? -16.459 -16.980 25.473 1.00 88.62 335 CYS A N 1
ATOM 2483 C CA . CYS A 1 335 ? -15.296 -16.142 25.196 1.00 88.62 335 CYS A CA 1
ATOM 2484 C C . CYS A 1 335 ? -15.715 -14.867 24.458 1.00 88.62 335 CYS A C 1
ATOM 2486 O O . CYS A 1 335 ? -16.182 -14.945 23.323 1.00 88.62 335 CYS A O 1
ATOM 2488 N N . PHE A 1 336 ? -15.469 -13.695 25.052 1.00 88.00 336 PHE A N 1
ATOM 2489 C CA . PHE A 1 336 ? -15.817 -12.412 24.432 1.00 88.00 336 PHE A CA 1
ATOM 2490 C C . PHE A 1 336 ? -15.139 -12.176 23.075 1.00 88.00 336 PHE A C 1
ATOM 2492 O O . PHE A 1 336 ? -15.756 -11.571 22.210 1.00 88.00 336 PHE A O 1
ATOM 2499 N N . ALA A 1 337 ? -13.926 -12.702 22.867 1.00 85.31 337 ALA A N 1
ATOM 2500 C CA . ALA A 1 337 ? -13.216 -12.580 21.592 1.00 85.31 337 ALA A CA 1
ATOM 2501 C C . ALA A 1 337 ? -13.740 -13.545 20.510 1.00 85.31 337 ALA A C 1
ATOM 2503 O O . ALA A 1 337 ? -13.841 -13.183 19.342 1.00 85.31 337 ALA A O 1
ATOM 2504 N N . CYS A 1 338 ? -14.120 -14.777 20.878 1.00 85.62 338 CYS A N 1
ATOM 2505 C CA . CYS A 1 338 ? -14.695 -15.737 19.921 1.00 85.62 338 CYS A CA 1
ATOM 2506 C C . CYS A 1 338 ? -16.091 -15.336 19.448 1.00 85.62 338 CYS A C 1
ATOM 2508 O O . CYS A 1 338 ? -16.491 -15.703 18.348 1.00 85.62 338 CYS A O 1
ATOM 2510 N N . LEU A 1 339 ? -16.827 -14.607 20.285 1.00 76.38 339 LEU A N 1
ATOM 2511 C CA . LEU A 1 339 ? -18.135 -14.062 19.938 1.00 76.38 339 LEU A CA 1
ATOM 2512 C C . LEU A 1 339 ? -18.038 -12.916 18.910 1.00 76.38 339 LEU A C 1
ATOM 2514 O O . LEU A 1 339 ? -19.052 -12.537 18.326 1.00 76.38 339 LEU A O 1
ATOM 2518 N N . GLY A 1 340 ? -16.833 -12.389 18.657 1.00 64.94 340 GLY A N 1
ATOM 2519 C CA . GLY A 1 340 ? -16.568 -11.377 17.639 1.00 64.94 340 GLY A CA 1
ATOM 2520 C C . GLY A 1 340 ? -17.402 -10.101 17.798 1.00 64.94 340 GLY A C 1
ATOM 2521 O O . GLY A 1 340 ? -17.834 -9.729 18.890 1.00 64.94 340 GLY A O 1
ATOM 2522 N N . SER A 1 341 ? -17.665 -9.423 16.677 1.00 59.31 341 SER A N 1
ATOM 2523 C CA . SER A 1 341 ? -18.469 -8.191 16.627 1.00 59.31 341 SER A CA 1
ATOM 2524 C C . SER A 1 341 ? -19.955 -8.391 16.946 1.00 59.31 341 SER A C 1
ATOM 2526 O O . SER A 1 341 ? -20.689 -7.410 17.023 1.00 59.31 341 SER A O 1
ATOM 2528 N N . GLU A 1 342 ? -20.424 -9.632 17.096 1.00 62.53 342 GLU A N 1
ATOM 2529 C CA . GLU A 1 342 ? -21.846 -9.920 17.318 1.00 62.53 342 GLU A CA 1
ATOM 2530 C C . GLU A 1 342 ? -22.311 -9.555 18.731 1.00 62.53 342 GLU A C 1
ATOM 2532 O O . GLU A 1 342 ? -23.504 -9.350 18.956 1.00 62.53 342 GLU A O 1
ATOM 2537 N N . ARG A 1 343 ? -21.383 -9.407 19.686 1.00 74.94 343 ARG A N 1
ATOM 2538 C CA . ARG A 1 343 ? -21.693 -8.897 21.025 1.00 74.94 343 ARG A CA 1
ATOM 2539 C C . ARG A 1 343 ? -20.858 -7.667 21.351 1.00 74.94 343 ARG A C 1
ATOM 2541 O O . ARG A 1 343 ? -19.774 -7.737 21.920 1.00 74.94 343 ARG A O 1
ATOM 2548 N N . SER A 1 344 ? -21.415 -6.514 21.004 1.00 91.44 344 SER A N 1
ATOM 2549 C CA . SER A 1 344 ? -20.991 -5.211 21.506 1.00 91.44 344 SER A CA 1
ATOM 2550 C C . SER A 1 344 ? -21.577 -4.935 22.891 1.00 91.44 344 SER A C 1
ATOM 2552 O O . SER A 1 344 ? -22.671 -5.401 23.218 1.00 91.44 344 SER A O 1
ATOM 2554 N N . CYS A 1 345 ? -20.907 -4.103 23.683 1.00 93.12 345 CYS A N 1
ATOM 2555 C CA . CYS A 1 345 ? -21.458 -3.601 24.936 1.00 93.12 345 CYS A CA 1
ATOM 2556 C C . CYS A 1 345 ? -22.793 -2.878 24.698 1.00 93.12 345 CYS A C 1
ATOM 2558 O O . CYS A 1 345 ? -22.867 -1.942 23.905 1.00 93.12 345 CYS A O 1
ATOM 2560 N N . GLY A 1 346 ? -23.844 -3.254 25.432 1.00 90.25 346 GLY A N 1
ATOM 2561 C CA . GLY A 1 346 ? -25.184 -2.669 25.274 1.00 90.25 346 GLY A CA 1
ATOM 2562 C C . GLY A 1 346 ? -25.328 -1.189 25.676 1.00 90.25 346 GLY A C 1
ATOM 2563 O O . GLY A 1 346 ? -26.436 -0.665 25.609 1.00 90.25 346 GLY A O 1
ATOM 2564 N N . ILE A 1 347 ? -24.253 -0.526 26.128 1.00 93.19 347 ILE A N 1
ATOM 2565 C CA . ILE A 1 347 ? -24.228 0.915 26.456 1.00 93.19 347 ILE A CA 1
ATOM 2566 C C . ILE A 1 347 ? -23.427 1.700 25.417 1.00 93.19 347 ILE A C 1
ATOM 2568 O O . ILE A 1 347 ? -23.965 2.619 24.808 1.00 93.19 347 ILE A O 1
ATOM 2572 N N . CYS A 1 348 ? -22.152 1.357 25.219 1.00 93.44 348 CYS A N 1
ATOM 2573 C CA . CYS A 1 348 ? -21.250 2.124 24.355 1.00 93.44 348 CYS A CA 1
ATOM 2574 C C . CYS A 1 348 ? -21.138 1.568 22.928 1.00 93.44 348 CYS A C 1
ATOM 2576 O O . CYS A 1 348 ? -20.563 2.229 22.070 1.00 93.44 348 CYS A O 1
ATOM 2578 N N . LEU A 1 349 ? -21.679 0.370 22.675 1.00 92.06 349 LEU A N 1
ATOM 2579 C CA . LEU A 1 349 ? -21.651 -0.336 21.390 1.00 92.06 349 LEU A CA 1
ATOM 2580 C C . LEU A 1 349 ? -20.245 -0.712 20.878 1.00 92.06 349 LEU A C 1
ATOM 2582 O O . LEU A 1 349 ? -20.119 -1.200 19.757 1.00 92.06 349 LEU A O 1
ATOM 2586 N N . PHE A 1 350 ? -19.197 -0.563 21.693 1.00 89.50 350 PHE A N 1
ATOM 2587 C CA . PHE A 1 350 ? -17.858 -1.066 21.374 1.00 89.50 350 PHE A CA 1
ATOM 2588 C C . PHE A 1 350 ? -17.730 -2.574 21.662 1.00 89.50 350 PHE A C 1
ATOM 2590 O O . PHE A 1 350 ? -18.472 -3.100 22.504 1.00 89.50 350 PHE A O 1
ATOM 2597 N N . PRO A 1 351 ? -16.802 -3.289 20.995 1.00 90.06 351 PRO A N 1
ATOM 2598 C CA . PRO A 1 351 ? -16.584 -4.715 21.230 1.00 90.06 351 PRO A CA 1
ATOM 2599 C C . PRO A 1 351 ? -16.177 -5.019 22.681 1.00 90.06 351 PRO A C 1
ATOM 2601 O O . PRO A 1 351 ? -15.397 -4.295 23.303 1.00 90.06 351 PRO A O 1
ATOM 2604 N N . LEU A 1 352 ? -16.695 -6.118 23.233 1.00 90.50 352 LEU A N 1
ATOM 2605 C CA . LEU A 1 352 ? -16.484 -6.490 24.641 1.00 90.50 352 LEU A CA 1
ATOM 2606 C C . LEU A 1 352 ? -15.020 -6.829 24.969 1.00 90.50 352 LEU A C 1
ATOM 2608 O O . LEU A 1 352 ? -14.565 -6.611 26.087 1.00 90.50 352 LEU A O 1
ATOM 2612 N N . GLU A 1 353 ? -14.254 -7.308 23.993 1.00 86.56 353 GLU A N 1
ATOM 2613 C CA . GLU A 1 353 ? -12.833 -7.651 24.142 1.00 86.56 353 GLU A CA 1
ATOM 2614 C C . GLU A 1 353 ? -11.904 -6.450 24.417 1.00 86.56 353 GLU A C 1
ATOM 2616 O O . GLU A 1 353 ? -10.780 -6.637 24.906 1.00 86.56 353 GLU A O 1
ATOM 2621 N N . GLU A 1 354 ? -12.370 -5.228 24.127 1.00 86.75 354 GLU A N 1
ATOM 2622 C CA . GLU A 1 354 ? -11.597 -3.984 24.246 1.00 86.75 354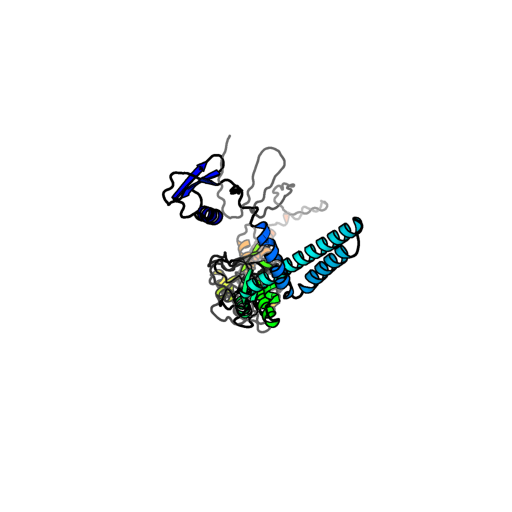 GLU A CA 1
ATOM 2623 C C . GLU A 1 354 ? -11.532 -3.413 25.667 1.00 86.75 354 GLU A C 1
ATOM 2625 O O . GLU A 1 354 ? -10.799 -2.454 25.890 1.00 86.75 354 GLU A O 1
ATOM 2630 N N . GLY A 1 355 ? -12.247 -3.997 26.631 1.00 88.12 355 GLY A N 1
ATOM 2631 C CA . GLY A 1 355 ? -12.270 -3.540 28.022 1.00 88.12 355 GLY A CA 1
ATOM 2632 C C . GLY A 1 355 ? -12.654 -4.649 28.997 1.00 88.12 355 GLY A C 1
ATOM 2633 O O . GLY A 1 355 ? -12.905 -5.785 28.592 1.00 88.12 355 GLY A O 1
ATOM 2634 N N . ALA A 1 356 ? -12.699 -4.320 30.289 1.00 91.19 356 ALA A N 1
ATOM 2635 C CA . ALA A 1 356 ? -13.239 -5.222 31.302 1.00 91.19 356 ALA A CA 1
ATOM 2636 C C . ALA A 1 356 ? -14.739 -5.429 31.084 1.00 91.19 356 ALA A C 1
ATOM 2638 O O . ALA A 1 356 ? -15.522 -4.480 31.175 1.00 91.19 356 ALA A O 1
ATOM 2639 N N . SER A 1 357 ? -15.127 -6.668 30.792 1.00 93.00 357 SER A N 1
ATOM 2640 C CA . SER A 1 357 ? -16.502 -7.041 30.474 1.00 93.00 357 SER A CA 1
ATOM 2641 C C . SER A 1 357 ? -17.055 -8.024 31.495 1.00 93.00 357 SER A C 1
ATOM 2643 O O . SER A 1 357 ? -16.334 -8.880 31.991 1.00 93.00 357 SER A O 1
ATOM 2645 N N . MET A 1 358 ? -18.349 -7.915 31.781 1.00 92.44 358 MET A N 1
ATOM 2646 C CA . MET A 1 358 ? -19.079 -8.809 32.682 1.00 92.44 358 MET A CA 1
ATOM 2647 C C . MET A 1 358 ? -20.383 -9.263 32.031 1.00 92.44 358 MET A C 1
ATOM 2649 O O . MET A 1 358 ? -20.917 -8.576 31.155 1.00 92.44 358 MET A O 1
ATOM 2653 N N . VAL A 1 359 ? -20.915 -10.401 32.477 1.00 92.50 359 VAL A N 1
ATOM 2654 C CA . VAL A 1 359 ? -22.237 -10.899 32.072 1.00 92.50 359 VAL A CA 1
ATOM 2655 C C . VAL A 1 359 ? -23.211 -10.645 33.211 1.00 92.50 359 VAL A C 1
ATOM 2657 O O . VAL A 1 359 ? -23.108 -11.263 34.263 1.00 92.50 359 VAL A O 1
ATOM 2660 N N . LEU A 1 360 ? -24.163 -9.734 33.014 1.00 92.44 360 LEU A N 1
ATOM 2661 C CA . LEU A 1 360 ? -25.192 -9.439 34.011 1.00 92.44 360 LEU A CA 1
ATOM 2662 C C . LEU A 1 360 ? -26.016 -10.689 34.352 1.00 92.44 360 LEU A C 1
ATOM 2664 O O . LEU A 1 360 ? -26.141 -11.607 33.544 1.00 92.44 360 LEU A O 1
ATOM 2668 N N . SER A 1 361 ? -26.696 -10.670 35.498 1.00 91.81 361 SER A N 1
ATOM 2669 C CA . SER A 1 361 ? -27.640 -11.717 35.921 1.00 91.81 361 SER A CA 1
ATOM 2670 C C . SER A 1 361 ? -28.743 -12.014 34.895 1.00 91.81 361 SER A C 1
ATOM 2672 O O . SER A 1 361 ? -29.269 -13.122 34.850 1.00 91.81 361 SER A O 1
ATOM 2674 N N . CYS A 1 362 ? -29.080 -11.044 34.039 1.00 93.00 362 CYS A N 1
ATOM 2675 C CA . CYS A 1 362 ? -30.027 -11.210 32.937 1.00 93.00 362 CYS A CA 1
ATOM 2676 C C . CYS A 1 362 ? -29.422 -11.843 31.667 1.00 93.00 362 CYS A C 1
ATOM 2678 O O . CYS A 1 362 ? -30.116 -11.931 30.655 1.00 93.00 362 CYS A O 1
ATOM 2680 N N . GLY A 1 363 ? -28.143 -12.229 31.688 1.00 91.12 363 GLY A N 1
ATOM 2681 C CA . GLY A 1 363 ? -27.417 -12.866 30.584 1.00 91.12 363 GLY A CA 1
ATOM 2682 C C . GLY A 1 363 ? -26.785 -11.907 29.567 1.00 91.12 363 GLY A C 1
ATOM 2683 O O . GLY A 1 363 ? -26.048 -12.352 28.690 1.00 91.12 363 GLY A O 1
ATOM 2684 N N . HIS A 1 364 ? -27.029 -10.597 29.662 1.00 92.19 364 HIS A N 1
ATOM 2685 C CA . HIS A 1 364 ? -26.441 -9.617 28.741 1.00 92.19 364 HIS A CA 1
ATOM 2686 C C . HIS A 1 364 ? -25.036 -9.199 29.178 1.00 92.19 364 HIS A C 1
ATOM 2688 O O . HIS A 1 364 ? -24.807 -8.905 30.350 1.00 92.19 364 HIS A O 1
ATOM 2694 N N . ALA A 1 365 ? -24.112 -9.114 28.221 1.00 92.31 365 ALA A N 1
ATOM 2695 C CA . ALA A 1 365 ? -22.728 -8.730 28.471 1.00 92.31 365 ALA A CA 1
ATOM 2696 C C . ALA A 1 365 ? -22.483 -7.232 28.238 1.00 92.31 365 ALA A C 1
ATOM 2698 O O . ALA A 1 365 ? -22.995 -6.646 27.280 1.00 92.31 365 ALA A O 1
ATOM 2699 N N . MET A 1 366 ? -21.709 -6.600 29.121 1.00 93.62 366 MET A N 1
ATOM 2700 C CA . MET A 1 366 ? -21.434 -5.158 29.095 1.00 93.62 366 MET A CA 1
ATOM 2701 C C . MET A 1 366 ? -20.038 -4.859 29.636 1.00 93.62 366 MET A C 1
ATOM 2703 O O . MET A 1 366 ? -19.530 -5.608 30.472 1.00 93.62 366 MET A O 1
ATOM 2707 N N . HIS A 1 367 ? -19.447 -3.733 29.227 1.00 93.44 367 HIS A N 1
ATOM 2708 C CA . HIS A 1 367 ? -18.254 -3.223 29.901 1.00 93.44 367 HIS A CA 1
ATOM 2709 C C . HIS A 1 367 ? -18.608 -2.750 31.309 1.00 93.44 367 HIS A C 1
ATOM 2711 O O . HIS A 1 367 ? -19.592 -2.035 31.516 1.00 93.44 367 HIS A O 1
ATOM 2717 N N . VAL A 1 368 ? -17.763 -3.102 32.266 1.00 92.56 368 VAL A N 1
ATOM 2718 C CA . VAL A 1 368 ? -17.951 -2.800 33.688 1.00 92.56 368 VAL A CA 1
ATOM 2719 C C . VAL A 1 368 ? -17.946 -1.293 33.919 1.00 92.56 368 VAL A C 1
ATOM 2721 O O . VAL A 1 368 ? -18.835 -0.769 34.589 1.00 92.56 368 VAL A O 1
ATOM 2724 N N . ASN A 1 369 ? -17.021 -0.576 33.276 1.00 91.56 369 ASN A N 1
ATOM 2725 C CA . ASN A 1 369 ? -16.962 0.882 33.369 1.00 91.56 369 ASN A CA 1
ATOM 2726 C C . ASN A 1 369 ? -18.198 1.555 32.784 1.00 91.56 369 ASN A C 1
ATOM 2728 O O . ASN A 1 369 ? -18.709 2.481 33.395 1.00 91.56 369 ASN A O 1
ATOM 2732 N N . CYS A 1 370 ? -18.747 1.061 31.670 1.00 93.19 370 CYS A N 1
ATOM 2733 C CA . CYS A 1 370 ? -19.976 1.631 31.119 1.00 93.19 370 CYS A CA 1
ATOM 2734 C C . CYS A 1 370 ? -21.151 1.508 32.095 1.00 93.19 370 CYS A C 1
ATOM 2736 O O . CYS A 1 370 ? -21.983 2.409 32.182 1.00 93.19 370 CYS A O 1
ATOM 2738 N N . VAL A 1 371 ? -21.228 0.400 32.836 1.00 93.25 371 VAL A N 1
ATOM 2739 C CA . VAL A 1 371 ? -22.261 0.215 33.858 1.00 93.25 371 VAL A CA 1
ATOM 2740 C C . VAL A 1 371 ? -22.009 1.126 35.064 1.00 93.25 371 VAL A C 1
ATOM 2742 O O . VAL A 1 371 ? -22.942 1.787 35.516 1.00 93.25 371 VAL A O 1
ATOM 2745 N N . ARG A 1 372 ? -20.763 1.244 35.539 1.00 91.31 372 ARG A N 1
ATOM 2746 C CA . ARG A 1 372 ? -20.396 2.150 36.644 1.00 91.31 372 ARG A CA 1
ATOM 2747 C C . ARG A 1 372 ? -20.635 3.620 36.312 1.00 91.31 372 ARG A C 1
ATOM 2749 O O . ARG A 1 372 ? -21.283 4.314 37.084 1.00 91.31 372 ARG A O 1
ATOM 2756 N N . GLU A 1 373 ? -20.197 4.078 35.144 1.00 91.62 373 GLU A N 1
ATOM 2757 C CA . GLU A 1 373 ? -20.443 5.440 34.656 1.00 91.62 373 GLU A CA 1
ATOM 2758 C C . GLU A 1 373 ? -21.941 5.731 34.546 1.00 91.62 373 GLU A C 1
ATOM 2760 O O . GLU A 1 373 ? -22.389 6.823 34.889 1.00 91.62 373 GLU A O 1
ATOM 2765 N N . ARG A 1 374 ? -22.742 4.744 34.124 1.00 91.19 374 ARG A N 1
ATOM 2766 C CA . ARG A 1 374 ? -24.203 4.869 34.095 1.00 91.19 374 ARG A CA 1
ATOM 2767 C C . ARG A 1 374 ? -24.797 5.030 35.499 1.00 91.19 374 ARG A C 1
ATOM 2769 O O . ARG A 1 374 ? -25.735 5.808 35.658 1.00 91.19 374 ARG A O 1
ATOM 2776 N N . PHE A 1 375 ? -24.267 4.327 36.502 1.00 89.62 375 PHE A N 1
ATOM 2777 C CA . PHE A 1 375 ? -24.664 4.502 37.903 1.00 89.62 375 PHE A CA 1
ATOM 2778 C C . PHE A 1 375 ? -24.241 5.869 38.464 1.00 89.62 375 PHE A C 1
ATOM 2780 O O . PHE A 1 375 ? -25.030 6.520 39.145 1.00 89.62 375 PHE A O 1
ATOM 2787 N N . GLU A 1 376 ? -23.020 6.317 38.171 1.00 87.00 376 GLU A N 1
ATOM 2788 C CA . GLU A 1 376 ? -22.471 7.609 38.608 1.00 87.00 376 GLU A CA 1
ATOM 2789 C C . GLU A 1 376 ? -23.228 8.799 37.999 1.00 87.00 376 GLU A C 1
ATOM 2791 O O . GLU A 1 376 ? -23.619 9.722 38.715 1.00 87.00 376 GLU A O 1
ATOM 2796 N N . ALA A 1 377 ? -23.490 8.764 36.688 1.00 85.06 377 ALA A N 1
ATOM 2797 C CA . ALA A 1 377 ? -24.165 9.845 35.977 1.00 85.06 377 ALA A CA 1
ATOM 2798 C C . ALA A 1 377 ? -25.554 10.138 36.561 1.00 85.06 377 ALA A C 1
ATOM 2800 O O . ALA A 1 377 ? -25.899 11.302 36.767 1.00 85.06 377 ALA A O 1
ATOM 2801 N N . GLU A 1 378 ? -26.340 9.108 36.894 1.00 80.25 378 GLU A N 1
ATOM 2802 C CA . GLU A 1 378 ? -27.669 9.350 37.461 1.00 80.25 378 GLU A CA 1
ATOM 2803 C C . GLU A 1 378 ? -27.640 9.753 38.940 1.00 80.25 378 GLU A C 1
ATOM 2805 O O . GLU A 1 378 ? -28.494 10.527 39.368 1.00 80.25 378 GLU A O 1
ATOM 2810 N N . LYS A 1 379 ? -26.639 9.329 39.725 1.00 73.88 379 LYS A N 1
ATOM 2811 C CA . LYS A 1 379 ? -26.471 9.853 41.095 1.00 73.88 379 LYS A CA 1
ATOM 2812 C C . LYS A 1 379 ? -26.362 11.382 41.110 1.00 73.88 379 LYS A C 1
ATOM 2814 O O . LYS A 1 379 ? -26.753 12.011 42.087 1.00 73.88 379 LYS A O 1
ATOM 2819 N N . SER A 1 380 ? -25.848 11.971 40.029 1.00 75.25 380 SER A N 1
ATOM 2820 C CA . SER A 1 380 ? -25.719 13.421 39.860 1.00 75.25 380 SER A CA 1
ATOM 2821 C C . SER A 1 380 ? -26.927 14.107 39.202 1.00 75.25 380 SER A C 1
ATOM 2823 O O . SER A 1 380 ? -26.948 15.334 39.105 1.00 75.25 380 SER A O 1
ATOM 2825 N N . ALA A 1 381 ? -27.929 13.353 38.739 1.00 77.12 381 ALA A N 1
ATOM 2826 C CA . ALA A 1 381 ? -29.083 13.919 38.051 1.00 77.12 381 ALA A CA 1
ATOM 2827 C C . ALA A 1 381 ? -30.095 14.511 39.046 1.00 77.12 381 ALA A C 1
ATOM 2829 O O . ALA A 1 381 ? -30.497 13.867 40.011 1.00 77.12 381 ALA A O 1
ATOM 2830 N N . GLU A 1 382 ? -30.590 15.717 38.754 1.00 72.25 382 GLU A N 1
ATOM 2831 C CA . GLU A 1 382 ? -31.597 16.429 39.565 1.00 72.25 382 GLU A CA 1
ATOM 2832 C C . GLU A 1 382 ? -32.931 15.662 39.684 1.00 72.25 382 GLU A C 1
ATOM 2834 O O . GLU A 1 382 ? -33.720 15.881 40.602 1.00 72.25 382 GLU A O 1
ATOM 2839 N N . ARG A 1 383 ? -33.182 14.722 38.763 1.00 74.62 383 ARG A N 1
ATOM 2840 C CA . ARG A 1 383 ? -34.313 13.788 38.791 1.00 74.62 383 ARG A CA 1
ATOM 2841 C C . ARG A 1 383 ? -33.804 12.362 38.610 1.00 74.62 383 ARG A C 1
ATOM 2843 O O . ARG A 1 383 ? -33.802 11.853 37.493 1.00 74.62 383 ARG A O 1
ATOM 2850 N N . ALA A 1 384 ? -33.383 11.721 39.696 1.00 66.31 384 ALA A N 1
ATOM 2851 C CA . ALA A 1 384 ? -32.977 10.321 39.659 1.00 66.31 384 ALA A CA 1
ATOM 2852 C C . ALA A 1 384 ? -34.192 9.420 39.363 1.00 66.31 384 ALA A C 1
ATOM 2854 O O . ALA A 1 384 ? -35.116 9.301 40.169 1.00 66.31 384 ALA A O 1
ATOM 2855 N N . SER A 1 385 ? -34.205 8.778 38.197 1.00 80.38 385 SER A N 1
ATOM 2856 C CA . SER A 1 385 ? -35.191 7.760 37.835 1.00 80.38 385 SER A CA 1
ATOM 2857 C C . SER A 1 385 ? -34.612 6.378 38.118 1.00 80.38 385 SER A C 1
ATOM 2859 O O . SER A 1 385 ? -33.467 6.136 37.798 1.00 80.38 385 SER A O 1
ATOM 2861 N N . LEU A 1 386 ? -35.357 5.382 38.604 1.00 84.31 386 LEU A N 1
ATOM 2862 C CA . LEU A 1 386 ? -34.772 4.033 38.788 1.00 84.31 386 LEU A CA 1
ATOM 2863 C C . LEU A 1 386 ? -34.423 3.312 37.463 1.00 84.31 386 LEU A C 1
ATOM 2865 O O . LEU A 1 386 ? -33.988 2.159 37.471 1.00 84.31 386 LEU A O 1
ATOM 2869 N N . THR A 1 387 ? -34.591 3.966 36.311 1.00 86.62 387 THR A N 1
ATOM 2870 C CA . THR A 1 387 ? -34.335 3.378 34.991 1.00 86.62 387 THR A CA 1
ATOM 2871 C C . THR A 1 387 ? -32.847 3.192 34.684 1.00 86.62 387 THR A C 1
ATOM 2873 O O . THR A 1 387 ? -32.508 2.310 33.891 1.00 86.62 387 THR A O 1
ATOM 2876 N N . PHE A 1 388 ? -31.941 3.943 35.331 1.00 88.38 388 PHE A N 1
ATOM 2877 C CA . PHE A 1 388 ? -30.493 3.732 35.174 1.00 88.38 388 PHE A CA 1
ATOM 2878 C C . PHE A 1 388 ? -30.060 2.351 35.665 1.00 88.38 388 PHE A C 1
ATOM 2880 O O . PHE A 1 388 ? -29.165 1.770 35.062 1.00 88.38 388 PHE A O 1
ATOM 2887 N N . SER A 1 389 ? -30.740 1.811 36.687 1.00 90.94 389 SER A N 1
ATOM 2888 C CA . SER A 1 389 ? -30.456 0.498 37.280 1.00 90.94 389 SER A CA 1
ATOM 2889 C C . SER A 1 389 ? -30.912 -0.685 36.423 1.00 90.94 389 SER A C 1
ATOM 2891 O O . SER A 1 389 ? -30.600 -1.823 36.747 1.00 90.94 389 SER A O 1
ATOM 2893 N N . ARG A 1 390 ? -31.623 -0.444 35.314 1.00 92.88 390 ARG A N 1
ATOM 2894 C CA . ARG A 1 390 ? -32.125 -1.490 34.416 1.00 92.88 390 ARG A CA 1
ATOM 2895 C C . ARG A 1 390 ? -31.208 -1.682 33.216 1.00 92.88 390 ARG A C 1
ATOM 2897 O O . ARG A 1 390 ? -30.716 -0.720 32.627 1.00 92.88 390 ARG A O 1
ATOM 2904 N N . CYS A 1 391 ? -31.045 -2.938 32.813 1.00 94.25 391 CYS A N 1
ATOM 2905 C CA . CYS A 1 391 ? -30.304 -3.339 31.631 1.00 94.25 391 CYS A CA 1
ATOM 2906 C C . CYS A 1 391 ? -30.890 -2.621 30.405 1.00 94.25 391 CYS A C 1
ATOM 2908 O O . CYS A 1 391 ? -32.098 -2.714 30.163 1.00 94.25 391 CYS A O 1
ATOM 2910 N N . PRO A 1 392 ? -30.082 -1.922 29.594 1.00 92.81 392 PRO A N 1
ATOM 2911 C CA . PRO A 1 392 ? -30.600 -1.202 28.436 1.00 92.81 392 PRO A CA 1
ATOM 2912 C C . PRO A 1 392 ? -31.174 -2.135 27.366 1.00 92.81 392 PRO A C 1
ATOM 2914 O O . PRO A 1 392 ? -32.027 -1.682 26.603 1.00 92.81 392 PRO A O 1
ATOM 2917 N N . VAL A 1 393 ? -30.776 -3.413 27.358 1.00 93.06 393 VAL A N 1
ATOM 2918 C CA . VAL A 1 393 ? -31.241 -4.419 26.397 1.00 93.06 393 VAL A CA 1
ATOM 2919 C C . VAL A 1 393 ? -32.605 -4.989 26.803 1.00 93.06 393 VAL A C 1
ATOM 2921 O O . VAL A 1 393 ? -33.591 -4.740 26.119 1.00 93.06 393 VAL A O 1
ATOM 2924 N N . CYS A 1 394 ? -32.702 -5.689 27.941 1.00 95.19 394 CYS A N 1
ATOM 2925 C CA . CYS A 1 394 ? -33.938 -6.381 28.349 1.00 95.19 394 CYS A CA 1
ATOM 2926 C C . CYS A 1 394 ? -34.775 -5.675 29.423 1.00 95.19 394 CYS A C 1
ATOM 2928 O O . CYS A 1 394 ? -35.851 -6.152 29.766 1.00 95.19 394 CYS A O 1
ATOM 2930 N N . LYS A 1 395 ? -34.301 -4.549 29.967 1.00 94.56 395 LYS A N 1
ATOM 2931 C CA . LYS A 1 395 ? -34.958 -3.769 31.033 1.00 94.56 395 LYS A CA 1
ATOM 2932 C C . LYS A 1 395 ? -35.071 -4.461 32.403 1.00 94.56 395 LYS A C 1
ATOM 2934 O O . LYS A 1 395 ? -35.647 -3.865 33.309 1.00 94.56 395 LYS A O 1
ATOM 2939 N N . THR A 1 396 ? -34.490 -5.646 32.592 1.00 94.19 396 THR A N 1
ATOM 2940 C CA . THR A 1 396 ? -34.310 -6.269 33.919 1.00 94.19 396 THR A CA 1
ATOM 2941 C C . THR A 1 396 ? -33.288 -5.490 34.747 1.00 94.19 396 THR A C 1
ATOM 2943 O O . THR A 1 396 ? -32.366 -4.916 34.172 1.00 94.19 396 THR A O 1
ATOM 2946 N N . ASP A 1 397 ? -33.418 -5.468 36.074 1.00 91.62 397 ASP A N 1
ATOM 2947 C CA . ASP A 1 397 ? -32.428 -4.842 36.961 1.00 91.62 397 ASP A CA 1
ATOM 2948 C C . ASP A 1 397 ? -31.020 -5.414 36.705 1.00 91.62 397 ASP A C 1
ATOM 2950 O O . ASP A 1 397 ? -30.824 -6.627 36.612 1.00 91.62 397 ASP A O 1
ATOM 2954 N N . MET A 1 398 ? -30.040 -4.525 36.543 1.00 91.94 398 MET A N 1
ATOM 2955 C CA . MET A 1 398 ? -28.639 -4.894 36.389 1.00 91.94 398 MET A CA 1
ATOM 2956 C C . MET A 1 398 ? -28.126 -5.371 37.739 1.00 91.94 398 MET A C 1
ATOM 2958 O O . MET A 1 398 ? -28.064 -4.599 38.693 1.00 91.94 398 MET A O 1
ATOM 2962 N N . ALA A 1 399 ? -27.741 -6.638 37.804 1.00 90.56 399 ALA A N 1
ATOM 2963 C CA . ALA A 1 399 ? -27.070 -7.199 38.960 1.00 90.56 399 ALA A CA 1
ATOM 2964 C C . ALA A 1 399 ? -25.874 -8.025 38.488 1.00 90.56 399 ALA A C 1
ATOM 2966 O O . ALA A 1 399 ? -25.964 -8.738 37.484 1.00 90.56 399 ALA A O 1
ATOM 2967 N N . HIS A 1 400 ? -24.768 -7.931 39.218 1.00 89.88 400 HIS A N 1
ATOM 2968 C CA . HIS A 1 400 ? -23.623 -8.819 39.075 1.00 89.88 400 HIS A CA 1
ATOM 2969 C C . HIS A 1 400 ? -23.114 -9.165 40.477 1.00 89.88 400 HIS A C 1
ATOM 2971 O O . HIS A 1 400 ? -22.816 -8.221 41.213 1.00 89.88 400 HIS A O 1
ATOM 2977 N N . PRO A 1 401 ? -23.014 -10.455 40.855 1.00 81.75 401 PRO A N 1
ATOM 2978 C CA . PRO A 1 401 ? -22.752 -10.855 42.240 1.00 81.75 401 PRO A CA 1
ATOM 2979 C C . PRO A 1 401 ? -21.483 -10.241 42.838 1.00 81.75 401 PRO A C 1
ATOM 2981 O O . PRO A 1 401 ? -21.489 -9.860 43.997 1.00 81.75 401 PRO A O 1
ATOM 2984 N N . GLU A 1 402 ? -20.422 -10.114 42.038 1.00 84.25 402 GLU A N 1
ATOM 2985 C CA . GLU A 1 402 ? -19.087 -9.737 42.533 1.00 84.25 402 GLU A CA 1
ATOM 2986 C C . GLU A 1 402 ? -18.639 -8.336 42.080 1.00 84.25 402 GLU A C 1
ATOM 2988 O O . GLU A 1 402 ? -17.729 -7.754 42.653 1.00 84.25 402 GLU A O 1
ATOM 2993 N N . ALA A 1 403 ? -19.271 -7.763 41.050 1.00 84.88 403 ALA A N 1
ATOM 2994 C CA . ALA A 1 403 ? -18.749 -6.562 40.378 1.00 84.88 403 ALA A CA 1
ATOM 2995 C C . ALA A 1 403 ? -19.517 -5.277 40.691 1.00 84.88 403 ALA A C 1
ATOM 2997 O O . ALA A 1 403 ? -18.977 -4.183 40.506 1.00 84.88 403 ALA A O 1
A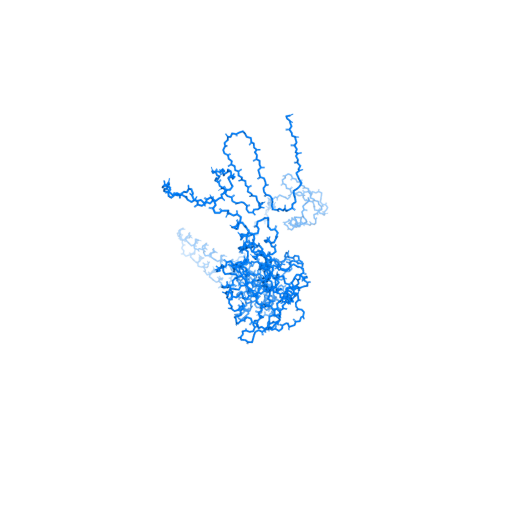TOM 2998 N N . LEU A 1 404 ? -20.783 -5.431 41.092 1.00 85.25 404 LEU A N 1
ATOM 2999 C CA . LEU A 1 404 ? -21.754 -4.352 41.274 1.00 85.25 404 LEU A CA 1
ATOM 3000 C C . LEU A 1 404 ? -22.416 -4.401 42.657 1.00 85.25 404 LEU A C 1
ATOM 3002 O O . LEU A 1 404 ? -23.510 -3.869 42.825 1.00 85.25 404 LEU A O 1
ATOM 3006 N N . GLU A 1 405 ? -21.821 -5.088 43.634 1.00 84.62 405 GLU A N 1
ATOM 3007 C CA . GLU A 1 405 ? -22.440 -5.276 44.952 1.00 84.62 405 GLU A CA 1
ATOM 3008 C C . GLU A 1 405 ? -22.697 -3.928 45.645 1.00 84.62 405 GLU A C 1
ATOM 3010 O O . GLU A 1 405 ? -23.822 -3.643 46.058 1.00 84.62 405 GLU A O 1
ATOM 3015 N N . CYS A 1 406 ? -21.692 -3.048 45.679 1.00 83.25 406 CYS A N 1
ATOM 3016 C CA . CYS A 1 406 ? -21.804 -1.707 46.256 1.00 83.25 406 CYS A CA 1
ATOM 3017 C C . CYS A 1 406 ? -22.856 -0.847 45.538 1.00 83.25 406 CYS A C 1
ATOM 3019 O O . CYS A 1 406 ? -23.664 -0.168 46.174 1.00 83.25 406 CYS A O 1
ATOM 3021 N N . GLU A 1 407 ? -22.863 -0.868 44.205 1.00 86.06 407 GLU A N 1
ATOM 3022 C CA . GLU A 1 407 ? -23.811 -0.127 43.378 1.00 86.06 407 GLU A CA 1
ATOM 3023 C C . GLU A 1 407 ? -25.240 -0.641 43.582 1.00 86.06 407 GLU A C 1
ATOM 3025 O O . GLU A 1 407 ? -26.173 0.154 43.707 1.00 86.06 407 GLU A O 1
ATOM 3030 N N . PHE A 1 408 ? -25.416 -1.959 43.678 1.00 82.69 408 PHE A N 1
ATOM 3031 C CA . PHE A 1 408 ? -26.708 -2.597 43.903 1.00 82.69 408 PHE A CA 1
ATOM 3032 C C . PHE A 1 408 ? -27.265 -2.299 45.302 1.00 82.69 408 PHE A C 1
ATOM 3034 O O . PHE A 1 408 ? -28.453 -1.996 45.435 1.00 82.69 408 PHE A O 1
ATOM 3041 N N . LEU A 1 409 ? -26.417 -2.310 46.337 1.00 85.75 409 LEU A N 1
ATOM 3042 C CA . LEU A 1 409 ? -26.802 -1.897 47.691 1.00 85.75 409 LEU A CA 1
ATOM 3043 C C . LEU A 1 409 ? -27.307 -0.447 47.710 1.00 85.75 409 LEU A C 1
ATOM 3045 O O . LEU A 1 409 ? -28.397 -0.191 48.221 1.00 85.75 409 LEU A O 1
ATOM 3049 N N . ALA A 1 410 ? -26.583 0.475 47.067 1.00 85.12 410 ALA A N 1
ATOM 3050 C CA . ALA A 1 410 ? -26.988 1.878 46.975 1.00 85.12 410 ALA A CA 1
ATOM 3051 C C . ALA A 1 410 ? -28.328 2.059 46.230 1.00 85.12 410 ALA A C 1
ATOM 3053 O O . ALA A 1 410 ? -29.171 2.865 46.628 1.00 85.12 410 ALA A O 1
ATOM 3054 N N . VAL A 1 411 ? -28.563 1.289 45.161 1.00 85.00 411 VAL A N 1
ATOM 3055 C CA . VAL A 1 411 ? -29.844 1.302 44.432 1.00 85.00 411 VAL A CA 1
ATOM 3056 C C . VAL A 1 411 ? -30.992 0.801 45.305 1.00 85.00 411 VAL A C 1
ATOM 3058 O O . VAL A 1 411 ? -32.076 1.383 45.270 1.00 85.00 411 VAL A O 1
ATOM 3061 N N . ASN A 1 412 ? -30.783 -0.261 46.085 1.00 85.62 412 ASN A N 1
ATOM 3062 C CA . ASN A 1 412 ? -31.818 -0.813 46.961 1.00 85.62 412 ASN A CA 1
ATOM 3063 C C . ASN A 1 412 ? -32.158 0.119 48.126 1.00 85.62 412 ASN A C 1
ATOM 3065 O O . ASN A 1 412 ? -33.328 0.227 48.501 1.00 85.62 412 ASN A O 1
ATOM 3069 N N . GLU A 1 413 ? -31.165 0.825 48.662 1.00 87.56 413 GLU A N 1
ATOM 3070 C CA . GLU A 1 413 ? -31.372 1.856 49.678 1.00 87.56 413 GLU A CA 1
ATOM 3071 C C . GLU A 1 413 ? -32.206 3.021 49.123 1.00 87.56 413 GLU A C 1
ATOM 3073 O O . GLU A 1 413 ? -33.201 3.433 49.730 1.00 87.56 413 GLU A O 1
ATOM 3078 N N . LEU A 1 414 ? -31.886 3.482 47.908 1.00 84.81 414 LEU A N 1
ATOM 3079 C CA . LEU A 1 414 ? -32.672 4.501 47.214 1.00 84.81 414 LEU A CA 1
ATOM 3080 C C . LEU A 1 414 ? -34.101 4.016 46.930 1.00 84.81 414 LEU A C 1
ATOM 3082 O O . LEU A 1 414 ? -35.065 4.748 47.147 1.00 84.81 414 LEU A O 1
ATOM 3086 N N . ARG A 1 415 ? -34.256 2.769 46.472 1.00 85.31 415 ARG A N 1
ATOM 3087 C CA . ARG A 1 415 ? -35.559 2.162 46.166 1.00 85.31 415 ARG A CA 1
ATOM 3088 C C . ARG A 1 415 ? -36.427 2.050 47.426 1.00 85.31 415 ARG A C 1
ATOM 3090 O O . ARG A 1 415 ? -37.605 2.396 47.373 1.00 85.31 415 ARG A O 1
ATOM 3097 N N . SER A 1 416 ? -35.837 1.661 48.556 1.00 88.38 416 SER A N 1
ATOM 3098 C CA . SER A 1 416 ? -36.510 1.630 49.864 1.00 88.38 416 SER A CA 1
ATOM 3099 C C . SER A 1 416 ? -36.908 3.031 50.337 1.00 88.38 416 SER A C 1
ATOM 3101 O O . SER A 1 416 ? -38.029 3.222 50.801 1.00 88.38 416 SER A O 1
ATOM 3103 N N . SER A 1 417 ? -36.037 4.027 50.146 1.00 86.94 417 SER A N 1
ATOM 3104 C CA . SER A 1 417 ? -36.326 5.426 50.492 1.00 86.94 417 SER A CA 1
ATOM 3105 C C . SER A 1 417 ? -37.495 5.992 49.679 1.00 86.94 417 SER A C 1
ATOM 3107 O O . SER A 1 417 ? -38.406 6.598 50.239 1.00 86.94 417 SER A O 1
ATOM 3109 N N . ILE A 1 418 ? -37.520 5.746 48.362 1.00 85.81 418 ILE A N 1
ATOM 3110 C CA . ILE A 1 418 ? -38.630 6.154 47.487 1.00 85.81 418 ILE A CA 1
ATOM 3111 C C . ILE A 1 418 ? -39.933 5.471 47.919 1.00 85.81 418 ILE A C 1
ATOM 3113 O O . ILE A 1 418 ? -40.970 6.128 48.001 1.00 85.81 418 ILE A O 1
ATOM 3117 N N . GLN A 1 419 ? -39.886 4.169 48.218 1.00 86.19 419 GLN A N 1
ATOM 3118 C CA . GLN A 1 419 ? -41.063 3.419 48.651 1.00 86.19 419 GLN A CA 1
ATOM 3119 C C . GLN A 1 419 ? -41.626 3.959 49.973 1.00 86.19 419 GLN A C 1
ATOM 3121 O O . GLN A 1 419 ? -42.832 4.172 50.068 1.00 86.19 419 GLN A O 1
ATOM 3126 N N . GLY A 1 420 ? -40.762 4.281 50.942 1.00 89.31 420 GLY A N 1
ATOM 3127 C CA . GLY A 1 420 ? -41.170 4.908 52.202 1.00 89.31 420 GLY A CA 1
ATOM 3128 C C . GLY A 1 420 ? -41.902 6.238 51.997 1.00 89.31 420 GLY A C 1
ATOM 3129 O O . GLY A 1 420 ? -42.968 6.447 52.570 1.00 89.31 420 GLY A O 1
ATOM 3130 N N . VAL A 1 421 ? -41.399 7.105 51.109 1.00 86.69 421 VAL A N 1
ATOM 3131 C CA . VAL A 1 421 ? -42.062 8.382 50.774 1.00 86.69 421 VAL A CA 1
ATOM 3132 C C . VAL A 1 421 ? -43.428 8.159 50.114 1.00 86.69 421 VAL A C 1
ATOM 3134 O O . VAL A 1 421 ? -44.384 8.876 50.414 1.00 86.69 421 VAL A O 1
ATOM 3137 N N . LEU A 1 422 ? -43.548 7.166 49.227 1.00 84.19 422 LEU A N 1
ATOM 3138 C CA . LEU A 1 422 ? -44.821 6.831 48.581 1.00 84.19 422 LEU A CA 1
ATOM 3139 C C . LEU A 1 422 ? -45.850 6.291 49.579 1.00 84.19 422 LEU A C 1
ATOM 3141 O O . LEU A 1 422 ? -47.026 6.648 49.492 1.00 84.19 422 LEU A O 1
ATOM 3145 N N . ASP A 1 423 ? -45.425 5.458 50.526 1.00 87.56 423 ASP A N 1
ATOM 3146 C CA . ASP A 1 423 ? -46.309 4.899 51.547 1.00 87.56 423 ASP A CA 1
ATOM 3147 C C . ASP A 1 423 ? -46.741 5.967 52.564 1.00 87.56 423 ASP A C 1
ATOM 3149 O O . ASP A 1 423 ? -47.916 6.019 52.930 1.00 87.56 423 ASP A O 1
ATOM 3153 N N . GLU A 1 424 ? -45.856 6.900 52.934 1.00 88.56 424 GLU A N 1
ATOM 3154 C CA . GLU A 1 424 ? -46.232 8.085 53.716 1.00 88.56 424 GLU A CA 1
ATOM 3155 C C . GLU A 1 424 ? -47.242 8.975 52.981 1.00 88.56 424 GLU A C 1
ATOM 3157 O O . GLU A 1 424 ? -48.216 9.435 53.582 1.00 88.56 424 GLU A O 1
ATOM 3162 N N . ALA A 1 425 ? -47.041 9.215 51.681 1.00 82.50 425 ALA A N 1
ATOM 3163 C CA . ALA A 1 425 ? -47.966 10.005 50.872 1.00 82.50 425 ALA A CA 1
ATOM 3164 C C . ALA A 1 425 ? -49.348 9.336 50.778 1.00 82.50 425 ALA A C 1
ATOM 3166 O O . ALA A 1 425 ? -50.368 10.012 50.912 1.00 82.50 425 ALA A O 1
ATOM 3167 N N . ARG A 1 426 ? -49.390 8.006 50.620 1.00 83.38 426 ARG A N 1
ATOM 3168 C CA . ARG A 1 426 ? -50.634 7.216 50.634 1.00 83.38 426 ARG A CA 1
ATOM 3169 C C . ARG A 1 426 ? -51.319 7.235 51.996 1.00 83.38 426 ARG A C 1
ATOM 3171 O O . ARG A 1 426 ? -52.534 7.364 52.048 1.00 83.38 426 ARG A O 1
ATOM 3178 N N . GLY A 1 427 ? -50.562 7.148 53.090 1.00 81.44 427 GLY A N 1
ATOM 3179 C CA . GLY A 1 427 ? -51.111 7.196 54.447 1.00 81.44 427 GLY A CA 1
ATOM 3180 C C . GLY A 1 427 ? -51.701 8.559 54.832 1.00 81.44 427 GLY A C 1
ATOM 3181 O O . GLY A 1 427 ? -52.599 8.620 55.668 1.00 81.44 427 GLY A O 1
ATOM 3182 N N . ARG A 1 428 ? -51.226 9.655 54.220 1.00 76.62 428 ARG A N 1
ATOM 3183 C CA . ARG A 1 428 ? -51.765 11.014 54.423 1.00 76.62 428 ARG A CA 1
ATOM 3184 C C . ARG A 1 428 ? -52.971 11.341 53.540 1.00 76.62 428 ARG A C 1
ATOM 3186 O O . ARG A 1 428 ? -53.657 12.321 53.824 1.00 76.62 428 ARG A O 1
ATOM 3193 N N . ALA A 1 429 ? -53.250 10.546 52.508 1.00 65.94 429 ALA A N 1
ATOM 3194 C CA . ALA A 1 429 ? -54.491 10.660 51.754 1.00 65.94 429 ALA A CA 1
ATOM 3195 C C . ALA A 1 429 ? -55.645 10.185 52.653 1.00 65.94 429 ALA A C 1
ATOM 3197 O O . ALA A 1 429 ? -55.851 8.990 52.857 1.00 65.94 429 ALA A O 1
ATOM 3198 N N . SER A 1 430 ? -56.353 11.128 53.279 1.00 57.50 430 SER A N 1
ATOM 3199 C CA . SER A 1 430 ? -57.475 10.791 54.156 1.00 57.50 430 SER A CA 1
ATOM 3200 C C . SER A 1 430 ? -58.602 10.111 53.356 1.00 57.50 430 SER A C 1
ATOM 3202 O O . SER A 1 430 ? -58.832 10.484 52.205 1.00 57.50 430 SER A O 1
ATOM 3204 N N . PRO A 1 431 ? -59.386 9.196 53.955 1.00 58.84 431 PRO A N 1
ATOM 3205 C CA . PRO A 1 431 ? -60.549 8.595 53.293 1.00 58.84 431 PRO A CA 1
ATOM 3206 C C . PRO A 1 431 ? -61.658 9.598 52.927 1.00 58.84 431 PRO A C 1
ATOM 3208 O O . PRO A 1 431 ? -62.600 9.234 52.229 1.00 58.84 431 PRO A O 1
ATOM 3211 N N . ALA A 1 432 ? -61.587 10.844 53.410 1.00 53.88 432 ALA A N 1
ATOM 3212 C CA . ALA A 1 432 ? -62.665 11.823 53.286 1.00 53.88 432 ALA A CA 1
ATOM 3213 C C . ALA A 1 432 ? -62.802 12.444 51.881 1.00 53.88 432 ALA A C 1
ATOM 3215 O O . ALA A 1 432 ? -63.841 13.028 51.594 1.00 53.88 432 ALA A O 1
ATOM 3216 N N . GLU A 1 433 ? -61.815 12.280 50.994 1.00 53.75 433 GLU A N 1
ATOM 3217 C CA . GLU A 1 433 ? -61.912 12.705 49.583 1.00 53.75 433 GLU A CA 1
ATOM 3218 C C . GLU A 1 433 ? -62.325 11.565 48.629 1.00 53.75 433 GLU A C 1
ATOM 3220 O O . GLU A 1 433 ? -62.575 11.813 47.456 1.00 53.75 433 GLU A O 1
ATOM 3225 N N . ALA A 1 434 ? -62.477 10.325 49.115 1.00 52.31 434 ALA A N 1
ATOM 3226 C CA . ALA A 1 434 ? -62.845 9.163 48.291 1.00 52.31 434 ALA A CA 1
ATOM 3227 C C . ALA A 1 434 ? -64.367 8.899 48.194 1.00 52.31 434 ALA A C 1
ATOM 3229 O O . ALA A 1 434 ? -64.772 7.864 47.674 1.00 52.31 434 ALA A O 1
ATOM 3230 N N . LEU A 1 435 ? -65.217 9.800 48.707 1.00 51.47 435 LEU A N 1
ATOM 3231 C CA . LEU A 1 435 ? -66.681 9.625 48.779 1.00 51.47 435 LEU A CA 1
ATOM 3232 C C . LEU A 1 435 ? -67.494 10.683 48.003 1.00 51.47 435 LEU A C 1
ATOM 3234 O O . LEU A 1 435 ? -68.684 10.836 48.266 1.00 51.47 435 LEU A O 1
ATOM 3238 N N . LEU A 1 436 ? -66.896 11.417 47.055 1.00 54.28 436 LEU A N 1
ATOM 3239 C CA . LEU A 1 436 ? -67.604 12.477 46.312 1.00 54.28 436 LEU A CA 1
ATOM 3240 C C . LEU A 1 436 ? -67.580 12.373 44.780 1.00 54.28 436 LEU A C 1
ATOM 3242 O O . LEU A 1 436 ? -67.864 13.365 44.116 1.00 54.28 436 LEU A O 1
ATOM 3246 N N . GLU A 1 437 ? -67.344 11.200 44.193 1.00 51.72 437 GLU A N 1
ATOM 3247 C CA . GLU A 1 437 ? -67.468 11.038 42.735 1.00 51.72 437 GLU A CA 1
ATOM 3248 C C . GLU A 1 437 ? -68.148 9.713 42.367 1.00 51.72 437 GLU A C 1
ATOM 3250 O O . GLU A 1 437 ? -67.480 8.735 42.055 1.00 51.72 437 GLU A O 1
ATOM 3255 N N . ASP A 1 438 ? -69.487 9.694 42.395 1.00 47.91 438 ASP A N 1
ATOM 3256 C CA . ASP A 1 438 ? -70.299 8.625 41.780 1.00 47.91 438 ASP A CA 1
ATOM 3257 C C . ASP A 1 438 ? -71.265 9.137 40.690 1.00 47.91 438 ASP A C 1
ATOM 3259 O O . ASP A 1 438 ? -72.019 8.355 40.129 1.00 47.91 438 ASP A O 1
ATOM 3263 N N . ASP A 1 439 ? -71.217 10.417 40.296 1.00 49.16 439 ASP A N 1
ATOM 3264 C CA . ASP A 1 439 ? -72.085 10.949 39.229 1.00 49.16 439 ASP A CA 1
ATOM 3265 C C . ASP A 1 439 ? -71.342 11.919 38.295 1.00 49.16 439 ASP A C 1
ATOM 3267 O O . ASP A 1 439 ? -71.620 13.117 38.250 1.00 49.16 439 ASP A O 1
ATOM 3271 N N . ALA A 1 440 ? -70.398 11.407 37.503 1.00 41.72 440 ALA A N 1
ATOM 3272 C CA . ALA A 1 440 ? -70.036 12.036 36.233 1.00 41.72 440 ALA A CA 1
ATOM 3273 C C . ALA A 1 440 ? -69.345 11.035 35.303 1.00 41.72 440 ALA A C 1
ATOM 3275 O O . ALA A 1 440 ? -68.175 10.702 35.461 1.00 41.72 440 ALA A O 1
ATOM 3276 N N . ILE A 1 441 ? -70.064 10.609 34.266 1.00 51.34 441 ILE A N 1
ATOM 3277 C CA . ILE A 1 441 ? -69.448 10.137 33.026 1.00 51.34 441 ILE A CA 1
ATOM 3278 C C . ILE A 1 441 ? -68.729 11.347 32.406 1.00 51.34 441 ILE A C 1
ATOM 3280 O O . ILE A 1 441 ? -69.388 12.341 32.088 1.00 51.34 441 ILE A O 1
ATOM 3284 N N . PRO A 1 442 ? -67.411 11.263 32.165 1.00 42.19 442 PRO A N 1
ATOM 3285 C CA . PRO A 1 442 ? -66.948 11.626 30.839 1.00 42.19 442 PRO A CA 1
ATOM 3286 C C . PRO A 1 442 ? -65.973 10.601 30.259 1.00 42.19 442 PRO A C 1
ATOM 3288 O O . PRO A 1 442 ? -65.097 10.034 30.905 1.00 42.19 442 PRO A O 1
ATOM 3291 N N . THR A 1 443 ? -66.179 10.403 28.969 1.00 45.53 443 THR A N 1
ATOM 3292 C CA . THR A 1 443 ? -65.344 9.717 27.993 1.00 45.53 443 THR A CA 1
ATOM 3293 C C . THR A 1 443 ? -63.852 10.030 28.120 1.00 45.53 443 THR A C 1
ATOM 3295 O O . THR A 1 443 ? -63.469 11.193 28.213 1.00 45.53 443 THR A O 1
ATOM 3298 N N . GLU A 1 444 ? -63.050 8.965 28.042 1.00 46.72 444 GLU A N 1
ATOM 3299 C CA . GLU A 1 444 ? -61.635 8.894 27.653 1.00 46.72 444 GLU A CA 1
ATOM 3300 C C . GLU A 1 444 ? -60.870 10.227 27.599 1.00 46.72 444 GLU A C 1
ATOM 3302 O O . GLU A 1 444 ? -60.854 10.920 26.583 1.00 46.72 444 GLU A O 1
ATOM 3307 N N . THR A 1 445 ? -60.129 10.556 28.658 1.00 39.25 445 THR A N 1
ATOM 3308 C CA . THR A 1 445 ? -58.838 11.241 28.501 1.00 39.25 445 THR A CA 1
ATOM 3309 C C . THR A 1 445 ? -57.950 11.048 29.730 1.00 39.25 445 THR A C 1
ATOM 3311 O O . THR A 1 445 ? -58.325 11.286 30.871 1.00 39.25 445 THR A O 1
ATOM 3314 N N . THR A 1 446 ? -56.741 10.582 29.451 1.00 38.66 446 THR A N 1
ATOM 3315 C CA . THR A 1 446 ? -55.562 10.415 30.307 1.00 38.66 446 THR A CA 1
ATOM 3316 C C . THR A 1 446 ? -55.305 11.552 31.307 1.00 38.66 446 THR A C 1
ATOM 3318 O O . THR A 1 446 ? -54.955 12.662 30.907 1.00 38.66 446 THR A O 1
ATOM 3321 N N . CYS A 1 447 ? -55.321 11.236 32.606 1.00 29.22 447 CYS A N 1
ATOM 3322 C CA . CYS A 1 447 ? -54.753 12.071 33.668 1.00 29.22 447 CYS A CA 1
ATOM 3323 C C . CYS A 1 447 ? -53.300 11.658 33.961 1.00 29.22 447 CYS A C 1
ATOM 3325 O O . CYS A 1 447 ? -53.030 10.801 34.799 1.00 29.22 447 CYS A O 1
ATOM 3327 N N . LEU A 1 448 ? -52.352 12.301 33.275 1.00 30.53 448 LEU A N 1
ATOM 3328 C CA . LEU A 1 448 ? -50.956 12.427 33.705 1.00 30.53 448 LEU A CA 1
ATOM 3329 C C . LEU A 1 448 ? -50.813 13.820 34.325 1.00 30.53 448 LEU A C 1
ATOM 3331 O O . LEU A 1 448 ? -50.954 14.828 33.629 1.00 30.53 448 LEU A O 1
ATOM 3335 N N . HIS A 1 449 ? -50.544 13.882 35.630 1.00 29.52 449 HIS A N 1
ATOM 3336 C CA . HIS A 1 449 ? -50.175 15.124 36.310 1.00 29.52 449 HIS A CA 1
ATOM 3337 C C . HIS A 1 449 ? -48.889 15.672 35.676 1.00 29.52 449 HIS A C 1
ATOM 3339 O O . HIS A 1 449 ? -47.783 15.231 35.978 1.00 29.52 449 HIS A O 1
ATOM 3345 N N . THR A 1 450 ? -49.057 16.624 34.760 1.00 26.72 450 THR A N 1
ATOM 3346 C CA . THR A 1 450 ? -47.977 17.295 34.041 1.00 26.72 450 THR A CA 1
ATOM 3347 C C . THR A 1 450 ? -48.009 18.762 34.440 1.00 26.72 450 THR A C 1
ATOM 3349 O O . THR A 1 450 ? -48.976 19.470 34.159 1.00 26.72 450 THR A O 1
ATOM 3352 N N . VAL A 1 451 ? -46.950 19.235 35.097 1.00 25.22 451 VAL A N 1
ATOM 3353 C CA . VAL A 1 451 ? -46.684 20.668 35.250 1.00 25.22 451 VAL A CA 1
ATOM 3354 C C . VAL A 1 451 ? -46.545 21.251 33.841 1.00 25.22 451 VAL A C 1
ATOM 3356 O O . VAL A 1 451 ? -45.611 20.917 33.114 1.00 25.22 451 VAL A O 1
ATOM 3359 N N . ARG A 1 452 ? -47.512 22.078 33.424 1.00 22.70 452 ARG A N 1
ATOM 3360 C CA . ARG A 1 452 ? -47.507 22.782 32.134 1.00 22.70 452 ARG A CA 1
ATOM 3361 C C . ARG A 1 452 ? -46.318 23.747 32.080 1.00 22.70 452 ARG A C 1
ATOM 3363 O O . ARG A 1 452 ? -46.400 24.858 32.590 1.00 22.70 452 ARG A O 1
ATOM 3370 N N . ILE A 1 453 ? -45.254 23.357 31.387 1.00 26.19 453 ILE A N 1
ATOM 3371 C CA . ILE A 1 453 ? -44.424 24.308 30.642 1.00 26.19 453 ILE A CA 1
ATOM 3372 C C . ILE A 1 453 ? -45.042 24.370 29.242 1.00 26.19 453 ILE A C 1
ATOM 3374 O O . ILE A 1 453 ? -45.264 23.335 28.615 1.00 26.19 453 ILE A O 1
ATOM 3378 N N . ARG A 1 454 ? -45.404 25.573 28.782 1.00 24.89 454 ARG A N 1
ATOM 3379 C CA . ARG A 1 454 ? -45.923 25.809 27.425 1.00 24.89 454 ARG A CA 1
ATOM 3380 C C . ARG A 1 454 ? -44.912 25.278 26.403 1.00 24.89 454 ARG A C 1
ATOM 3382 O O . ARG A 1 454 ? -43.819 25.821 26.293 1.00 24.89 454 ARG A O 1
ATOM 3389 N N . ALA A 1 455 ? -45.289 24.239 25.663 1.00 29.92 455 ALA A N 1
ATOM 3390 C CA . ALA A 1 455 ? -44.581 23.809 24.467 1.00 29.92 455 ALA A CA 1
ATOM 3391 C C . ALA A 1 455 ? -44.905 24.779 23.320 1.00 29.92 455 ALA A C 1
ATOM 3393 O O . ALA A 1 455 ? -46.077 25.011 23.017 1.00 29.92 455 ALA A O 1
ATOM 3394 N N . LEU A 1 456 ? -43.869 25.351 22.705 1.00 31.39 456 LEU A N 1
ATOM 3395 C CA . LEU A 1 456 ? -43.948 25.918 21.362 1.00 31.39 456 LEU A CA 1
ATOM 3396 C C . LEU A 1 456 ? -43.905 24.735 20.389 1.00 31.39 456 LEU A C 1
ATOM 3398 O O . LEU A 1 456 ? -42.871 24.087 20.238 1.00 31.39 456 LEU A O 1
ATOM 3402 N N . ASN A 1 457 ? -45.052 24.413 19.801 1.00 33.34 457 ASN A N 1
ATOM 3403 C CA . ASN A 1 457 ? -45.139 23.495 18.674 1.00 33.34 457 ASN A CA 1
ATOM 3404 C C . ASN A 1 457 ? -44.912 24.312 17.403 1.00 33.34 457 ASN A C 1
ATOM 3406 O O . ASN A 1 457 ? -45.715 25.197 17.130 1.00 33.34 457 ASN A O 1
ATOM 3410 N N . ASP A 1 458 ? -43.805 24.018 16.716 1.00 35.78 458 ASP A N 1
ATOM 3411 C CA . ASP A 1 458 ? -43.518 24.217 15.281 1.00 35.78 458 ASP A CA 1
ATOM 3412 C C . ASP A 1 458 ? -42.089 24.729 15.062 1.00 35.78 458 ASP A C 1
ATOM 3414 O O . ASP A 1 458 ? -41.856 25.860 14.654 1.00 35.78 458 ASP A O 1
ATOM 3418 N N . VAL A 1 459 ? -41.100 23.857 15.297 1.00 34.47 459 VAL A N 1
ATOM 3419 C CA . VAL A 1 459 ? -39.723 24.086 14.836 1.00 34.47 459 VAL A CA 1
ATOM 3420 C C . VAL A 1 459 ? -39.326 22.960 13.890 1.00 34.47 459 VAL A C 1
ATOM 3422 O O . VAL A 1 459 ? -39.095 21.820 14.296 1.00 34.47 459 VAL A O 1
ATOM 3425 N N . THR A 1 460 ? -39.219 23.280 12.605 1.00 34.94 460 THR A N 1
ATOM 3426 C CA . THR A 1 460 ? -38.580 22.415 11.609 1.00 34.94 460 THR A CA 1
ATOM 3427 C C . THR A 1 460 ? -37.062 22.531 11.723 1.00 34.94 460 THR A C 1
ATOM 3429 O O . THR A 1 460 ? -36.483 23.568 11.406 1.00 34.94 460 THR A O 1
ATOM 3432 N N . VAL A 1 461 ? -36.399 21.458 12.155 1.00 35.03 461 VAL A N 1
ATOM 3433 C CA . VAL A 1 461 ? -34.931 21.376 12.219 1.00 35.03 461 VAL A CA 1
ATOM 3434 C C . VAL A 1 461 ? -34.379 21.090 10.821 1.00 35.03 461 VAL A C 1
ATOM 3436 O O . VAL A 1 461 ? -34.767 20.104 10.196 1.00 35.03 461 VAL A O 1
ATOM 3439 N N . SER A 1 462 ? -33.439 21.906 10.333 1.00 39.03 462 SER A N 1
ATOM 3440 C CA . SER A 1 462 ? -32.723 21.623 9.084 1.00 39.03 462 SER A CA 1
ATOM 3441 C C . SER A 1 462 ? -31.209 21.479 9.302 1.00 39.03 462 SER A C 1
ATOM 3443 O O . SER A 1 462 ? -30.575 22.304 9.945 1.00 39.03 462 SER A O 1
ATOM 3445 N N . LYS A 1 463 ? -30.682 20.367 8.763 1.00 42.56 463 LYS A N 1
ATOM 3446 C CA . LYS A 1 463 ? -29.285 19.966 8.484 1.00 42.56 463 LYS A CA 1
ATOM 3447 C C . LYS A 1 463 ? -28.190 20.167 9.556 1.00 42.56 463 LYS A C 1
ATOM 3449 O O . LYS A 1 463 ? -27.789 21.270 9.901 1.00 42.56 463 LYS A O 1
ATOM 3454 N N . TRP A 1 464 ? -27.578 19.044 9.938 1.00 38.00 464 TRP A N 1
ATOM 3455 C CA . TRP A 1 464 ? -26.363 18.956 10.755 1.00 38.00 464 TRP A CA 1
ATOM 3456 C C . TRP A 1 464 ? -25.100 19.317 9.953 1.00 38.00 464 TRP A C 1
ATOM 3458 O O . TRP A 1 464 ? -24.899 18.802 8.851 1.00 38.00 464 TRP A O 1
ATOM 3468 N N . ASN A 1 465 ? -24.231 20.161 10.523 1.00 43.00 465 ASN A N 1
ATOM 3469 C CA . ASN A 1 465 ? -22.872 20.393 10.030 1.00 43.00 465 ASN A CA 1
ATOM 3470 C C . ASN A 1 465 ? -21.853 19.824 11.030 1.00 43.00 465 ASN A C 1
ATOM 3472 O O . ASN A 1 465 ? -21.685 20.331 12.142 1.00 43.00 465 ASN A O 1
ATOM 3476 N N . SER A 1 466 ? -21.165 18.761 10.618 1.00 35.66 466 SER A N 1
ATOM 3477 C CA . SER A 1 466 ? -20.272 17.966 11.461 1.00 35.66 466 SER A CA 1
ATOM 3478 C C . SER A 1 466 ? -18.943 18.646 11.812 1.00 35.66 466 SER A C 1
ATOM 3480 O O . SER A 1 466 ? -18.205 18.110 12.632 1.00 35.66 466 SER A O 1
ATOM 3482 N N . GLN A 1 467 ? -18.613 19.808 11.234 1.00 38.22 467 GLN A N 1
ATOM 3483 C CA . GLN A 1 467 ? -17.327 20.476 11.487 1.00 38.22 467 GLN A CA 1
ATOM 3484 C C . GLN A 1 467 ? -17.326 21.462 12.666 1.00 38.22 467 GLN A C 1
ATOM 3486 O O . GLN A 1 467 ? -16.248 21.798 13.144 1.00 38.22 467 GLN A O 1
ATOM 3491 N N . LEU A 1 468 ? -18.487 21.908 13.163 1.00 43.41 468 LEU A N 1
ATOM 3492 C CA . LEU A 1 468 ? -18.555 22.948 14.211 1.00 43.41 468 LEU A CA 1
ATOM 3493 C C . LEU A 1 468 ? -19.340 22.553 15.469 1.00 43.41 468 LEU A C 1
ATOM 3495 O O . LEU A 1 468 ? -19.339 23.305 16.437 1.00 43.41 468 LEU A O 1
ATOM 3499 N N . GLY A 1 469 ? -20.005 21.393 15.488 1.00 36.97 469 GLY A N 1
ATOM 3500 C CA . GLY A 1 469 ? -20.765 20.948 16.665 1.00 36.97 469 GLY A CA 1
ATOM 3501 C C . GLY A 1 469 ? -21.876 21.919 17.099 1.00 36.97 469 GLY A C 1
ATOM 3502 O O . GLY A 1 469 ? -22.170 22.004 18.286 1.00 36.97 469 GLY A O 1
ATOM 3503 N N . MET A 1 470 ? -22.473 22.661 16.158 1.00 40.28 470 MET A N 1
ATOM 3504 C CA . MET A 1 470 ? -23.504 23.674 16.419 1.00 40.28 470 MET A CA 1
ATOM 3505 C C . MET A 1 470 ? -24.848 23.310 15.778 1.00 40.28 470 MET A C 1
ATOM 3507 O O . MET A 1 470 ? -24.894 22.746 14.683 1.00 40.28 470 MET A O 1
ATOM 3511 N N . PHE A 1 471 ? -25.936 23.710 16.439 1.00 38.97 471 PHE A N 1
ATOM 3512 C CA . PHE A 1 471 ? -27.273 23.821 15.854 1.00 38.97 471 PHE A CA 1
ATOM 3513 C C . PHE A 1 471 ? -27.561 25.294 15.557 1.00 38.97 471 PHE A C 1
ATOM 3515 O O . PHE A 1 471 ? -27.254 26.155 16.377 1.00 38.97 471 PHE A O 1
ATOM 3522 N N . VAL A 1 472 ? -28.169 25.583 14.407 1.00 40.28 472 VAL A N 1
ATOM 3523 C CA . VAL A 1 472 ? -28.732 26.905 14.106 1.00 40.28 472 VAL A CA 1
ATOM 3524 C C . VAL A 1 472 ? -30.215 26.706 13.839 1.00 40.28 472 VAL A C 1
ATOM 3526 O O . VAL A 1 472 ? -30.588 25.944 12.950 1.00 40.28 472 VAL A O 1
ATOM 3529 N N . ILE A 1 473 ? -31.053 27.356 14.642 1.00 41.84 473 ILE A N 1
ATOM 3530 C CA . ILE A 1 473 ? -32.501 27.396 14.445 1.00 41.84 473 ILE A CA 1
ATOM 3531 C C . ILE A 1 473 ? -32.808 28.751 13.807 1.00 41.84 473 ILE A C 1
ATOM 3533 O O . ILE A 1 473 ? -32.414 29.784 14.344 1.00 41.84 473 ILE A O 1
ATOM 3537 N N . CYS A 1 474 ? -33.474 28.748 12.656 1.00 35.28 474 CYS A N 1
ATOM 3538 C CA . CYS A 1 474 ? -33.984 29.962 12.024 1.00 35.28 474 CYS A CA 1
ATOM 3539 C C . CYS A 1 474 ? -35.511 29.900 11.988 1.00 35.28 474 CYS A C 1
ATOM 3541 O O . CYS A 1 474 ? -36.065 28.927 11.478 1.00 35.28 474 CYS A O 1
ATOM 3543 N N . GLU A 1 475 ? -36.169 30.951 12.472 1.00 36.97 475 GLU A N 1
ATOM 3544 C CA . GLU A 1 475 ? -37.605 31.194 12.284 1.00 36.97 475 GLU A CA 1
ATOM 3545 C C . GLU A 1 475 ? -37.853 32.323 11.254 1.00 36.97 475 GLU A C 1
ATOM 3547 O O . GLU A 1 475 ? -36.947 33.124 10.992 1.00 36.97 475 GLU A O 1
ATOM 3552 N N . PRO A 1 476 ? -39.046 32.371 10.617 1.00 36.19 476 PRO A N 1
ATOM 3553 C CA . PRO A 1 476 ? -39.410 33.360 9.594 1.00 36.19 476 PRO A CA 1
ATOM 3554 C C . PRO A 1 476 ? -39.733 34.754 10.195 1.00 36.19 476 PRO A C 1
ATOM 3556 O O . PRO A 1 476 ? -39.725 34.928 11.412 1.00 36.19 476 PRO A O 1
ATOM 3559 N N . PRO A 1 477 ? -39.935 35.800 9.364 1.00 45.94 477 PRO A N 1
ATOM 3560 C CA . PRO A 1 477 ? -39.401 37.124 9.648 1.00 45.94 477 PRO A CA 1
ATOM 3561 C C . PRO A 1 477 ? -40.387 38.021 10.395 1.00 45.94 477 PRO A C 1
ATOM 3563 O O . PRO A 1 477 ? -41.291 38.599 9.797 1.00 45.94 477 PRO A O 1
ATOM 3566 N N . CYS A 1 478 ? -40.143 38.249 11.680 1.00 38.88 478 CYS A N 1
ATOM 3567 C CA . CYS A 1 478 ? -40.610 39.463 12.345 1.00 38.88 478 CYS A CA 1
ATOM 3568 C C . CYS A 1 478 ? -39.760 39.745 13.588 1.00 38.88 478 CYS A C 1
ATOM 3570 O O . CYS A 1 478 ? -39.927 39.100 14.612 1.00 38.88 478 CYS A O 1
ATOM 3572 N N . GLY A 1 479 ? -38.844 40.709 13.430 1.00 45.09 479 GLY A N 1
ATOM 3573 C CA . GLY A 1 479 ? -38.292 41.593 14.464 1.00 45.09 479 GLY A CA 1
ATOM 3574 C C . GLY A 1 479 ? -38.051 41.010 15.852 1.00 45.09 479 GLY A C 1
ATOM 3575 O O . GLY A 1 479 ? -38.872 41.214 16.731 1.00 45.09 479 GLY A O 1
ATOM 3576 N N . ASP A 1 480 ? -36.930 40.307 16.013 1.00 37.12 480 ASP A N 1
ATOM 3577 C CA . ASP A 1 480 ? -35.913 40.500 17.063 1.00 37.12 480 ASP A CA 1
ATOM 3578 C C . ASP A 1 480 ? -35.040 39.239 17.131 1.00 37.12 480 ASP A C 1
ATOM 3580 O O . ASP A 1 480 ? -35.498 38.124 17.385 1.00 37.12 480 ASP A O 1
ATOM 3584 N N . MET A 1 481 ? -33.754 39.394 16.806 1.00 33.44 481 MET A N 1
ATOM 3585 C CA . MET A 1 481 ? -32.846 38.267 16.598 1.00 33.44 481 MET A CA 1
ATOM 3586 C C . MET A 1 481 ? -32.351 37.735 17.950 1.00 33.44 481 MET A C 1
ATOM 3588 O O . MET A 1 481 ? -31.425 38.285 18.538 1.00 33.44 481 MET A O 1
ATOM 3592 N N . THR A 1 482 ? -32.945 36.647 18.441 1.00 35.69 482 THR A N 1
ATOM 3593 C CA . THR A 1 482 ? -32.433 35.929 19.619 1.00 35.69 482 THR A CA 1
ATOM 3594 C C . THR A 1 482 ? -31.658 34.694 19.167 1.00 35.69 482 THR A C 1
ATOM 3596 O O . THR A 1 482 ? -32.238 33.731 18.672 1.00 35.69 482 THR A O 1
ATOM 3599 N N . ILE A 1 483 ? -30.332 34.712 19.324 1.00 37.81 483 ILE A N 1
ATOM 3600 C CA . ILE A 1 483 ? -29.464 33.567 19.013 1.00 37.81 483 ILE A CA 1
ATOM 3601 C C . ILE A 1 483 ? -29.300 32.720 20.281 1.00 37.81 483 ILE A C 1
ATOM 3603 O O . ILE A 1 483 ? -28.667 33.147 21.243 1.00 37.81 483 ILE A O 1
ATOM 3607 N N . LEU A 1 484 ? -29.840 31.501 20.275 1.00 32.66 484 LEU A N 1
ATOM 3608 C CA . LEU A 1 484 ? -29.621 30.506 21.329 1.00 32.66 484 LEU A CA 1
ATOM 3609 C C . LEU A 1 484 ? -28.420 29.619 20.968 1.00 32.66 484 LEU A C 1
ATOM 3611 O O . LEU A 1 484 ? -28.499 28.779 20.074 1.00 32.66 484 LEU A O 1
ATOM 3615 N N . LEU A 1 485 ? -27.301 29.804 21.674 1.00 33.16 485 LEU A N 1
ATOM 3616 C CA . LEU A 1 485 ? -26.113 28.952 21.577 1.00 33.16 485 LEU A CA 1
ATOM 3617 C C . LEU A 1 485 ? -26.146 27.899 22.692 1.00 33.16 485 LEU A C 1
ATOM 3619 O O . LEU A 1 485 ? -26.025 28.231 23.869 1.00 33.16 485 LEU A O 1
ATOM 3623 N N . LEU A 1 486 ? -26.278 26.622 22.331 1.00 35.19 486 LEU A N 1
ATOM 3624 C CA . LEU A 1 486 ? -26.139 25.504 23.267 1.00 35.19 486 LEU A CA 1
ATOM 3625 C C . LEU A 1 486 ? -24.719 24.935 23.177 1.00 35.19 486 LEU A C 1
ATOM 3627 O O . LEU A 1 486 ? -24.366 24.298 22.187 1.00 35.19 486 LEU A O 1
ATOM 3631 N N . TYR A 1 487 ? -23.915 25.143 24.223 1.00 33.75 487 TYR A N 1
ATOM 3632 C CA . TYR A 1 487 ? -22.594 24.528 24.378 1.00 33.75 487 TYR A CA 1
ATOM 3633 C C . TYR A 1 487 ? -22.640 23.386 25.399 1.00 33.75 487 TYR A C 1
ATOM 3635 O O . TYR A 1 487 ? -23.196 23.524 26.488 1.00 33.75 487 TYR A O 1
ATOM 3643 N N . ARG A 1 488 ? -21.995 22.258 25.077 1.00 34.16 488 ARG A N 1
ATOM 3644 C CA . ARG A 1 488 ? -21.674 21.213 26.060 1.00 34.16 488 ARG A CA 1
ATOM 3645 C C . ARG A 1 488 ? -20.449 21.643 26.868 1.00 34.16 488 ARG A C 1
ATOM 3647 O O . ARG A 1 488 ? -19.333 21.412 26.422 1.00 34.16 488 ARG A O 1
ATOM 3654 N N . SER A 1 489 ? -20.654 22.247 28.038 1.00 34.00 489 SER A N 1
ATOM 3655 C CA . SER A 1 489 ? -19.733 22.150 29.183 1.00 34.00 489 SER A CA 1
ATOM 3656 C C . SER A 1 489 ? -20.302 22.866 30.409 1.00 34.00 489 SER A C 1
ATOM 3658 O O . SER A 1 489 ? -20.784 23.993 30.335 1.00 34.00 489 SER A O 1
ATOM 3660 N N . SER A 1 490 ? -20.203 22.192 31.548 1.00 38.22 490 SER A N 1
ATOM 3661 C CA . SER A 1 490 ? -20.545 22.628 32.897 1.00 38.22 490 SER A CA 1
ATOM 3662 C C . SER A 1 490 ? -19.718 23.837 33.355 1.00 38.22 490 SER A C 1
ATOM 3664 O O . SER A 1 490 ? -18.535 23.682 33.643 1.00 38.22 490 SER A O 1
ATOM 3666 N N . GLN A 1 491 ? -20.350 25.013 33.415 1.00 36.00 491 GLN A N 1
ATOM 3667 C CA . GLN A 1 491 ? -20.213 26.097 34.410 1.00 36.00 491 GLN A CA 1
ATOM 3668 C C . GLN A 1 491 ? -20.778 27.389 33.796 1.00 36.00 491 GLN A C 1
ATOM 3670 O O . GLN A 1 491 ? -20.186 27.960 32.885 1.00 36.00 491 GLN A O 1
ATOM 3675 N N . LEU A 1 492 ? -21.920 27.866 34.299 1.00 30.14 492 LEU A N 1
ATOM 3676 C CA . LEU A 1 492 ? -22.495 29.159 33.918 1.00 30.14 492 LEU A CA 1
ATOM 3677 C C . LEU A 1 492 ? -22.438 30.124 35.108 1.00 30.14 492 LEU A C 1
ATOM 3679 O O . LEU A 1 492 ? -23.049 29.884 36.146 1.00 30.14 492 LEU A O 1
ATOM 3683 N N . ARG A 1 493 ? -21.725 31.241 34.927 1.00 28.47 493 ARG A N 1
ATOM 3684 C CA . ARG A 1 493 ? -22.005 32.515 35.601 1.00 28.47 493 ARG A CA 1
ATOM 3685 C C . ARG A 1 493 ? -22.783 33.376 34.610 1.00 28.47 493 ARG A C 1
ATOM 3687 O O . ARG A 1 493 ? -22.312 33.582 33.495 1.00 28.47 493 ARG A O 1
ATOM 3694 N N . CYS A 1 494 ? -23.947 33.879 35.015 1.00 24.88 494 CYS A N 1
ATOM 3695 C CA . CYS A 1 494 ? -24.685 34.872 34.239 1.00 24.88 494 CYS A CA 1
ATOM 3696 C C . CYS A 1 494 ? -23.849 36.151 34.107 1.00 24.88 494 CYS A C 1
ATOM 3698 O O . CYS A 1 494 ? -23.506 36.768 35.114 1.00 24.88 494 CYS A O 1
ATOM 3700 N N . ILE A 1 495 ? -23.560 36.560 32.874 1.00 27.59 495 ILE A N 1
ATOM 3701 C CA . ILE A 1 495 ? -23.187 37.938 32.556 1.00 27.59 495 ILE A CA 1
ATOM 3702 C C . ILE A 1 495 ? -24.407 38.533 31.860 1.00 27.59 495 ILE A C 1
ATOM 3704 O O . ILE A 1 495 ? -24.707 38.181 30.721 1.00 27.59 495 ILE A O 1
ATOM 3708 N N . ALA A 1 496 ? -25.143 39.380 32.575 1.00 28.06 496 ALA A N 1
ATOM 3709 C CA . ALA A 1 496 ? -26.117 40.268 31.963 1.00 28.06 496 ALA A CA 1
ATOM 3710 C C . ALA A 1 496 ? -25.336 41.424 31.328 1.00 28.06 496 ALA A C 1
ATOM 3712 O O . ALA A 1 496 ? -24.583 42.100 32.026 1.00 28.06 496 ALA A O 1
ATOM 3713 N N . ASN A 1 497 ? -25.489 41.625 30.022 1.00 28.28 497 ASN A N 1
ATOM 3714 C CA . ASN A 1 497 ? -25.082 42.865 29.378 1.00 28.28 497 ASN A CA 1
ATOM 3715 C C . ASN A 1 497 ? -26.352 43.638 29.030 1.00 28.28 497 ASN A C 1
ATOM 3717 O O . ASN A 1 497 ? -27.095 43.247 28.131 1.00 28.28 497 ASN A O 1
ATOM 3721 N N . ASP A 1 498 ? -26.571 44.725 29.767 1.00 31.48 498 ASP A N 1
ATOM 3722 C CA . ASP A 1 498 ? -27.419 45.830 29.345 1.00 31.48 498 ASP A CA 1
ATOM 3723 C C . ASP A 1 498 ? -26.785 46.479 28.112 1.00 31.48 498 ASP A C 1
ATOM 3725 O O . ASP A 1 498 ? -25.672 47.004 28.170 1.00 31.48 498 ASP A O 1
ATOM 3729 N N . MET A 1 499 ? -27.511 46.478 27.001 1.00 25.88 499 MET A N 1
ATOM 3730 C CA . MET A 1 499 ? -27.318 47.450 25.931 1.00 25.88 499 MET A CA 1
ATOM 3731 C C . MET A 1 499 ? -28.665 48.134 25.725 1.00 25.88 499 MET A C 1
ATOM 3733 O O . MET A 1 499 ? -29.582 47.577 25.125 1.00 25.88 499 MET A O 1
ATOM 3737 N N . SER A 1 500 ? -28.781 49.334 26.291 1.00 31.30 500 SER A N 1
ATOM 3738 C CA . SER A 1 500 ? -29.705 50.341 25.781 1.00 31.30 500 SER A CA 1
ATOM 3739 C C . SER A 1 500 ? -29.079 50.992 24.543 1.00 31.30 500 SER A C 1
ATOM 3741 O O . SER A 1 500 ? -27.855 51.025 24.417 1.00 31.30 500 SER A O 1
ATOM 3743 N N . THR A 1 501 ? -29.967 51.415 23.643 1.00 31.09 501 THR A N 1
ATOM 3744 C CA . THR A 1 501 ? -29.776 52.173 22.389 1.00 31.09 501 THR A CA 1
ATOM 3745 C C . THR A 1 501 ? -28.506 52.995 22.244 1.00 31.09 501 THR A C 1
ATOM 3747 O O . THR A 1 501 ? -28.225 53.792 23.170 1.00 31.09 501 THR A O 1
#

pLDDT: mean 73.94, std 20.9, range [22.7, 97.44]

InterPro domains:
  IPR001841 Zinc finger, RING-type [PF13639] (344-395)
  IPR001841 Zinc finger, RING-type [PS50089] (345-395)
  IPR001841 Zinc finger, RING-type [SM00184] (140-226)
  IPR001841 Zinc finger, RING-type [SM00184] (345-394)
  IPR002867 IBR domain [SM00647] (203-268)
  IPR013083 Zinc finger, RING/FYVE/PHD-type [G3DSA:3.30.40.10] (338-405)

Foldseek 3Di:
DDDPVVVVVVCVVVVADDWDDWDDDPAAIWTDHPPDDPDTDGDHPDDDDDDDDDPPPVVVVVVVVVVVVVLVVLPPPPCSVVVNVLVVVVVVVVPPDPDDVVVVVVSVVVVVVVVVVVVVVVVVVVVVVVVVVVQQPAAAQPPRDGCPPDVFDWQQFPFPRHIHTLVRVLVQPLVPPPFGFDPHPPGRHTGDPVSVVVRDDPVSSVSRVVRNVVVQVLQWAAQPPPRDIDGHPQVPDDPQCRQFDQDPVRWTAGRPLNDTPHDGPDDSVQVVQWDQQLAPRDTDRDPDPQDQARHHHDPDPVSVVQVQQACSDQDPVPRYGQLEGNPDPDGDPDRQVVCPLVAAAQQPSHRSSNTHWDQWPVRHIHHLVSLVVLLVVLVPDPDRDLQSQADSPPRHGGDDPPRCPVSVVVSVVVVVVVVVVVVVVVVPPDCPVVPPDPDDDDDDDDDDPDDDDDDDPDFDFDDDDPPPPWGFTDDDDDDDDDGDTDDPDDDDDDDDDDDDD

Nearest PDB structures (foldseek):
  5o6c-assembly1_A  TM=8.781E-01  e=1.322E-03  Homo sapiens
  6t7f-assembly1_A  TM=9.068E-01  e=5.648E-03  Homo sapiens
  6glc-assembly1_A  TM=4.872E-01  e=2.903E-03  Homo sapiens

Organism: NCBI:txid2315210

Solvent-accessible surface area (backbone atoms only — not comparable to full-atom values): 31319 Å² total; per-residue (Å²): 134,84,56,73,68,61,55,52,54,52,38,67,76,68,75,52,74,66,74,73,49,78,46,86,51,99,78,37,42,32,42,30,57,65,82,82,59,92,64,72,45,76,54,52,95,75,86,91,82,83,87,84,70,92,74,70,72,69,57,65,63,61,59,60,65,56,58,65,58,56,62,59,68,43,54,80,46,99,64,24,55,58,58,53,51,52,53,50,47,52,57,51,55,66,71,74,50,91,70,54,72,64,60,54,50,53,52,50,51,54,48,51,53,53,50,51,53,51,52,50,53,49,51,53,49,54,50,51,53,52,52,50,54,59,52,56,72,40,42,15,64,83,76,64,51,38,49,78,84,39,99,50,57,69,45,66,39,86,74,74,68,54,34,29,30,53,67,62,44,48,58,45,44,64,72,37,54,69,73,32,54,49,80,44,89,96,42,83,50,56,60,45,70,66,60,51,65,74,67,42,52,74,72,53,44,52,51,39,52,52,47,31,52,52,57,49,53,77,31,44,39,61,40,86,88,78,62,50,78,42,79,55,72,76,93,76,49,54,88,87,50,61,45,68,42,73,45,95,87,70,52,39,23,26,61,84,72,59,43,74,67,49,68,81,94,54,53,67,66,56,54,70,43,34,45,54,13,58,59,82,53,52,72,34,76,49,93,58,92,69,55,95,52,61,84,47,68,46,92,48,67,68,45,48,51,46,58,63,46,20,26,88,50,60,37,85,92,77,49,44,54,41,28,22,43,47,84,51,94,64,73,65,94,67,54,44,62,82,52,40,83,81,47,37,14,69,80,82,62,48,53,32,59,46,44,35,20,45,64,31,76,83,69,54,52,32,36,50,63,61,54,50,53,44,53,53,56,41,75,72,40,96,73,69,61,81,64,66,52,25,33,80,82,82,60,49,68,60,43,37,90,84,83,35,50,72,61,46,51,54,51,50,52,51,52,52,53,54,49,52,54,52,52,52,54,55,70,67,56,60,76,84,75,76,77,80,83,91,84,74,92,76,82,91,77,90,88,71,96,67,86,85,72,86,78,84,87,85,78,85,89,68,83,87,51,91,89,73,78,59,79,76,88,81,78,84,94,72,93,74,93,79,85,77,82,83,74,96,70,97,79,86,79,91,78,86,77,88,78,79,135

Sequence (501 aa):
MLSLAAVQAVQAAAGLGAIVALRPAAEGLLVREAAGGEDWVLVARGAVGRAPGAAARERQAEARDVKVTEAAALADEPNGSQCVEMSAQLIRLARQAPLRGEDIRRTMENLSEAMALLAQRRSEAEHRALVELKRAQRTCCKCDVTAEDTYADLVELSNCGHCMCTDCFRGHVLAAAPRPCCTFPFCECAIAELDVRATLRPEELEAYISAGVRNIADQICQCPKCQKVIALDRDKHDARNAGRVRCVCQETFCADCRASPFHEGMTCEEMRSTRPCRFCKTRVICALAASPGDIVVCASQACQQESRAVCGKVRQDCGHPCGGLAEESSCPAECFACLGSERSCGICLFPLEEGASMVLSCGHAMHVNCVRERFEAEKSAERASLTFSRCPVCKTDMAHPEALECEFLAVNELRSSIQGVLDEARGRASPAEALLEDDAIPTETTCLHTVRIRALNDVTVSKWNSQLGMFVICEPPCGDMTILLLYRSSQLRCIANDMST

Secondary structure (DSSP, 8-state):
---HHHHHHHHHHHT---EEEEEEETTEEEEEESSS--PPEEE-SS---PPP-STTTTHHHHTTTHHHHHHHHTTSSTTHHHHHHHHHHHHHHHHHS---HHHHHHHHHHHHHHHHHHHHHHHHHHHHHHHHHHHHT-B-TTT--BTTTSS-PEEEPTTT--EEEHHHHHHHHHHTTTS-B--STT--PBPPHHHHHHHS-HHHHHHHHHHHHHHHHHTEEE-TTT--EEE--GGG--TTSTTEEE-TTS-EEETTT--SS--TTS-HHHHHTEEE-TTT--EEE--S---TTPPP--S-HHHHHHHHHB--PBPTTT--B--SBTT-SS--SS-TTTTGGG-B-TTT-SBGGGS-EEE-TTS-EEEHHHHHHHHHHHHT-SS--GGGGB-TTT-SBP--TTTSHHHHHHHHHHHHHHHHHHHHHHHHS-GGGTTS-SS-------------------------BTTTTB------SSS----------S-----------

Radius of gyration: 54.28 Å; Cα contacts (8 Å, |Δi|>4): 485; chains: 1; bounding box: 129×76×150 Å